Protein AF-A0A7S1PKH4-F1 (afdb_monomer)

Sequence (376 aa):
MAAGSMKAMALVQIFLLLSVHPISAYRAHEVASMVTGLESARTLVQEEFERAIQKEAQDSDFVQAVNDTHLYIGESLAPCPQRKDDFERRSGKLKDRYDTAAADGNIDPAEAVWVILKARSLANTLAAAKSKGCEWTNHKENIDMSAVDALLATLKSKQPCFGHAARVLEDAKDSDAEGQKKAFIQGLGTLLSQDSECKVPETALDDLSGKSEATETSTSIEEDENALELAYLASQYEKDKKDQPKISESLAQLQLMDIKHLEAGTRAAVGSGNFIEQVGRFVTFIILMIIWGLLCGLVYGLITAALTLVLCMLKTVVTSVLNAVYGAEQWVLGDYVFCMSHWFSSTYSYDLHAGKDTFTEVGLASCALSNMPRLG

pLDDT: mean 70.68, std 19.46, range [33.09, 95.94]

Secondary structure (DSSP, 8-state):
--HHHHHHHHHHHHHHHHHS-THHHHHHHHHHHHHHHHHHHHHHHHHHHHHHHHHHTTSHHHHHHHHHS-----TTT--HHHHHHHHHHHHHHHHHHHHHHTTTSS--HHHHHHHHHHHHHHHHHHHHHHHTT-GGGG-GGGS--HHHHHHHHHHHHH-TTHHHHHHHHHHTTTS-HHHHHHHHHHHHHHHT---TT-PPPHHHHHHHHTTS-S------HHHHHHHHHHHHHHHHHHHT-TT-----SSSTTSSTTSHHHHHHHHTTSSS---HHHHHHHHHHHHHHHHHHHHHHHHHHHHHHHHHHHHHHHHHHHHHHHHHHHH--TTS----HHHHHHHHHHHHH---TTS---HHHHHHHHHHHHTT-----

Organism: Alexandrium catenella (NCBI:txid2925)

Foldseek 3Di:
DPPVVVVVVVVVVVVVVVPPDPVVVVVVVVVVVVVLVVVVVVVVVVVVVVVVCVVCVVPPVVVVVCVVPLDCPALQDDDLVNLLVVLVVLLVVLQVLLCVQCVVVDHDLVSLVLSVLSVVLSVVSLVSSVVVVRPCSVPPVSHPCVSVVVSLVCLVVPFLQLV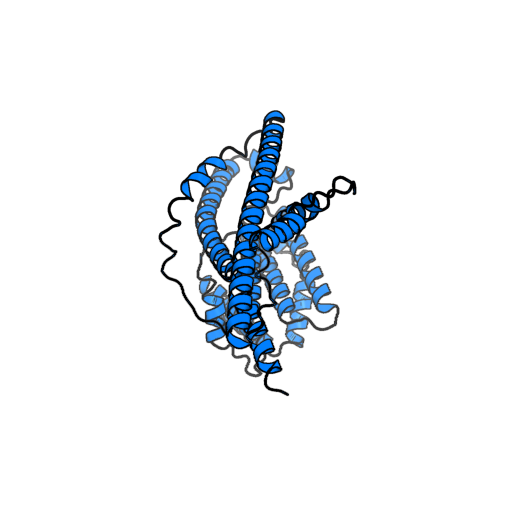VLVVLQVVQVPPPPVSNVLSNLLSSQLSSDPDPVSDRDPVVSCLVVVQVPPDDDPGHSVVVSVSVVVSVVVVVVVVVVPDDDDDDDDPVPPPPPPPVVVVVPPVVPDDDDDVVVVVVVVVVVVVVVVVVLVVLVVVVVVVLLVVLVVVLVVVQVVLVVCCVPVVDPPPDSPPSVVSVVVSCCVLPPPVVPPPDPVNSVVSVVVVVVVPDDPPD

Solvent-accessible surface area (backbone atoms only — not comparable to full-atom values): 22179 Å² total; per-residue (Å²): 144,69,77,68,62,59,57,55,53,51,51,51,51,50,49,51,64,70,61,61,56,73,61,61,64,49,50,57,52,48,51,56,54,48,50,58,54,46,49,61,54,43,54,54,51,48,53,52,48,52,51,51,45,59,64,41,63,74,37,69,65,50,57,50,51,48,69,72,62,76,62,84,73,51,86,89,67,50,52,62,69,58,48,49,56,48,44,53,52,47,39,50,52,41,31,56,49,44,54,61,40,42,68,81,78,54,60,52,72,70,51,48,49,53,46,52,51,46,49,49,52,43,50,50,53,51,50,55,40,47,77,70,63,30,69,68,71,75,41,69,91,74,54,82,48,64,50,58,53,52,49,49,54,49,43,59,74,73,29,90,20,34,70,58,15,52,45,42,41,59,76,21,67,86,46,56,74,65,48,35,51,52,23,47,55,50,16,53,43,13,39,69,31,87,46,93,83,33,59,60,61,68,71,60,50,49,64,62,47,69,74,57,74,74,71,97,63,101,67,62,67,72,54,56,52,50,49,51,50,50,49,52,54,47,51,60,54,52,71,75,52,87,82,77,86,90,86,84,81,88,72,79,79,78,65,87,77,63,67,76,68,58,65,73,66,62,78,78,72,83,77,80,94,49,69,70,58,56,52,50,53,52,53,52,50,51,52,51,51,52,54,50,52,52,51,52,52,52,53,50,51,51,51,53,51,52,51,50,51,53,51,49,50,50,50,51,53,51,52,51,52,48,36,72,73,65,69,49,86,77,71,65,79,70,49,69,64,56,54,51,48,52,54,48,48,75,75,62,63,74,55,88,84,54,98,61,77,61,68,63,51,55,58,49,47,59,57,50,66,73,65,58,75,80,91,120

Structure (mmCIF, N/CA/C/O backbone):
data_AF-A0A7S1PKH4-F1
#
_entry.id   AF-A0A7S1PKH4-F1
#
loop_
_atom_site.group_PDB
_atom_site.id
_atom_site.type_symbol
_atom_site.label_atom_id
_atom_site.label_alt_id
_atom_site.label_comp_id
_atom_site.label_asym_id
_atom_site.label_entity_id
_atom_site.label_seq_id
_atom_site.pdbx_PDB_ins_code
_atom_site.Cartn_x
_atom_site.Cartn_y
_atom_site.Cartn_z
_atom_site.occupancy
_atom_site.B_iso_or_equiv
_atom_site.a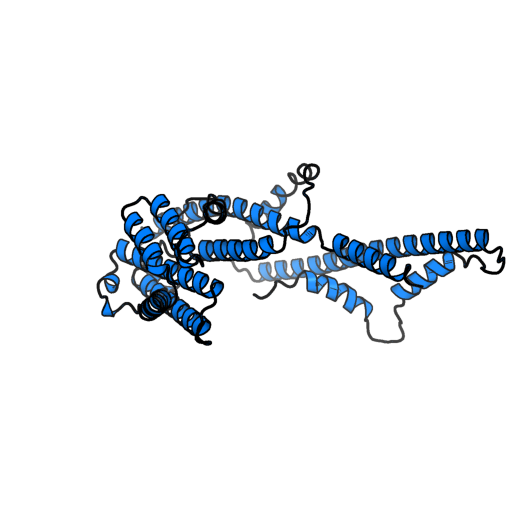uth_seq_id
_atom_site.auth_comp_id
_atom_site.auth_asym_id
_atom_site.auth_atom_id
_atom_site.pdbx_PDB_model_num
ATOM 1 N N . MET A 1 1 ? 36.309 -13.143 -39.064 1.00 46.31 1 MET A N 1
ATOM 2 C CA . MET A 1 1 ? 35.035 -12.403 -39.222 1.00 46.31 1 MET A CA 1
ATOM 3 C C . MET A 1 1 ? 34.262 -12.324 -37.893 1.00 46.31 1 MET A C 1
ATOM 5 O O . MET A 1 1 ? 33.108 -12.711 -37.844 1.00 46.31 1 MET A O 1
ATOM 9 N N . ALA A 1 2 ? 34.869 -11.826 -36.805 1.00 47.09 2 ALA A N 1
ATOM 10 C CA . ALA A 1 2 ? 34.221 -11.791 -35.476 1.00 47.09 2 ALA A CA 1
ATOM 11 C C . ALA A 1 2 ? 34.242 -10.405 -34.793 1.00 47.09 2 ALA A C 1
ATOM 13 O O . ALA A 1 2 ? 33.642 -10.225 -33.741 1.00 47.09 2 ALA A O 1
ATOM 14 N N . ALA A 1 3 ? 34.882 -9.399 -35.401 1.00 45.78 3 ALA A N 1
ATOM 15 C CA . ALA A 1 3 ? 35.001 -8.059 -34.815 1.00 45.78 3 ALA A CA 1
ATOM 16 C C . ALA A 1 3 ? 33.793 -7.136 -35.096 1.00 45.78 3 ALA A C 1
ATOM 18 O O . ALA A 1 3 ? 33.648 -6.105 -34.445 1.00 45.78 3 ALA A O 1
ATOM 19 N N . GLY A 1 4 ? 32.921 -7.491 -36.049 1.00 45.28 4 GLY A N 1
ATOM 20 C CA . GLY A 1 4 ? 31.737 -6.691 -36.400 1.00 45.28 4 GLY A CA 1
ATOM 21 C C . GLY A 1 4 ? 30.554 -6.872 -35.441 1.00 45.28 4 GLY A C 1
ATOM 22 O O . GLY A 1 4 ? 29.844 -5.912 -35.163 1.00 45.28 4 GLY A O 1
ATOM 23 N N . SER A 1 5 ? 30.382 -8.075 -34.879 1.00 51.00 5 SER A N 1
ATOM 24 C CA . SER A 1 5 ? 29.235 -8.420 -34.020 1.00 51.00 5 SER A CA 1
ATOM 25 C C . SER A 1 5 ? 29.271 -7.703 -32.661 1.00 51.00 5 SER A C 1
ATOM 27 O O . SER A 1 5 ? 28.258 -7.183 -32.198 1.00 51.00 5 SER A O 1
ATOM 29 N N . MET A 1 6 ? 30.461 -7.554 -32.064 1.00 55.31 6 MET A N 1
ATOM 30 C CA . MET A 1 6 ? 30.611 -6.885 -30.764 1.00 55.31 6 MET A CA 1
ATOM 31 C C . MET A 1 6 ? 30.281 -5.386 -30.811 1.00 55.31 6 MET A C 1
ATOM 33 O O . MET A 1 6 ? 29.756 -4.846 -29.842 1.00 55.31 6 MET A O 1
ATOM 37 N N . LYS A 1 7 ? 30.522 -4.711 -31.944 1.00 63.19 7 LYS A N 1
ATOM 38 C CA . LYS A 1 7 ? 30.201 -3.281 -32.093 1.00 63.19 7 LYS A CA 1
ATOM 39 C C . LYS A 1 7 ? 28.695 -3.034 -32.228 1.00 63.19 7 LYS A C 1
ATOM 41 O O . LYS A 1 7 ? 28.203 -2.044 -31.701 1.00 63.19 7 LYS A O 1
ATOM 46 N N . ALA A 1 8 ? 27.965 -3.944 -32.877 1.00 64.62 8 ALA A N 1
ATOM 47 C CA . ALA A 1 8 ? 26.509 -3.859 -32.992 1.00 64.62 8 ALA A CA 1
ATOM 48 C C . ALA A 1 8 ? 25.814 -4.105 -31.640 1.00 64.62 8 ALA A C 1
ATOM 50 O O . ALA A 1 8 ? 24.929 -3.344 -31.264 1.00 64.62 8 ALA A O 1
ATOM 51 N N . MET A 1 9 ? 26.273 -5.100 -30.871 1.00 57.53 9 MET A N 1
ATOM 52 C CA . MET A 1 9 ? 25.779 -5.375 -29.512 1.00 57.53 9 MET A CA 1
ATOM 53 C C . MET A 1 9 ? 26.019 -4.198 -28.553 1.00 57.53 9 MET A C 1
ATOM 55 O O . MET A 1 9 ? 25.106 -3.803 -27.831 1.00 57.53 9 MET A O 1
ATOM 59 N N . ALA A 1 10 ? 27.208 -3.584 -28.594 1.00 65.94 10 ALA A N 1
ATOM 60 C CA . ALA A 1 10 ? 27.526 -2.427 -27.756 1.00 65.94 10 ALA A CA 1
ATOM 61 C C . ALA A 1 10 ? 26.653 -1.203 -28.085 1.00 65.94 10 ALA A C 1
ATOM 63 O O . ALA A 1 10 ? 26.196 -0.512 -27.180 1.00 65.94 10 ALA A O 1
ATOM 64 N N . LEU A 1 11 ? 26.364 -0.953 -29.368 1.00 64.50 11 LEU A N 1
ATOM 65 C CA . LEU A 1 11 ? 25.483 0.147 -29.776 1.00 64.50 11 LEU A CA 1
ATOM 66 C C . LEU A 1 11 ? 24.021 -0.093 -29.375 1.00 64.50 11 LEU A C 1
ATOM 68 O O . LEU A 1 11 ? 23.356 0.852 -28.963 1.00 64.50 11 LEU A O 1
ATOM 72 N N . VAL A 1 12 ? 23.537 -1.339 -29.425 1.00 64.06 12 VAL A N 1
ATOM 73 C CA . VAL A 1 12 ? 22.191 -1.701 -28.944 1.00 64.06 12 VAL A CA 1
ATOM 74 C C . VAL A 1 12 ? 22.092 -1.565 -27.424 1.00 64.06 12 VAL A C 1
ATOM 76 O O . VAL A 1 12 ? 21.092 -1.054 -26.934 1.00 64.06 12 VAL A O 1
ATOM 79 N N . GLN A 1 13 ? 23.127 -1.947 -26.671 1.00 57.59 13 GLN A N 1
ATOM 80 C CA . GLN A 1 13 ? 23.157 -1.759 -25.216 1.00 57.59 13 GLN A CA 1
ATOM 81 C C . GLN A 1 13 ? 23.246 -0.285 -24.813 1.00 57.59 13 GLN A C 1
ATOM 83 O O . GLN A 1 13 ? 22.555 0.120 -23.886 1.00 57.59 13 GLN A O 1
ATOM 88 N N . ILE A 1 14 ? 24.028 0.534 -25.525 1.00 62.69 14 ILE A N 1
ATOM 89 C CA . ILE A 1 14 ? 24.076 1.988 -25.307 1.00 62.69 14 ILE A CA 1
ATOM 90 C C . ILE A 1 14 ? 22.729 2.628 -25.665 1.00 62.69 14 ILE A C 1
ATOM 92 O O . ILE A 1 14 ? 22.243 3.470 -24.918 1.00 62.69 14 ILE A O 1
ATOM 96 N N . PHE A 1 15 ? 22.089 2.206 -26.759 1.00 59.47 15 PHE A N 1
ATOM 97 C CA . PHE A 1 15 ? 20.751 2.671 -27.127 1.00 59.47 15 PHE A CA 1
ATOM 98 C C . PHE A 1 15 ? 19.705 2.263 -26.084 1.00 59.47 15 PHE A C 1
ATOM 100 O O . PHE A 1 15 ? 18.919 3.107 -25.670 1.00 59.47 15 PHE A O 1
ATOM 107 N N . LEU A 1 16 ? 19.746 1.020 -25.587 1.00 49.56 16 LEU A N 1
ATOM 108 C CA . LEU A 1 16 ? 18.877 0.552 -24.506 1.00 49.56 16 LEU A CA 1
ATOM 109 C C . LEU A 1 16 ? 19.100 1.366 -23.226 1.00 49.56 16 LEU A C 1
ATOM 111 O O . LEU A 1 16 ? 18.130 1.895 -22.696 1.00 49.56 16 LEU A O 1
ATOM 115 N N . LEU A 1 17 ? 20.353 1.572 -22.805 1.00 48.31 17 LEU A N 1
ATOM 116 C CA . LEU A 1 17 ? 20.722 2.392 -21.641 1.00 48.31 17 LEU A CA 1
ATOM 117 C C . LEU A 1 17 ? 20.301 3.864 -21.772 1.00 48.31 17 LEU A C 1
ATOM 119 O O . LEU A 1 17 ? 19.899 4.463 -20.780 1.00 48.31 17 LEU A O 1
ATOM 123 N N . LEU A 1 18 ? 20.359 4.439 -22.977 1.00 49.72 18 LEU A N 1
ATOM 124 C CA . LEU A 1 18 ? 19.906 5.808 -23.260 1.00 49.72 18 LEU A CA 1
ATOM 125 C C . LEU A 1 18 ? 18.383 5.912 -23.456 1.00 49.72 18 LEU A C 1
ATOM 127 O O . LEU A 1 18 ? 17.827 7.001 -23.341 1.00 49.72 18 LEU A O 1
ATOM 131 N N . SER A 1 19 ? 17.707 4.797 -23.749 1.00 44.94 19 SER A N 1
ATOM 132 C CA . SER A 1 19 ? 16.248 4.716 -23.917 1.00 44.94 19 SER A CA 1
ATOM 133 C C . SER A 1 19 ? 15.490 4.363 -22.630 1.00 44.94 19 SER A C 1
ATOM 135 O O . SER A 1 19 ? 14.261 4.459 -22.604 1.00 44.94 19 SER A O 1
ATOM 137 N N . VAL A 1 20 ? 16.189 4.024 -21.535 1.00 46.34 20 VAL A N 1
ATOM 138 C CA . VAL A 1 20 ? 15.584 3.979 -20.195 1.00 46.34 20 VAL A CA 1
ATOM 139 C C . VAL A 1 20 ? 15.276 5.419 -19.768 1.00 46.34 20 VAL A C 1
ATOM 141 O O . VAL A 1 20 ? 16.151 6.210 -19.429 1.00 46.34 20 VAL A O 1
ATOM 144 N N . HIS A 1 21 ? 13.999 5.771 -19.874 1.00 44.97 21 HIS A N 1
ATOM 145 C CA . HIS A 1 21 ? 13.482 7.136 -19.846 1.00 44.97 21 HIS A CA 1
ATOM 146 C C . HIS A 1 21 ? 13.821 7.904 -18.540 1.00 44.97 21 HIS A C 1
ATOM 148 O O . HIS A 1 21 ? 13.416 7.459 -17.460 1.00 44.97 21 HIS A O 1
ATOM 154 N N . PRO A 1 22 ? 14.387 9.131 -18.602 1.00 48.00 22 PRO A N 1
ATOM 155 C CA . PRO A 1 22 ? 14.523 10.035 -17.442 1.00 48.00 22 PRO A CA 1
ATOM 156 C C . PRO A 1 22 ? 13.176 10.439 -16.801 1.00 48.00 22 PRO A C 1
ATOM 158 O O . PRO A 1 22 ? 13.139 10.982 -15.700 1.00 48.00 22 PRO A O 1
ATOM 161 N N . ILE A 1 23 ? 12.056 10.108 -17.451 1.00 45.72 23 ILE A N 1
ATOM 162 C CA . ILE A 1 23 ? 10.684 10.292 -16.956 1.00 45.72 23 ILE A CA 1
ATOM 163 C C . ILE A 1 23 ? 10.398 9.442 -15.705 1.00 45.72 23 ILE A C 1
ATOM 165 O O . ILE A 1 23 ? 9.606 9.844 -14.859 1.00 45.72 23 ILE A O 1
ATOM 169 N N . SER A 1 24 ? 11.040 8.282 -15.553 1.00 45.31 24 SER A N 1
ATOM 170 C CA . SER A 1 24 ? 10.784 7.360 -14.434 1.00 45.31 24 SER A CA 1
ATOM 171 C C . SER A 1 24 ? 11.332 7.887 -13.097 1.00 45.31 24 SER A C 1
ATOM 173 O O . SER A 1 24 ? 10.631 7.865 -12.086 1.00 45.31 24 SER A O 1
ATOM 175 N N . ALA A 1 25 ? 12.539 8.465 -13.100 1.00 46.41 25 ALA A N 1
ATOM 176 C CA . ALA A 1 25 ? 13.110 9.117 -11.919 1.00 46.41 25 ALA A CA 1
ATOM 177 C C . ALA A 1 25 ? 12.412 10.451 -11.591 1.00 46.41 25 ALA A C 1
ATOM 179 O O . ALA A 1 25 ? 12.243 10.777 -10.418 1.00 46.41 25 ALA A O 1
ATOM 180 N N . TYR A 1 26 ? 11.958 11.178 -12.620 1.00 46.91 26 TYR A N 1
ATOM 181 C CA . TYR A 1 26 ? 11.150 12.391 -12.476 1.00 46.91 26 TYR A CA 1
ATOM 182 C C . TYR A 1 26 ? 9.810 12.108 -11.781 1.00 46.91 26 TYR A C 1
ATOM 184 O O . TYR A 1 26 ? 9.497 12.774 -10.803 1.00 46.91 26 TYR A O 1
ATOM 192 N N . ARG A 1 27 ? 9.079 11.056 -12.182 1.00 45.50 27 ARG A N 1
ATOM 193 C CA . ARG A 1 27 ? 7.801 10.671 -11.551 1.00 45.50 27 ARG A CA 1
ATOM 194 C C . ARG A 1 27 ? 7.943 10.283 -10.079 1.00 45.50 27 ARG A C 1
ATOM 196 O O . ARG A 1 27 ? 7.085 10.635 -9.283 1.00 45.50 27 ARG A O 1
ATOM 203 N N . ALA A 1 28 ? 9.015 9.586 -9.701 1.00 42.56 28 ALA A N 1
ATOM 204 C CA . ALA A 1 28 ? 9.241 9.217 -8.300 1.00 42.56 28 ALA A CA 1
ATOM 205 C C . ALA A 1 28 ? 9.523 10.446 -7.413 1.00 42.56 28 ALA A C 1
ATOM 207 O O . ALA A 1 28 ? 9.031 10.526 -6.291 1.00 42.56 28 ALA A O 1
ATOM 208 N N . HIS A 1 29 ? 10.270 11.426 -7.931 1.00 47.50 29 HIS A N 1
ATOM 209 C CA . HIS A 1 29 ? 10.529 12.686 -7.232 1.00 47.50 29 HIS A CA 1
ATOM 210 C C . HIS A 1 29 ? 9.291 13.601 -7.207 1.00 47.50 29 HIS A C 1
ATOM 212 O O . HIS A 1 29 ? 9.008 14.241 -6.198 1.00 47.50 29 HIS A O 1
ATOM 218 N N . GLU A 1 30 ? 8.530 13.643 -8.301 1.00 46.47 30 GLU A N 1
ATOM 219 C CA . GLU A 1 30 ? 7.285 14.401 -8.425 1.00 46.47 30 GLU A CA 1
ATOM 220 C C . GLU A 1 30 ? 6.226 13.887 -7.440 1.00 46.47 30 GLU A C 1
ATOM 222 O O . GLU A 1 30 ? 5.691 14.681 -6.671 1.00 46.47 30 GLU A O 1
ATOM 227 N N . VAL A 1 31 ? 6.029 12.565 -7.351 1.00 44.50 31 VAL A N 1
ATOM 228 C CA . VAL A 1 31 ? 5.143 11.939 -6.353 1.00 44.50 31 VAL A CA 1
ATOM 229 C C . VAL A 1 31 ? 5.600 12.264 -4.926 1.00 44.50 31 VAL A C 1
ATOM 231 O O . VAL A 1 31 ? 4.777 12.681 -4.122 1.00 44.50 31 VAL A O 1
ATOM 234 N N . ALA A 1 32 ? 6.899 12.187 -4.614 1.00 41.75 32 ALA A N 1
ATOM 235 C CA . ALA A 1 32 ? 7.411 12.540 -3.282 1.00 41.75 32 ALA A CA 1
ATOM 236 C C . ALA A 1 32 ? 7.189 14.028 -2.915 1.00 41.75 32 ALA A C 1
ATOM 238 O O . ALA A 1 32 ? 6.864 14.358 -1.773 1.00 41.75 32 ALA A O 1
ATOM 239 N N . SER A 1 33 ? 7.310 14.939 -3.886 1.00 44.22 33 SER A N 1
ATOM 240 C CA . SER A 1 33 ? 7.063 16.375 -3.676 1.00 44.22 33 SER A CA 1
ATOM 241 C C . SER A 1 33 ? 5.574 16.744 -3.623 1.00 44.22 33 SER A C 1
ATOM 243 O O . SER A 1 33 ? 5.185 17.656 -2.897 1.00 44.22 33 SER A O 1
ATOM 245 N N . MET A 1 34 ? 4.718 16.014 -4.344 1.00 42.22 34 MET A N 1
ATOM 246 C CA . MET A 1 34 ? 3.266 16.174 -4.259 1.00 42.22 34 MET A CA 1
ATOM 247 C C . MET A 1 34 ? 2.725 15.636 -2.936 1.00 42.22 34 MET A C 1
ATOM 249 O O . MET A 1 34 ? 1.824 16.251 -2.378 1.00 42.22 34 MET A O 1
ATOM 253 N N . VAL A 1 35 ? 3.293 14.547 -2.407 1.00 42.88 35 VAL A N 1
ATOM 254 C CA . VAL A 1 35 ? 2.914 13.972 -1.106 1.00 42.88 35 VAL A CA 1
ATOM 255 C C . VAL A 1 35 ? 3.180 14.959 0.035 1.00 42.88 35 VAL A C 1
ATOM 257 O O . VAL A 1 35 ? 2.276 15.224 0.819 1.00 42.88 35 VAL A O 1
ATOM 260 N N . THR A 1 36 ? 4.350 15.602 0.067 1.00 47.06 36 THR A N 1
ATOM 261 C CA . THR A 1 36 ? 4.683 16.602 1.106 1.00 47.06 36 THR A CA 1
ATOM 262 C C . THR A 1 36 ? 3.834 17.881 1.010 1.00 47.06 36 THR A C 1
ATOM 264 O O . THR A 1 36 ? 3.450 18.461 2.028 1.00 47.06 36 THR A O 1
ATOM 267 N N . GLY A 1 37 ? 3.466 18.307 -0.205 1.00 47.22 37 GLY A N 1
ATOM 268 C CA . GLY A 1 37 ? 2.516 19.407 -0.420 1.00 47.22 37 GLY A CA 1
ATOM 269 C C . GLY A 1 37 ? 1.069 19.053 -0.044 1.00 47.22 37 GLY A C 1
ATOM 270 O O . GLY A 1 37 ? 0.365 19.881 0.540 1.00 47.22 37 GLY A O 1
ATOM 271 N N . LEU A 1 38 ? 0.633 17.820 -0.330 1.00 41.47 38 LEU A N 1
ATOM 272 C CA . LEU A 1 38 ? -0.678 17.308 0.078 1.00 41.47 38 LEU A CA 1
ATOM 273 C C . LEU A 1 38 ? -0.800 17.246 1.596 1.00 41.47 38 LEU A C 1
ATOM 275 O O . LEU A 1 38 ? -1.862 17.534 2.124 1.00 41.47 38 LEU A O 1
ATOM 279 N N . GLU A 1 39 ? 0.272 16.899 2.293 1.00 47.91 39 GLU A N 1
ATOM 280 C CA . GLU A 1 39 ? 0.287 16.710 3.740 1.00 47.91 39 GLU A CA 1
ATOM 281 C C . GLU A 1 39 ? 0.032 18.016 4.509 1.00 47.91 39 GLU A C 1
ATOM 283 O O . GLU A 1 39 ? -0.798 18.064 5.416 1.00 47.91 39 GLU A O 1
ATOM 288 N N . SER A 1 40 ? 0.639 19.122 4.065 1.00 51.41 40 SER A N 1
ATOM 289 C CA . SER A 1 40 ? 0.370 20.461 4.618 1.00 51.41 40 SER A CA 1
ATOM 290 C C . SER A 1 40 ? -1.048 20.957 4.296 1.00 51.41 40 SER A C 1
ATOM 292 O O . SER A 1 40 ? -1.687 21.616 5.113 1.00 51.41 40 SER A O 1
ATOM 294 N N . ALA A 1 41 ? -1.573 20.637 3.108 1.00 49.00 41 ALA A N 1
ATOM 295 C CA . ALA A 1 41 ? -2.954 20.964 2.750 1.00 49.00 41 ALA A CA 1
ATOM 296 C C . ALA A 1 41 ? -3.962 20.096 3.520 1.00 49.00 41 ALA A C 1
ATOM 298 O O . ALA A 1 41 ? -5.051 20.549 3.868 1.00 49.00 41 ALA A O 1
ATOM 299 N N . ARG A 1 42 ? -3.591 18.853 3.808 1.00 53.06 42 ARG A N 1
ATOM 300 C CA . ARG A 1 42 ? -4.415 17.867 4.489 1.00 53.06 42 ARG A CA 1
ATOM 301 C C . ARG A 1 42 ? -4.523 18.140 5.978 1.00 53.06 42 ARG A C 1
ATOM 303 O O . ARG A 1 42 ? -5.631 18.067 6.486 1.00 53.06 42 ARG A O 1
ATOM 310 N N . THR A 1 43 ? -3.431 18.474 6.664 1.00 61.53 43 THR A N 1
ATOM 311 C CA . THR A 1 43 ? -3.486 18.865 8.084 1.00 61.53 43 THR A CA 1
ATOM 312 C C . THR A 1 43 ? -4.421 20.055 8.280 1.00 61.53 43 THR A C 1
ATOM 314 O O . THR A 1 43 ? -5.272 20.020 9.162 1.00 61.53 43 THR A O 1
ATOM 317 N N . LEU A 1 44 ? -4.366 21.043 7.380 1.00 66.69 44 LEU A N 1
ATOM 318 C CA . LEU A 1 44 ? -5.274 22.189 7.386 1.00 66.69 44 LEU A CA 1
ATOM 319 C C . LEU A 1 44 ? -6.737 21.792 7.112 1.00 66.69 44 LEU A C 1
ATOM 321 O O . LEU A 1 44 ? -7.643 22.238 7.811 1.00 66.69 44 LEU A O 1
ATOM 325 N N . VAL A 1 45 ? -6.984 20.951 6.100 1.00 64.12 45 VAL A N 1
ATOM 326 C CA . VAL A 1 45 ? -8.336 20.450 5.785 1.00 64.12 45 VAL A CA 1
ATOM 327 C C . VAL A 1 45 ? -8.884 19.611 6.931 1.00 64.12 45 VAL A C 1
ATOM 329 O O . VAL A 1 45 ? -10.064 19.708 7.243 1.00 64.12 45 VAL A O 1
ATOM 332 N N . GLN A 1 46 ? -8.041 18.811 7.571 1.00 64.00 46 GLN A N 1
ATOM 333 C CA . GLN A 1 46 ? -8.428 17.954 8.672 1.00 64.00 46 GLN A CA 1
ATOM 334 C C . GLN A 1 46 ? -8.698 18.755 9.943 1.00 64.00 46 GLN A C 1
ATOM 336 O O . GLN A 1 46 ? -9.706 18.499 10.590 1.00 64.00 46 GLN A O 1
ATOM 341 N N . GLU A 1 47 ? -7.889 19.768 10.257 1.00 73.56 47 GLU A N 1
ATOM 342 C CA . GLU A 1 47 ? -8.152 20.673 11.380 1.00 73.56 47 GLU A CA 1
ATOM 343 C C . GLU A 1 47 ? -9.464 21.447 11.170 1.00 73.56 47 GLU A C 1
ATOM 345 O O . GLU A 1 47 ? -10.287 21.536 12.081 1.00 73.56 47 GLU A O 1
ATOM 350 N N . GLU A 1 48 ? -9.709 21.965 9.962 1.00 72.75 48 GLU A N 1
ATOM 351 C CA . GLU A 1 48 ? -10.960 22.662 9.638 1.00 72.75 48 GLU A CA 1
ATOM 352 C C . GLU A 1 48 ? -12.167 21.716 9.627 1.00 72.75 48 GLU A C 1
ATOM 354 O O . GLU A 1 48 ? -13.242 22.082 10.103 1.00 72.75 48 GLU A O 1
ATOM 359 N N . PHE A 1 49 ? -12.000 20.482 9.151 1.00 71.69 49 PHE A N 1
ATOM 360 C CA . PHE A 1 49 ? -13.048 19.465 9.179 1.00 71.69 49 PHE A CA 1
ATOM 361 C C . PHE A 1 49 ? -13.366 19.017 10.610 1.00 71.69 49 PHE A C 1
ATOM 363 O O . PHE A 1 49 ? -14.534 18.945 10.984 1.00 71.69 49 PHE A O 1
ATOM 370 N N . GLU A 1 50 ? -12.354 18.789 11.448 1.00 70.56 50 GLU A N 1
ATOM 371 C CA . GLU A 1 50 ? -12.532 18.466 12.866 1.00 70.56 50 GLU A CA 1
ATOM 372 C C . GLU A 1 50 ? -13.166 19.631 13.630 1.00 70.56 50 GLU A C 1
ATOM 374 O O . GLU A 1 50 ? -14.050 19.409 14.457 1.00 70.56 50 GLU A O 1
ATOM 379 N N . ARG A 1 51 ? -12.792 20.877 13.318 1.00 77.44 51 ARG A N 1
ATOM 380 C CA . ARG A 1 51 ? -13.417 22.080 13.884 1.00 77.44 51 ARG A CA 1
ATOM 381 C C . ARG A 1 51 ? -14.876 22.219 13.441 1.00 77.44 51 ARG A C 1
ATOM 383 O O . ARG A 1 51 ? -15.725 22.546 14.272 1.00 77.44 51 ARG A O 1
ATOM 390 N N . ALA A 1 52 ? -15.184 21.956 12.170 1.00 72.25 52 ALA A N 1
ATOM 391 C CA . ALA A 1 52 ? -16.549 21.966 11.646 1.00 72.25 52 ALA A CA 1
ATOM 392 C C . ALA A 1 52 ? -17.406 20.886 12.317 1.00 72.25 52 ALA A C 1
ATOM 394 O O . ALA A 1 52 ? -18.485 21.188 12.824 1.00 72.25 52 ALA A O 1
ATOM 395 N N . ILE A 1 53 ? -16.880 19.666 12.439 1.00 68.38 53 ILE A N 1
ATOM 396 C CA . ILE A 1 53 ? -17.575 18.575 13.119 1.00 68.38 53 ILE A CA 1
ATOM 397 C C . ILE A 1 53 ? -17.709 18.837 14.612 1.00 68.38 53 ILE A C 1
ATOM 399 O O . ILE A 1 53 ? -18.767 18.567 15.148 1.00 68.38 53 ILE A O 1
ATOM 403 N N . GLN A 1 54 ? -16.716 19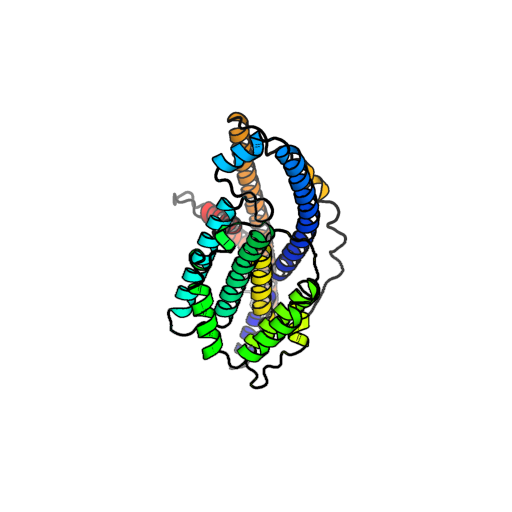.375 15.321 1.00 74.44 54 GLN A N 1
ATOM 404 C CA . GLN A 1 54 ? -16.890 19.706 16.743 1.00 74.44 54 GLN A CA 1
ATOM 405 C C . GLN A 1 54 ? -17.984 20.753 16.957 1.00 74.44 54 GLN A C 1
ATOM 407 O O . GLN A 1 54 ? -18.710 20.698 17.951 1.00 74.44 54 GLN A O 1
ATOM 412 N N . LYS A 1 55 ? -18.111 21.694 16.019 1.00 77.62 55 LYS A N 1
ATOM 413 C CA . LYS A 1 55 ? -19.154 22.714 16.041 1.00 77.62 55 LYS A CA 1
ATOM 414 C C . LYS A 1 55 ? -20.539 22.123 15.758 1.00 77.62 55 LYS A C 1
ATOM 416 O O . LYS A 1 55 ? -21.496 22.542 16.398 1.00 77.62 55 LYS A O 1
ATOM 421 N N . GLU A 1 56 ? -20.635 21.145 14.858 1.00 67.75 56 GLU A N 1
ATOM 422 C CA . GLU A 1 56 ? -21.890 20.453 14.520 1.00 67.75 56 GLU A CA 1
ATOM 423 C C . GLU A 1 56 ? -22.227 19.290 15.466 1.00 67.75 56 GLU A C 1
ATOM 425 O O . GLU A 1 56 ? -23.390 18.993 15.675 1.00 67.75 56 GLU A O 1
ATOM 430 N N . ALA A 1 57 ? -21.251 18.664 16.122 1.00 61.69 57 ALA A N 1
ATOM 431 C CA . ALA A 1 57 ? -21.451 17.570 17.077 1.00 61.69 57 ALA A CA 1
ATOM 432 C C . ALA A 1 57 ? -22.025 18.047 18.420 1.00 61.69 57 ALA A C 1
ATOM 434 O O . ALA A 1 57 ? -22.484 17.230 19.217 1.00 61.69 57 ALA A O 1
ATOM 435 N N . GLN A 1 58 ? -22.009 19.360 18.683 1.00 66.19 58 GLN A N 1
ATOM 436 C CA . GLN A 1 58 ? -22.823 19.960 19.746 1.00 66.19 58 GLN A CA 1
ATOM 437 C C . GLN A 1 58 ? -24.312 20.011 19.380 1.00 66.19 58 GLN A C 1
ATOM 439 O O . GLN A 1 58 ? -25.144 20.178 20.272 1.00 66.19 58 GLN A O 1
ATOM 444 N N . ASP A 1 59 ? -24.644 19.845 18.100 1.00 71.56 59 ASP A N 1
ATOM 445 C CA . ASP A 1 59 ? -26.007 19.739 17.606 1.00 71.56 59 ASP A CA 1
ATOM 446 C C . ASP A 1 59 ? -26.426 18.260 17.605 1.00 71.56 59 ASP A C 1
ATOM 448 O O . ASP A 1 59 ? -25.867 17.422 16.889 1.00 71.56 59 ASP A O 1
ATOM 452 N N . SER A 1 60 ? -27.394 17.899 18.453 1.00 64.62 60 SER A N 1
ATOM 453 C CA . SER A 1 60 ? -27.845 16.506 18.608 1.00 64.62 60 SER A CA 1
ATOM 454 C C . SER A 1 60 ? -28.374 15.902 17.304 1.00 64.62 60 SER A C 1
ATOM 456 O O . SER A 1 60 ? -28.312 14.685 17.118 1.00 64.62 60 SER A O 1
ATOM 458 N N . ASP A 1 61 ? -28.842 16.750 16.388 1.00 74.31 61 ASP A N 1
ATOM 459 C CA . ASP A 1 61 ? -29.424 16.347 15.110 1.00 74.31 61 ASP A CA 1
ATOM 460 C C . ASP A 1 61 ? -28.363 15.837 14.121 1.00 74.31 61 ASP A C 1
ATOM 462 O O . ASP A 1 61 ? -28.634 14.917 13.346 1.00 74.31 61 ASP A O 1
ATOM 466 N N . PHE A 1 62 ? -27.126 16.348 14.185 1.00 69.31 62 PHE A N 1
ATOM 467 C CA . PHE A 1 62 ? -26.028 15.866 13.340 1.00 69.31 62 PHE A CA 1
ATOM 468 C C . PHE A 1 62 ? -25.618 14.439 13.718 1.00 69.31 62 PHE A C 1
ATOM 470 O O . PHE A 1 62 ? -25.475 13.580 12.851 1.00 69.31 62 PHE A O 1
ATOM 477 N N . VAL A 1 63 ? -25.497 14.145 15.017 1.00 64.44 63 VAL A N 1
ATOM 478 C CA . VAL A 1 63 ? -25.153 12.796 15.505 1.00 64.44 63 VAL A CA 1
ATOM 479 C C . VAL A 1 63 ? -26.210 11.771 15.079 1.00 64.44 63 VAL A C 1
ATOM 481 O O . VAL A 1 63 ? -25.871 10.646 14.706 1.00 64.44 63 VAL A O 1
ATOM 484 N N . GLN A 1 64 ? -27.485 12.166 15.084 1.00 69.75 64 GLN A N 1
ATOM 485 C CA . GLN A 1 64 ? -28.581 11.329 14.605 1.00 69.75 64 GLN A CA 1
ATOM 486 C C . GLN A 1 64 ? -28.486 11.094 13.085 1.00 69.75 64 GLN A C 1
ATOM 488 O O . GLN A 1 64 ? -28.518 9.949 12.642 1.00 69.75 64 GLN A O 1
ATOM 493 N N . ALA A 1 65 ? -28.255 12.148 12.294 1.00 67.56 65 ALA A N 1
ATOM 494 C CA . ALA A 1 65 ? -28.106 12.044 10.841 1.00 67.56 65 ALA A CA 1
ATOM 495 C C . ALA A 1 65 ? -26.889 11.198 10.414 1.00 67.56 65 ALA A C 1
ATOM 497 O O . ALA A 1 65 ? -26.953 10.457 9.430 1.00 67.56 65 ALA A O 1
ATOM 498 N N . VAL A 1 66 ? -25.781 11.260 11.158 1.00 65.44 66 VAL A N 1
ATOM 499 C CA . VAL A 1 66 ? -24.596 10.411 10.935 1.00 65.44 66 VAL A CA 1
ATOM 500 C C . VAL A 1 66 ? -24.882 8.945 11.262 1.00 65.44 66 VAL A C 1
ATOM 502 O O . VAL A 1 66 ? -24.431 8.054 10.540 1.00 65.44 66 VAL A O 1
ATOM 505 N N . ASN A 1 67 ? -25.651 8.678 12.320 1.00 64.94 67 ASN A N 1
ATOM 506 C CA . ASN A 1 67 ? -26.096 7.319 12.624 1.00 64.94 67 ASN A CA 1
ATOM 507 C C . ASN A 1 67 ? -27.007 6.759 11.518 1.00 64.94 67 ASN A C 1
ATOM 509 O O . ASN A 1 67 ? -26.872 5.586 11.176 1.00 64.94 67 ASN A O 1
ATOM 513 N N . ASP A 1 68 ? -27.863 7.593 10.923 1.00 71.06 68 ASP A N 1
ATOM 514 C CA . ASP A 1 68 ? -28.823 7.175 9.893 1.00 71.06 68 ASP A CA 1
ATOM 515 C C . ASP A 1 68 ? -28.196 7.003 8.495 1.00 71.06 68 ASP A C 1
ATOM 517 O O . ASP A 1 68 ? -28.691 6.227 7.677 1.00 71.06 68 ASP A O 1
ATOM 521 N N . THR A 1 69 ? -27.104 7.711 8.184 1.00 62.41 69 THR A N 1
ATOM 522 C CA . THR A 1 69 ? -26.535 7.745 6.820 1.00 62.41 69 THR A CA 1
ATOM 523 C C . THR A 1 69 ? -25.562 6.611 6.495 1.00 62.41 69 THR A C 1
ATOM 525 O O . THR A 1 69 ? -25.142 6.503 5.344 1.00 62.41 69 THR A O 1
ATOM 528 N N . HIS A 1 70 ? -25.197 5.753 7.457 1.00 59.41 70 HIS A N 1
ATOM 529 C CA . HIS A 1 70 ? -24.174 4.699 7.294 1.00 59.41 70 HIS A CA 1
ATOM 530 C C . HIS A 1 70 ? -22.829 5.193 6.706 1.00 59.41 70 HIS A C 1
ATOM 532 O O . HIS A 1 70 ? -21.992 4.388 6.290 1.00 59.41 70 HIS A O 1
ATOM 538 N N . LEU A 1 71 ? -22.602 6.509 6.652 1.00 61.03 71 LEU A N 1
ATOM 539 C CA . LEU A 1 71 ? -21.427 7.099 6.031 1.00 61.03 71 LEU A CA 1
ATOM 540 C C . LEU A 1 71 ? -20.264 7.018 7.021 1.00 61.03 71 LEU A C 1
ATOM 542 O O . LEU A 1 71 ? -20.352 7.511 8.143 1.00 61.03 71 LEU A O 1
ATOM 546 N N . TYR A 1 72 ? -19.171 6.381 6.615 1.00 58.25 72 TYR A N 1
ATOM 547 C CA . TYR A 1 72 ? -17.986 6.244 7.454 1.00 58.25 72 TYR A CA 1
ATOM 548 C C . TYR A 1 72 ? -17.213 7.572 7.516 1.00 58.25 72 TYR A C 1
ATOM 550 O O . TYR A 1 72 ? -16.614 7.981 6.525 1.00 58.25 72 TYR A O 1
ATOM 558 N N . ILE A 1 73 ? -17.206 8.237 8.678 1.00 62.03 73 ILE A N 1
ATOM 559 C CA . ILE A 1 73 ? -16.591 9.572 8.890 1.00 62.03 73 ILE A CA 1
ATOM 560 C C . ILE A 1 73 ? -15.157 9.463 9.451 1.00 62.03 73 ILE A C 1
ATOM 562 O O . ILE A 1 73 ? -14.667 10.320 10.180 1.00 62.03 73 ILE A O 1
ATOM 566 N N . GLY A 1 74 ? -14.452 8.380 9.126 1.00 70.31 74 GLY A N 1
ATOM 567 C CA . GLY A 1 74 ? -13.080 8.161 9.580 1.00 70.31 74 GLY A CA 1
ATOM 568 C C . GLY A 1 74 ? -12.951 7.648 11.022 1.00 70.31 74 GLY A C 1
ATOM 569 O O . GLY A 1 74 ? -13.871 7.686 11.847 1.00 70.31 74 GLY A O 1
ATOM 570 N N . GLU A 1 75 ? -11.758 7.135 11.327 1.00 67.88 75 GLU A N 1
ATOM 571 C CA . GLU A 1 75 ? -11.474 6.379 12.553 1.00 67.88 75 GLU A CA 1
ATOM 572 C C . GLU A 1 75 ? -11.520 7.222 13.825 1.00 67.88 75 GLU A C 1
ATOM 574 O O . GLU A 1 75 ? -11.760 6.674 14.895 1.00 67.88 75 GLU A O 1
ATOM 579 N N . SER A 1 76 ? -11.296 8.534 13.779 1.00 72.25 76 SER A N 1
ATOM 580 C CA . SER A 1 76 ? -11.273 9.368 14.990 1.00 72.25 76 SER A CA 1
ATOM 581 C C . SER A 1 76 ? -12.681 9.691 15.497 1.00 72.25 76 SER A C 1
ATOM 583 O O . SER A 1 76 ? -12.881 9.822 16.706 1.00 72.25 76 SER A O 1
ATOM 585 N N . LEU A 1 77 ? -13.690 9.708 14.622 1.00 76.75 77 LEU A N 1
ATOM 586 C CA . LEU A 1 77 ? -15.029 10.226 14.931 1.00 76.75 77 LEU A CA 1
ATOM 587 C C . LEU A 1 77 ? -16.127 9.159 14.950 1.00 76.75 77 LEU A C 1
ATOM 589 O O . LEU A 1 77 ? -17.154 9.377 15.585 1.00 76.75 77 LEU A O 1
ATOM 593 N N . ALA A 1 78 ? -15.884 7.975 14.379 1.00 84.44 78 ALA A N 1
ATOM 594 C CA . ALA A 1 78 ? -16.880 6.906 14.337 1.00 84.44 78 ALA A CA 1
ATOM 595 C C . ALA A 1 78 ? -17.436 6.544 15.743 1.00 84.44 78 ALA A C 1
ATOM 597 O O . ALA A 1 78 ? -16.637 6.390 16.688 1.00 84.44 78 ALA A O 1
ATOM 598 N N . PRO A 1 79 ? -18.769 6.394 15.900 1.00 88.31 79 PRO A N 1
ATOM 599 C CA . PRO A 1 79 ? -19.410 5.903 17.119 1.00 88.31 79 PRO A CA 1
ATOM 600 C C . PRO A 1 79 ? -19.105 4.413 17.351 1.00 88.31 79 PRO A C 1
ATOM 602 O O . PRO A 1 79 ? -18.662 3.699 16.450 1.00 88.31 79 PRO A O 1
ATOM 605 N N . CYS A 1 80 ? -19.343 3.921 18.571 1.00 92.31 80 CYS A N 1
ATOM 606 C CA . CYS A 1 80 ? -18.981 2.552 18.959 1.00 92.31 80 CYS A CA 1
ATOM 607 C C . CYS A 1 80 ? -19.561 1.436 18.067 1.00 92.31 80 CYS A C 1
ATOM 609 O O . CYS A 1 80 ? -18.807 0.499 17.799 1.00 92.31 80 CYS A O 1
ATOM 611 N N . PRO A 1 81 ? -20.822 1.500 17.584 1.00 91.62 81 PRO A N 1
ATOM 612 C CA . PRO A 1 81 ? -21.344 0.514 16.636 1.00 91.62 81 PRO A CA 1
ATOM 613 C C . PRO A 1 81 ? -20.586 0.518 15.303 1.00 91.62 81 PRO A C 1
ATOM 615 O O . PRO A 1 81 ? -20.104 -0.523 14.882 1.00 91.62 81 PRO A O 1
ATOM 618 N N . GLN A 1 82 ? -20.350 1.691 14.705 1.00 88.56 82 GLN A N 1
ATOM 619 C CA . GLN A 1 82 ? -19.600 1.789 13.446 1.00 88.56 82 GLN A CA 1
ATOM 620 C C . GLN A 1 82 ? -18.148 1.307 13.585 1.00 88.56 82 GLN A C 1
ATOM 622 O O . GLN A 1 82 ? -17.606 0.708 12.664 1.00 88.56 82 GLN A O 1
ATOM 627 N N . ARG A 1 83 ? -17.507 1.527 14.743 1.00 90.44 83 ARG A N 1
ATOM 628 C CA . ARG A 1 83 ? -16.171 0.965 15.020 1.00 90.44 83 ARG A CA 1
ATOM 629 C C . ARG A 1 83 ? -16.178 -0.550 15.104 1.00 90.44 83 ARG A C 1
ATOM 631 O O . ARG A 1 83 ? -15.184 -1.166 14.742 1.00 90.44 83 ARG A O 1
ATOM 638 N N . LYS A 1 84 ? -17.258 -1.131 15.626 1.00 93.19 84 LYS A N 1
ATOM 639 C CA . LYS A 1 84 ? -17.422 -2.580 15.670 1.00 93.19 84 LYS A CA 1
ATOM 640 C C . LYS A 1 84 ? -17.519 -3.128 14.247 1.00 93.19 84 LYS A C 1
ATOM 642 O O . LYS A 1 84 ? -16.753 -4.018 13.903 1.00 93.19 84 LYS A O 1
ATOM 647 N N . ASP A 1 85 ? -18.370 -2.528 13.418 1.00 91.25 85 ASP A N 1
ATOM 648 C CA . ASP A 1 85 ? -18.531 -2.921 12.015 1.00 91.25 85 ASP A CA 1
ATOM 649 C C . ASP A 1 85 ? -17.217 -2.750 11.227 1.00 91.25 85 ASP A C 1
ATOM 651 O O . ASP A 1 85 ? -16.841 -3.615 10.435 1.00 91.25 85 ASP A O 1
ATOM 655 N N . ASP A 1 86 ? -16.472 -1.663 11.468 1.00 90.06 86 ASP A N 1
ATOM 656 C CA . ASP A 1 86 ? -15.152 -1.451 10.865 1.00 90.06 86 ASP A CA 1
ATOM 657 C C . ASP A 1 86 ? -14.128 -2.493 11.334 1.00 90.06 86 ASP A C 1
ATOM 659 O O . ASP A 1 86 ? -13.405 -3.057 10.512 1.00 90.06 86 ASP A O 1
ATOM 663 N N . PHE A 1 87 ? -14.101 -2.801 12.633 1.00 92.75 87 PHE A N 1
ATOM 664 C CA . PHE A 1 87 ? -13.249 -3.848 13.189 1.00 92.75 87 PHE A CA 1
ATOM 665 C C . PHE A 1 87 ? -13.561 -5.213 12.558 1.00 92.75 87 PHE A C 1
ATOM 667 O O . PHE A 1 87 ? -12.647 -5.890 12.092 1.00 92.75 87 PHE A O 1
ATOM 674 N N . GLU A 1 88 ? -14.835 -5.608 12.485 1.00 92.88 88 GLU A N 1
ATOM 675 C CA . GLU A 1 88 ? -15.263 -6.874 11.874 1.00 92.88 88 GLU A CA 1
ATOM 676 C C . GLU A 1 88 ? -14.887 -6.929 10.386 1.00 92.88 88 GLU A C 1
ATOM 678 O O . GLU A 1 88 ? -14.314 -7.916 9.919 1.00 92.88 88 GLU A O 1
ATOM 683 N N . ARG A 1 89 ? -15.103 -5.834 9.648 1.00 91.75 89 ARG A N 1
ATOM 684 C CA . ARG A 1 89 ? -14.697 -5.703 8.243 1.00 91.75 89 ARG A CA 1
ATOM 685 C C . ARG A 1 89 ? -13.183 -5.834 8.060 1.00 91.75 89 ARG A C 1
ATOM 687 O O . ARG A 1 89 ? -12.738 -6.529 7.146 1.00 91.75 89 ARG A O 1
ATOM 694 N N . ARG A 1 90 ? -12.378 -5.158 8.888 1.00 91.44 90 ARG A N 1
ATOM 695 C CA . ARG A 1 90 ? -10.906 -5.229 8.842 1.00 91.44 90 ARG A CA 1
ATOM 696 C C . ARG A 1 90 ? -10.403 -6.616 9.242 1.00 91.44 90 ARG A C 1
ATOM 698 O O . ARG A 1 90 ? -9.480 -7.112 8.603 1.00 91.44 90 ARG A O 1
ATOM 705 N N . SER A 1 91 ? -11.027 -7.256 10.232 1.00 93.44 91 SER A N 1
ATOM 706 C CA . SER A 1 91 ? -10.705 -8.628 10.646 1.00 93.44 91 SER A CA 1
ATOM 707 C C . SER A 1 91 ? -10.989 -9.622 9.517 1.00 93.44 91 SER A C 1
ATOM 709 O O . SER A 1 91 ? -10.125 -10.431 9.185 1.00 93.44 91 SER A O 1
ATOM 711 N N . GLY A 1 92 ? -12.130 -9.482 8.830 1.00 91.31 92 GLY A N 1
ATOM 712 C CA . GLY A 1 92 ? -12.446 -10.253 7.624 1.00 91.31 92 GLY A CA 1
ATOM 713 C C . GLY A 1 92 ? -11.400 -10.072 6.520 1.00 91.31 92 GLY A C 1
ATOM 714 O O . GLY A 1 92 ? -10.849 -11.052 6.032 1.00 91.31 92 GLY A O 1
ATOM 715 N N . LYS A 1 93 ? -11.024 -8.825 6.199 1.00 91.31 93 LYS A N 1
ATOM 716 C CA . LYS A 1 93 ? -9.959 -8.545 5.214 1.00 91.31 93 LYS A CA 1
ATOM 717 C C . LYS A 1 93 ? -8.604 -9.134 5.618 1.00 91.31 93 LYS A C 1
ATOM 719 O O . LYS A 1 93 ? -7.874 -9.628 4.762 1.00 91.31 93 LYS A O 1
ATOM 724 N N . LEU A 1 94 ? -8.250 -9.063 6.902 1.00 93.19 94 LEU A N 1
ATOM 725 C CA . LEU A 1 94 ? -7.024 -9.660 7.428 1.00 93.19 94 LEU A CA 1
ATOM 726 C C . LEU A 1 94 ? -7.049 -11.182 7.269 1.00 93.19 94 LEU A C 1
ATOM 728 O O . LEU A 1 94 ? -6.056 -11.758 6.831 1.00 93.19 94 LEU A O 1
ATOM 732 N N . LYS A 1 95 ? -8.182 -11.813 7.592 1.00 92.81 95 LYS A N 1
ATOM 733 C CA . LYS A 1 95 ? -8.402 -13.248 7.420 1.00 92.81 95 LYS A CA 1
ATOM 734 C C . LYS A 1 95 ? -8.248 -13.656 5.959 1.00 92.81 95 LYS A C 1
ATOM 736 O O . LYS A 1 95 ? -7.411 -14.499 5.670 1.00 92.81 95 LYS A O 1
ATOM 741 N N . ASP A 1 96 ? -8.968 -13.003 5.050 1.00 92.69 96 ASP A N 1
ATOM 742 C CA . ASP A 1 96 ? -8.908 -1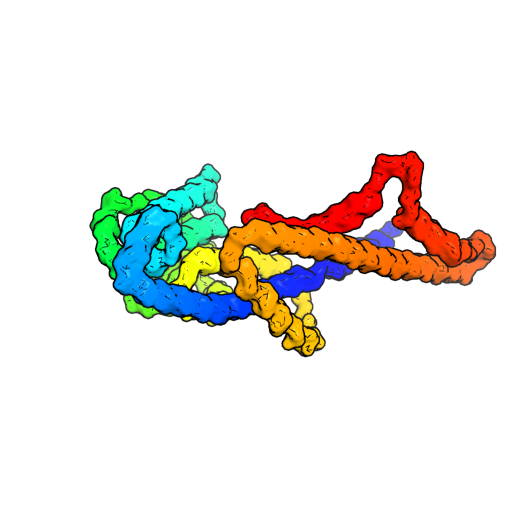3.291 3.614 1.00 92.69 96 ASP A CA 1
ATOM 743 C C . ASP A 1 96 ? -7.477 -13.154 3.079 1.00 92.69 96 ASP A C 1
ATOM 745 O O . ASP A 1 96 ? -7.008 -13.972 2.283 1.00 92.69 96 ASP A O 1
ATOM 749 N N . ARG A 1 97 ? -6.746 -12.130 3.544 1.00 91.62 97 ARG A N 1
ATOM 750 C CA . ARG A 1 97 ? -5.358 -11.903 3.138 1.00 91.62 97 ARG A CA 1
ATOM 751 C C . ARG A 1 97 ? -4.413 -12.965 3.689 1.00 91.62 97 ARG A C 1
ATOM 753 O O . ARG A 1 97 ? -3.554 -13.432 2.946 1.00 91.62 97 ARG A O 1
ATOM 760 N N . TYR A 1 98 ? -4.574 -13.344 4.953 1.00 92.44 98 TYR A N 1
ATOM 761 C CA . TYR A 1 98 ? -3.811 -14.430 5.561 1.00 92.44 98 TYR A CA 1
ATOM 762 C C . TYR A 1 98 ? -4.089 -15.762 4.855 1.00 92.44 98 TYR A C 1
ATOM 764 O O . TYR A 1 98 ? -3.142 -16.433 4.463 1.00 92.44 98 TYR A O 1
ATOM 772 N N . ASP A 1 99 ? -5.358 -16.107 4.630 1.00 93.44 99 ASP A N 1
ATOM 773 C CA . ASP A 1 99 ? -5.763 -17.350 3.969 1.00 93.44 99 ASP A CA 1
ATOM 774 C C . ASP A 1 99 ? -5.226 -17.408 2.528 1.00 93.44 99 ASP A C 1
ATOM 776 O O . ASP A 1 99 ? -4.744 -18.451 2.088 1.00 93.44 99 ASP A O 1
ATOM 780 N N . THR A 1 100 ? -5.224 -16.273 1.815 1.00 93.50 100 THR A N 1
ATOM 781 C CA . THR A 1 100 ? -4.620 -16.156 0.476 1.00 93.50 100 THR A CA 1
ATOM 782 C C . THR A 1 100 ? -3.108 -16.373 0.519 1.00 93.50 100 THR A C 1
ATOM 784 O O . THR A 1 100 ? -2.586 -17.169 -0.255 1.00 93.50 100 THR A O 1
ATOM 787 N N . ALA A 1 101 ? -2.404 -15.705 1.436 1.00 90.00 101 ALA A N 1
ATOM 788 C CA . ALA A 1 101 ? -0.951 -15.821 1.564 1.00 90.00 101 ALA A CA 1
ATOM 789 C C . ALA A 1 101 ? -0.508 -17.202 2.084 1.00 90.00 101 ALA A C 1
ATOM 791 O O . ALA A 1 101 ? 0.606 -17.652 1.838 1.00 90.00 101 ALA A O 1
ATOM 792 N N . ALA A 1 102 ? -1.374 -17.892 2.828 1.00 90.44 102 ALA A N 1
ATOM 793 C CA . ALA A 1 102 ? -1.117 -19.218 3.375 1.00 90.44 102 ALA A CA 1
ATOM 794 C C . ALA A 1 102 ? -1.591 -20.364 2.463 1.00 90.44 102 ALA A C 1
ATOM 796 O O . ALA A 1 102 ? -1.366 -21.527 2.812 1.00 90.44 102 ALA A O 1
ATOM 797 N N . ALA A 1 103 ? -2.218 -20.071 1.315 1.00 93.62 103 ALA A N 1
ATOM 798 C CA . ALA A 1 103 ? -2.801 -21.073 0.417 1.00 93.62 103 ALA A CA 1
ATOM 799 C C . ALA A 1 103 ? -1.784 -22.143 -0.025 1.00 93.62 103 ALA A C 1
ATOM 801 O O . ALA A 1 103 ? -2.115 -23.326 -0.121 1.00 93.62 103 ALA A O 1
ATOM 802 N N . ASP A 1 104 ? -0.523 -21.741 -0.187 1.00 91.12 104 ASP A N 1
ATOM 803 C CA . ASP A 1 104 ? 0.568 -22.594 -0.664 1.00 91.12 104 ASP A CA 1
ATOM 804 C C . ASP A 1 104 ? 1.323 -23.293 0.489 1.00 91.12 104 ASP A C 1
ATOM 806 O O . ASP A 1 104 ? 2.347 -23.952 0.289 1.00 91.12 104 ASP A O 1
ATOM 810 N N . GLY A 1 105 ? 0.854 -23.132 1.733 1.00 87.75 105 GLY A N 1
ATOM 811 C CA . GLY A 1 105 ? 1.490 -23.656 2.948 1.00 87.75 105 GLY A CA 1
ATOM 812 C C . GLY A 1 105 ? 2.767 -22.916 3.377 1.00 87.75 105 GLY A C 1
ATOM 813 O O . GLY A 1 105 ? 3.374 -23.263 4.401 1.00 87.75 105 GLY A O 1
ATOM 814 N N . ASN A 1 106 ? 3.171 -21.890 2.626 1.00 85.50 106 ASN A N 1
ATOM 815 C CA . ASN A 1 106 ? 4.263 -20.978 2.941 1.00 85.50 106 ASN A CA 1
ATOM 816 C C . ASN A 1 106 ? 3.818 -19.548 2.637 1.00 85.50 106 ASN A C 1
ATOM 818 O O . ASN A 1 106 ? 3.283 -19.301 1.568 1.00 85.50 106 ASN A O 1
ATOM 822 N N . ILE A 1 107 ? 4.078 -18.634 3.570 1.00 83.75 107 ILE A N 1
ATOM 823 C CA . ILE A 1 107 ? 3.786 -17.207 3.420 1.00 83.75 107 ILE A CA 1
ATOM 824 C C . ILE A 1 107 ? 5.077 -16.526 2.967 1.00 83.75 107 ILE A C 1
ATOM 826 O O . ILE A 1 107 ? 6.093 -16.627 3.666 1.00 83.75 107 ILE A O 1
ATOM 830 N N . ASP A 1 108 ? 5.050 -15.855 1.815 1.00 83.00 108 ASP A N 1
ATOM 831 C CA . ASP A 1 108 ? 6.190 -15.070 1.336 1.00 83.00 108 ASP A CA 1
ATOM 832 C C . ASP A 1 108 ? 6.521 -13.933 2.329 1.00 83.00 108 ASP A C 1
ATOM 834 O O . ASP A 1 108 ? 5.603 -13.364 2.926 1.00 83.00 108 ASP A O 1
ATOM 838 N N . PRO A 1 109 ? 7.798 -13.558 2.544 1.00 78.25 109 PRO A N 1
ATOM 839 C CA . PRO A 1 109 ? 8.141 -12.468 3.456 1.00 78.25 109 PRO A CA 1
ATOM 840 C C . PRO A 1 109 ? 7.420 -11.144 3.160 1.00 78.25 109 PRO A C 1
ATOM 842 O O . PRO A 1 109 ? 7.055 -10.444 4.102 1.00 78.25 109 PRO A O 1
ATOM 845 N N . ALA A 1 110 ? 7.183 -10.800 1.889 1.00 79.94 110 ALA A N 1
ATOM 846 C CA . ALA A 1 110 ? 6.442 -9.594 1.516 1.00 79.94 110 ALA A CA 1
ATOM 847 C C . ALA A 1 110 ? 4.971 -9.688 1.941 1.00 79.94 110 ALA A C 1
ATOM 849 O O . ALA A 1 110 ? 4.407 -8.747 2.502 1.00 79.94 110 ALA A O 1
ATOM 850 N N . GLU A 1 111 ? 4.352 -10.848 1.727 1.00 86.38 111 GLU A N 1
ATOM 851 C CA . GLU A 1 111 ? 2.977 -11.094 2.151 1.00 86.38 111 GLU A CA 1
ATOM 852 C C . GLU A 1 111 ? 2.855 -11.129 3.673 1.00 86.38 111 GLU A C 1
ATOM 854 O O . GLU A 1 111 ? 1.908 -10.568 4.219 1.00 86.38 111 GLU A O 1
ATOM 859 N N . ALA A 1 112 ? 3.840 -11.704 4.368 1.00 83.75 112 ALA A N 1
ATOM 860 C CA . ALA A 1 112 ? 3.906 -11.695 5.823 1.00 83.75 112 ALA A CA 1
ATOM 861 C C . ALA A 1 112 ? 3.951 -10.263 6.366 1.00 83.75 112 ALA A C 1
ATOM 863 O O . ALA A 1 112 ? 3.190 -9.939 7.276 1.00 83.75 112 ALA A O 1
ATOM 864 N N . VAL A 1 113 ? 4.790 -9.394 5.785 1.00 82.62 113 VAL A N 1
ATOM 865 C CA . VAL A 1 113 ? 4.829 -7.964 6.130 1.00 82.62 113 VAL A CA 1
ATOM 866 C C . VAL A 1 113 ? 3.453 -7.343 5.959 1.00 82.62 113 VAL A C 1
ATOM 868 O O . VAL A 1 113 ? 2.952 -6.703 6.879 1.00 82.62 113 VAL A O 1
ATOM 871 N N . TRP A 1 114 ? 2.812 -7.565 4.815 1.00 85.25 114 TRP A N 1
ATOM 872 C CA . TRP A 1 114 ? 1.529 -6.937 4.535 1.00 85.25 114 TRP A CA 1
ATOM 873 C C . TRP A 1 114 ? 0.421 -7.409 5.483 1.00 85.25 114 TRP A C 1
ATOM 875 O O . TRP A 1 114 ? -0.352 -6.602 5.998 1.00 85.25 114 TRP A O 1
ATOM 885 N N . VAL A 1 115 ? 0.392 -8.706 5.792 1.00 89.00 115 VAL A N 1
ATOM 886 C CA . VAL A 1 115 ? -0.529 -9.282 6.776 1.00 89.00 115 VAL A CA 1
ATOM 887 C C . VAL A 1 115 ? -0.269 -8.704 8.176 1.00 89.00 115 VAL A C 1
ATOM 889 O O . VAL A 1 115 ? -1.219 -8.371 8.885 1.00 89.00 115 VAL A O 1
ATOM 892 N N . ILE A 1 116 ? 0.994 -8.501 8.569 1.00 85.62 116 ILE A N 1
ATOM 893 C CA . ILE A 1 116 ? 1.348 -7.862 9.849 1.00 85.62 116 ILE A CA 1
ATOM 894 C C . ILE A 1 116 ? 0.887 -6.398 9.894 1.00 85.62 116 ILE A C 1
ATOM 896 O O . ILE A 1 116 ? 0.375 -5.957 10.923 1.00 85.62 116 ILE A O 1
ATOM 900 N N . LEU A 1 117 ? 1.023 -5.647 8.799 1.00 86.19 117 LEU A N 1
ATOM 901 C CA . LEU A 1 117 ? 0.546 -4.260 8.726 1.00 86.19 117 LEU A CA 1
ATOM 902 C C . LEU A 1 117 ? -0.972 -4.181 8.890 1.00 86.19 117 LEU A C 1
ATOM 904 O O . LEU A 1 117 ? -1.453 -3.416 9.725 1.00 86.19 117 LEU A O 1
ATOM 908 N N . LYS A 1 118 ? -1.714 -5.058 8.208 1.00 89.56 118 LYS A N 1
ATOM 909 C CA . LYS A 1 118 ? -3.171 -5.160 8.368 1.00 89.56 118 LYS A CA 1
ATOM 910 C C . LYS A 1 118 ? -3.564 -5.551 9.794 1.00 89.56 118 LYS A C 1
ATOM 912 O O . LYS A 1 118 ? -4.513 -4.997 10.347 1.00 89.56 118 LYS A O 1
ATOM 917 N N . ALA A 1 119 ? -2.813 -6.457 10.423 1.00 89.06 119 ALA A N 1
ATOM 918 C CA . ALA A 1 119 ? -3.018 -6.814 11.824 1.00 89.06 119 ALA A CA 1
ATOM 919 C C . ALA A 1 119 ? -2.763 -5.623 12.765 1.00 89.06 119 ALA A C 1
ATOM 921 O O . ALA A 1 119 ? -3.514 -5.430 13.722 1.00 89.06 119 ALA A O 1
ATOM 922 N N . ARG A 1 120 ? -1.760 -4.784 12.475 1.00 86.56 120 ARG A N 1
ATOM 923 C CA . ARG A 1 120 ? -1.512 -3.537 13.213 1.00 86.56 120 ARG A CA 1
ATOM 924 C C . ARG A 1 120 ? -2.661 -2.547 13.042 1.00 86.56 120 ARG A C 1
ATOM 926 O O . ARG A 1 120 ? -3.111 -1.988 14.037 1.00 86.56 120 ARG A O 1
ATOM 933 N N . SER A 1 121 ? -3.154 -2.351 11.818 1.00 86.31 121 SER A N 1
ATOM 934 C CA . SER A 1 121 ? -4.318 -1.493 11.567 1.00 86.31 121 SER A CA 1
ATOM 935 C C . SER A 1 121 ? -5.525 -1.954 12.389 1.00 86.31 121 SER A C 1
ATOM 937 O O . SER A 1 121 ? -6.095 -1.159 13.133 1.00 86.31 121 SER A O 1
ATOM 939 N N . LEU A 1 122 ? -5.834 -3.255 12.370 1.00 90.69 122 LEU A N 1
ATOM 940 C CA . LEU A 1 122 ? -6.900 -3.845 13.183 1.00 90.69 122 LEU A CA 1
ATOM 941 C C . LEU A 1 122 ? -6.696 -3.607 14.693 1.00 90.69 122 LEU A C 1
ATOM 943 O O . LEU A 1 122 ? -7.638 -3.250 15.406 1.00 90.69 122 LEU A O 1
ATOM 947 N N . ALA A 1 123 ? -5.466 -3.782 15.190 1.00 87.62 123 ALA A N 1
ATOM 948 C CA . ALA A 1 123 ? -5.124 -3.545 16.591 1.00 87.62 123 ALA A CA 1
ATOM 949 C C . ALA A 1 123 ? -5.307 -2.073 16.994 1.00 87.62 123 ALA A C 1
ATOM 951 O O . ALA A 1 123 ? -5.812 -1.796 18.084 1.00 87.62 123 ALA A O 1
ATOM 952 N N . ASN A 1 124 ? -4.966 -1.133 16.111 1.00 86.00 124 ASN A N 1
ATOM 953 C CA . ASN A 1 124 ? -5.182 0.295 16.332 1.00 86.00 124 ASN A CA 1
ATOM 954 C C . ASN A 1 124 ? -6.677 0.639 16.389 1.00 86.00 124 ASN A C 1
ATOM 956 O O . ASN A 1 124 ? -7.097 1.368 17.290 1.00 86.00 124 ASN A O 1
ATOM 960 N N . THR A 1 125 ? -7.501 0.070 15.499 1.00 89.06 125 THR A N 1
ATOM 961 C CA . THR A 1 125 ? -8.965 0.230 15.547 1.00 89.06 125 THR A CA 1
ATOM 962 C C . THR A 1 125 ? -9.523 -0.251 16.889 1.00 89.06 125 THR A C 1
ATOM 964 O O . THR A 1 125 ? -10.333 0.441 17.515 1.00 89.06 125 THR A O 1
ATOM 967 N N . LEU A 1 126 ? -9.048 -1.400 17.381 1.00 91.62 126 LEU A N 1
ATOM 968 C CA . LEU A 1 126 ? -9.445 -1.937 18.682 1.00 91.62 126 LEU A CA 1
ATOM 969 C C . LEU A 1 126 ? -8.974 -1.056 19.849 1.00 91.62 126 LEU A C 1
ATOM 971 O O . LEU A 1 126 ? -9.748 -0.798 20.772 1.00 91.62 126 LEU A O 1
ATOM 975 N N . ALA A 1 127 ? -7.732 -0.570 19.812 1.00 87.81 127 ALA A N 1
ATOM 976 C CA . ALA A 1 127 ? -7.187 0.328 20.828 1.00 87.81 127 ALA A CA 1
ATOM 977 C C . ALA A 1 127 ? -7.978 1.644 20.899 1.00 87.81 127 ALA A C 1
ATOM 979 O O . ALA A 1 127 ? -8.338 2.088 21.990 1.00 87.81 127 ALA A O 1
ATOM 980 N N . ALA A 1 128 ? -8.327 2.217 19.744 1.00 88.12 128 ALA A N 1
ATOM 981 C CA . ALA A 1 128 ? -9.159 3.412 19.648 1.00 88.12 128 ALA A CA 1
ATOM 982 C C . ALA A 1 128 ? -10.598 3.170 20.139 1.00 88.12 128 ALA A C 1
ATOM 984 O O . ALA A 1 128 ? -11.196 4.031 20.781 1.00 88.12 128 ALA A O 1
ATOM 985 N N . ALA A 1 129 ? -11.176 1.995 19.876 1.00 92.19 129 ALA A N 1
ATOM 986 C CA . ALA A 1 129 ? -12.484 1.633 20.421 1.00 92.19 129 ALA A CA 1
ATOM 987 C C . ALA A 1 129 ? -12.444 1.466 21.951 1.00 92.19 129 ALA A C 1
ATOM 989 O O . ALA A 1 129 ? -13.354 1.911 22.653 1.00 92.19 129 ALA A O 1
ATOM 990 N N . LYS A 1 130 ? -11.366 0.874 22.478 1.00 92.94 130 LYS A N 1
ATOM 991 C CA . LYS A 1 130 ? -11.159 0.694 23.918 1.00 92.94 130 LYS A CA 1
ATOM 992 C C . LYS A 1 130 ? -10.958 2.028 24.636 1.00 92.94 130 LYS A C 1
ATOM 994 O O . LYS A 1 130 ? -11.545 2.231 25.695 1.00 92.94 130 LYS A O 1
ATOM 999 N N . SER A 1 131 ? -10.179 2.951 24.065 1.00 89.62 131 SER A N 1
ATOM 1000 C CA . SER A 1 131 ? -9.962 4.282 24.653 1.00 89.62 131 SER A CA 1
ATOM 1001 C C . SER A 1 131 ? -11.246 5.116 24.711 1.00 89.62 131 SER A C 1
ATOM 1003 O O . SER A 1 131 ? -11.427 5.889 25.648 1.00 89.62 131 SER A O 1
ATOM 1005 N N . LYS A 1 132 ? -12.179 4.899 23.775 1.00 91.69 132 LYS A N 1
ATOM 1006 C CA . LYS A 1 132 ? -13.530 5.483 23.804 1.00 91.69 132 LYS A CA 1
ATOM 1007 C C . LYS A 1 132 ? -14.525 4.760 24.721 1.00 91.69 132 LYS A C 1
ATOM 1009 O O . LYS A 1 132 ? -15.674 5.183 24.802 1.00 91.69 132 LYS A O 1
ATOM 1014 N N . GLY A 1 133 ? -14.118 3.688 25.401 1.00 94.44 133 GLY A N 1
ATOM 1015 C CA . GLY A 1 133 ? -14.981 2.954 26.328 1.00 94.44 133 GLY A CA 1
ATOM 1016 C C . GLY A 1 133 ? -16.092 2.147 25.648 1.00 94.44 133 GLY A C 1
ATOM 1017 O O . GLY A 1 133 ? -17.146 1.945 26.244 1.00 94.44 133 GLY A O 1
ATOM 1018 N N . CYS A 1 134 ? -15.891 1.685 24.409 1.00 95.06 134 CYS A N 1
ATOM 1019 C CA . CYS A 1 134 ? -16.893 0.877 23.718 1.00 95.06 134 CYS A CA 1
ATOM 1020 C C . CYS A 1 134 ? -17.085 -0.486 24.404 1.00 95.06 134 CYS A C 1
ATOM 1022 O O . CYS A 1 134 ? -16.153 -1.290 24.455 1.00 95.06 134 CYS A O 1
ATOM 1024 N N . GLU A 1 135 ? -18.298 -0.780 24.886 1.00 95.62 135 GLU A N 1
ATOM 1025 C CA . GLU A 1 135 ? -18.589 -1.973 25.703 1.00 95.62 135 GLU A CA 1
ATOM 1026 C C . GLU A 1 135 ? -18.201 -3.298 25.034 1.00 95.62 135 GLU A C 1
ATOM 1028 O O . GLU A 1 135 ? -17.671 -4.194 25.691 1.00 95.62 135 GLU A O 1
ATOM 1033 N N . TRP A 1 136 ? -18.385 -3.408 23.713 1.00 94.88 136 TRP A N 1
ATOM 1034 C CA . TRP A 1 136 ? -18.047 -4.615 22.953 1.00 94.88 136 TRP A CA 1
ATOM 1035 C C . TRP A 1 136 ? -16.559 -4.988 23.042 1.00 94.88 136 TRP A C 1
ATOM 1037 O O . TRP A 1 136 ? -16.230 -6.163 22.908 1.00 94.88 136 TRP A O 1
ATOM 1047 N N . THR A 1 137 ? -15.673 -4.032 23.342 1.00 95.25 137 THR A N 1
ATOM 1048 C CA . THR A 1 137 ? -14.232 -4.290 23.500 1.00 95.25 137 THR A CA 1
ATOM 1049 C C . THR A 1 137 ? -13.884 -5.038 24.792 1.00 95.25 137 THR A C 1
ATOM 1051 O O . THR A 1 137 ? -12.817 -5.644 24.881 1.00 95.25 137 THR A O 1
ATOM 1054 N N . ASN A 1 138 ? -14.777 -5.036 25.790 1.00 93.88 138 ASN A N 1
ATOM 1055 C CA . ASN A 1 138 ? -14.570 -5.725 27.069 1.00 93.88 138 ASN A CA 1
ATOM 1056 C C . ASN A 1 138 ? -14.943 -7.213 27.003 1.00 93.88 138 ASN A C 1
ATOM 1058 O O . ASN A 1 138 ? -14.478 -8.017 27.813 1.00 93.88 138 ASN A O 1
ATOM 1062 N N . HIS A 1 139 ? -15.776 -7.590 26.033 1.00 91.19 139 HIS A N 1
ATOM 1063 C CA . HIS A 1 139 ? -16.250 -8.954 25.852 1.00 91.19 139 HIS A CA 1
ATOM 1064 C C . HIS A 1 139 ? -15.382 -9.661 24.816 1.00 91.19 139 HIS A C 1
ATOM 1066 O O . HIS A 1 139 ? -15.653 -9.594 23.620 1.00 91.19 139 HIS A O 1
ATOM 1072 N N . LYS A 1 140 ? -14.344 -10.369 25.280 1.00 85.44 140 LYS A N 1
ATOM 1073 C CA . LYS A 1 140 ? -13.414 -11.112 24.408 1.00 85.44 140 LYS A CA 1
ATOM 1074 C C . LYS A 1 140 ? -14.132 -12.070 23.442 1.00 85.44 140 LYS A C 1
ATOM 1076 O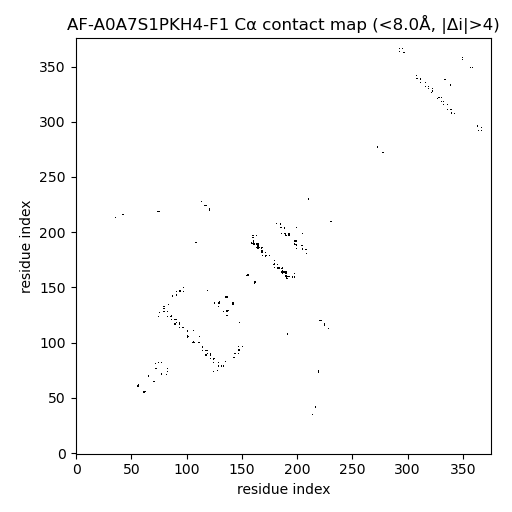 O . LYS A 1 140 ? -13.652 -12.289 22.340 1.00 85.44 140 LYS A O 1
ATOM 1081 N N . GLU A 1 141 ? -15.286 -12.598 23.841 1.00 88.81 141 GLU A N 1
ATOM 1082 C CA . GLU A 1 141 ? -16.131 -13.495 23.039 1.00 88.81 141 GLU A CA 1
ATOM 1083 C C . GLU A 1 141 ? -16.712 -12.836 21.776 1.00 88.81 141 GLU A C 1
ATOM 1085 O O . GLU A 1 141 ? -17.027 -13.534 20.819 1.00 88.81 141 GLU A O 1
ATOM 1090 N N . ASN A 1 142 ? -16.818 -11.503 21.745 1.00 86.81 142 ASN A N 1
ATOM 1091 C CA . ASN A 1 142 ? -17.379 -10.753 20.618 1.00 86.81 142 ASN A CA 1
ATOM 1092 C C . ASN A 1 142 ? -16.323 -10.292 19.604 1.00 86.81 142 ASN A C 1
ATOM 1094 O O . ASN A 1 142 ? -16.668 -9.628 18.630 1.00 86.81 142 ASN A O 1
ATOM 1098 N N . ILE A 1 143 ? -15.044 -10.580 19.852 1.00 89.00 143 ILE A N 1
ATOM 1099 C CA . ILE A 1 143 ? -13.931 -10.108 19.032 1.00 89.00 143 ILE A CA 1
ATOM 1100 C C . ILE A 1 143 ? -13.318 -11.320 18.337 1.00 89.00 143 ILE A C 1
ATOM 1102 O O . ILE A 1 143 ? -12.589 -12.095 18.959 1.00 89.00 143 ILE A O 1
ATOM 1106 N N . ASP A 1 144 ? -13.601 -11.480 17.044 1.00 86.81 144 ASP A N 1
ATOM 1107 C CA . ASP A 1 144 ? -12.956 -12.518 16.242 1.00 86.81 144 ASP A CA 1
ATOM 1108 C C . ASP A 1 144 ? -11.484 -12.156 15.995 1.00 86.81 144 ASP A C 1
ATOM 1110 O O . ASP A 1 144 ? -11.147 -11.380 15.098 1.00 86.81 144 ASP A O 1
ATOM 1114 N N . MET A 1 145 ? -10.615 -12.726 16.830 1.00 87.12 145 MET A N 1
ATOM 1115 C CA . MET A 1 145 ? -9.158 -12.670 16.701 1.00 87.12 145 MET A CA 1
ATOM 1116 C C . MET A 1 145 ? -8.581 -13.912 16.016 1.00 87.12 145 MET A C 1
ATOM 1118 O O . MET A 1 145 ? -7.364 -14.064 15.980 1.00 87.12 145 MET A O 1
ATOM 1122 N N . SER A 1 146 ? -9.409 -14.799 15.449 1.00 87.81 146 SER A N 1
ATOM 1123 C CA . SER A 1 146 ? -8.942 -16.080 14.903 1.00 87.81 146 SER A CA 1
ATOM 1124 C C . SER A 1 146 ? -7.870 -15.915 13.823 1.00 87.81 146 SER A C 1
ATOM 1126 O O . SER A 1 146 ? -6.902 -16.673 13.804 1.00 87.81 146 SER A O 1
ATOM 1128 N N . ALA A 1 147 ? -7.995 -14.898 12.964 1.00 81.31 147 ALA A N 1
ATOM 1129 C CA . ALA A 1 147 ? -7.000 -14.579 11.940 1.00 81.31 147 ALA A CA 1
ATOM 1130 C C . ALA A 1 147 ? -5.668 -14.106 12.546 1.00 81.31 147 ALA A C 1
ATOM 1132 O O . ALA A 1 147 ? -4.598 -14.537 12.119 1.00 81.31 147 ALA A O 1
ATOM 1133 N N . VAL A 1 148 ? -5.730 -13.259 13.579 1.00 87.06 148 VAL A N 1
ATOM 1134 C CA . VAL A 1 148 ? -4.544 -12.777 14.303 1.00 87.06 148 VAL A CA 1
ATOM 1135 C C . VAL A 1 148 ? -3.873 -13.933 15.046 1.00 87.06 148 VAL A C 1
ATOM 1137 O O . VAL A 1 148 ? -2.658 -14.094 14.965 1.00 87.06 148 VAL A O 1
ATOM 1140 N N . ASP A 1 149 ? -4.651 -14.778 15.720 1.00 90.38 149 ASP A N 1
ATOM 1141 C CA . ASP A 1 149 ? -4.149 -15.940 16.451 1.00 90.38 149 ASP A CA 1
ATOM 1142 C C . ASP A 1 149 ? -3.503 -16.968 15.503 1.00 90.38 149 ASP A C 1
ATOM 1144 O O . ASP A 1 149 ? -2.426 -17.491 15.801 1.00 90.38 149 ASP A O 1
ATOM 1148 N N . ALA A 1 150 ? -4.105 -17.220 14.334 1.00 86.75 150 ALA A N 1
ATOM 1149 C CA . ALA A 1 150 ? -3.545 -18.094 13.301 1.00 86.75 150 ALA A CA 1
ATOM 1150 C C . ALA A 1 150 ? -2.232 -17.540 12.724 1.00 86.75 150 ALA A C 1
ATOM 1152 O O . ALA A 1 150 ? -1.246 -18.278 12.585 1.00 86.75 150 ALA A O 1
ATOM 1153 N N . LEU A 1 151 ? -2.181 -16.231 12.458 1.00 85.88 151 LEU A N 1
ATOM 1154 C CA . LEU A 1 151 ? -0.964 -15.537 12.048 1.00 85.88 151 LEU A CA 1
ATOM 1155 C C . LEU A 1 151 ? 0.133 -15.676 13.107 1.00 85.88 151 LEU A C 1
ATOM 1157 O O . LEU A 1 151 ? 1.245 -16.088 12.782 1.00 85.88 151 LEU A O 1
ATOM 1161 N N . LEU A 1 152 ? -0.172 -15.390 14.376 1.00 89.00 152 LEU A N 1
ATOM 1162 C CA . LEU A 1 152 ? 0.786 -15.492 15.478 1.00 89.00 152 LEU A CA 1
ATOM 1163 C C . LEU A 1 152 ? 1.287 -16.925 15.669 1.00 89.00 152 LEU A C 1
ATOM 1165 O O . LEU A 1 152 ? 2.485 -17.129 15.868 1.00 89.00 152 LEU A O 1
ATOM 1169 N N . ALA A 1 153 ? 0.409 -17.924 15.571 1.00 90.56 153 ALA A N 1
ATOM 1170 C CA . ALA A 1 153 ? 0.797 -19.330 15.630 1.00 90.56 153 ALA A CA 1
ATOM 1171 C C . ALA A 1 153 ? 1.750 -19.698 14.481 1.00 90.56 153 ALA A C 1
ATOM 1173 O O . ALA A 1 153 ? 2.778 -20.347 14.701 1.00 90.56 153 ALA A O 1
ATOM 1174 N N . THR A 1 154 ? 1.452 -19.224 13.270 1.00 86.94 154 THR A N 1
ATOM 1175 C CA . THR A 1 154 ? 2.283 -19.450 12.081 1.00 86.94 154 THR A CA 1
ATOM 1176 C C . THR A 1 154 ? 3.646 -18.791 12.236 1.00 86.94 154 THR A C 1
ATOM 1178 O O . THR A 1 154 ? 4.663 -19.476 12.129 1.00 86.94 154 THR A O 1
ATOM 1181 N N . LEU A 1 155 ? 3.681 -17.498 12.576 1.00 86.44 155 LEU A N 1
ATOM 1182 C CA . LEU A 1 155 ? 4.911 -16.738 12.793 1.00 86.44 155 LEU A CA 1
ATOM 1183 C C . LEU A 1 155 ? 5.763 -17.364 13.898 1.00 86.44 155 LEU A C 1
ATOM 1185 O O . LEU A 1 155 ? 6.950 -17.583 13.694 1.00 86.44 155 LEU A O 1
ATOM 1189 N N . LYS A 1 156 ? 5.161 -17.745 15.028 1.00 90.94 156 LYS A N 1
ATOM 1190 C CA . LYS A 1 156 ? 5.874 -18.399 16.131 1.00 90.94 156 LYS A CA 1
ATOM 1191 C C . LYS A 1 156 ? 6.505 -19.733 15.723 1.00 90.94 156 LYS A C 1
ATOM 1193 O O . LYS A 1 156 ? 7.556 -20.086 16.248 1.00 90.94 156 LYS A O 1
ATOM 1198 N N . SER A 1 157 ? 5.865 -20.483 14.824 1.00 91.06 157 SER A N 1
ATOM 1199 C CA . SER A 1 157 ? 6.372 -21.782 14.362 1.00 91.06 157 SER A CA 1
ATOM 1200 C C . SER A 1 157 ? 7.421 -21.676 13.250 1.00 91.06 157 SER A C 1
ATOM 1202 O O . SER A 1 157 ? 8.328 -22.502 13.190 1.00 91.06 157 SER A O 1
ATOM 1204 N N . LYS A 1 158 ? 7.299 -20.676 12.368 1.00 88.31 158 LYS A N 1
ATOM 1205 C CA . LYS A 1 158 ? 8.108 -20.543 11.147 1.00 88.31 158 LYS A CA 1
ATOM 1206 C C . LYS A 1 158 ? 9.254 -19.540 11.289 1.00 88.31 158 LYS A C 1
ATOM 1208 O O . LYS A 1 158 ? 10.240 -19.680 10.574 1.00 88.31 158 LYS A O 1
ATOM 1213 N N . GLN A 1 159 ? 9.144 -18.555 12.186 1.00 88.81 159 GLN A N 1
ATOM 1214 C CA . GLN A 1 159 ? 10.140 -17.496 12.351 1.00 88.81 159 GLN A CA 1
ATOM 1215 C C . GLN A 1 159 ? 10.976 -17.710 13.622 1.00 88.81 159 GLN A C 1
ATOM 1217 O O . GLN A 1 159 ? 10.461 -17.532 14.732 1.00 88.81 159 GLN A O 1
ATOM 1222 N N . PRO A 1 160 ? 12.279 -18.035 13.504 1.00 91.31 160 PRO A N 1
ATOM 1223 C CA . PRO A 1 160 ? 13.144 -18.266 14.666 1.00 91.31 160 PRO A CA 1
ATOM 1224 C C . PRO A 1 160 ? 13.302 -17.007 15.535 1.00 91.31 160 PRO A C 1
ATOM 1226 O O . PRO A 1 160 ? 13.478 -17.099 16.750 1.00 91.31 160 PRO A O 1
ATOM 1229 N N . CYS A 1 161 ? 13.166 -15.826 14.929 1.00 94.12 161 CYS A N 1
ATOM 1230 C CA . CYS A 1 161 ? 13.340 -14.537 15.589 1.00 94.12 161 CYS A CA 1
ATOM 1231 C C . CYS A 1 161 ? 12.074 -13.962 16.227 1.00 94.12 161 CYS A C 1
A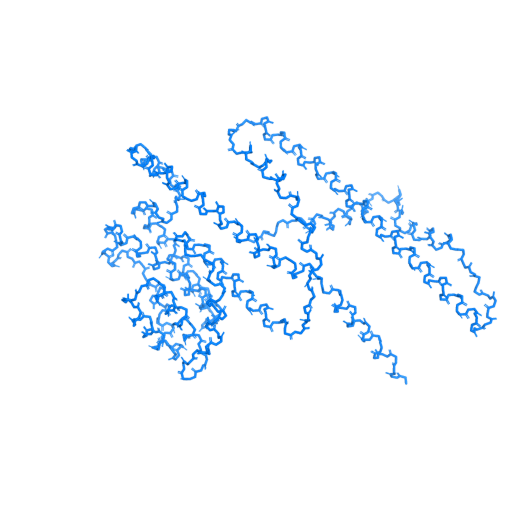TOM 1233 O O . CYS A 1 161 ? 12.136 -12.899 16.848 1.00 94.12 161 CYS A O 1
ATOM 1235 N N . PHE A 1 162 ? 10.948 -14.681 16.168 1.00 93.31 162 PHE A N 1
ATOM 1236 C CA . PHE A 1 162 ? 9.682 -14.236 16.754 1.00 93.31 162 PHE A CA 1
ATOM 1237 C C . PHE A 1 162 ? 9.815 -13.857 18.237 1.00 93.31 162 PHE A C 1
ATOM 1239 O O . PHE A 1 162 ? 9.322 -12.817 18.663 1.00 93.31 162 PHE A O 1
ATOM 1246 N N . GLY A 1 163 ? 10.528 -14.667 19.028 1.00 94.81 163 GLY A N 1
ATOM 1247 C CA . GLY A 1 163 ? 10.718 -14.400 20.457 1.00 94.81 163 GLY A CA 1
ATOM 1248 C C . GLY A 1 163 ? 11.520 -13.126 20.750 1.00 94.81 163 GLY A C 1
ATOM 1249 O O . GLY A 1 163 ? 11.241 -12.455 21.740 1.00 94.81 163 GLY A O 1
ATOM 1250 N N . HIS A 1 164 ? 12.486 -12.773 19.896 1.00 95.50 164 HIS A N 1
ATOM 1251 C CA . HIS A 1 164 ? 13.256 -11.533 20.033 1.00 95.50 164 HIS A CA 1
ATOM 1252 C C . HIS A 1 164 ? 12.419 -10.321 19.621 1.00 95.50 164 HIS A C 1
ATOM 1254 O O . HIS A 1 164 ? 12.355 -9.353 20.372 1.00 95.50 164 HIS A O 1
ATOM 1260 N N . ALA A 1 165 ? 11.709 -10.411 18.494 1.00 92.69 165 ALA A N 1
ATOM 1261 C CA . ALA A 1 165 ? 10.795 -9.366 18.039 1.00 92.69 165 ALA A CA 1
ATOM 1262 C C . ALA A 1 165 ? 9.706 -9.056 19.082 1.00 92.69 165 ALA A C 1
ATOM 1264 O O . ALA A 1 165 ? 9.448 -7.894 19.386 1.00 92.69 165 ALA A O 1
ATOM 1265 N N . ALA A 1 166 ? 9.116 -10.092 19.689 1.00 92.94 166 ALA A N 1
ATOM 1266 C CA . ALA A 1 166 ? 8.111 -9.935 20.737 1.00 92.94 166 ALA A CA 1
ATOM 1267 C C . ALA A 1 166 ? 8.661 -9.235 21.992 1.00 92.94 166 ALA A C 1
ATOM 1269 O O . ALA A 1 166 ? 7.948 -8.445 22.602 1.00 92.94 166 ALA A O 1
ATOM 1270 N N . ARG A 1 167 ? 9.925 -9.488 22.364 1.00 95.94 167 ARG A N 1
ATOM 1271 C CA . ARG A 1 167 ? 10.576 -8.791 23.485 1.00 95.94 167 ARG A CA 1
ATOM 1272 C C . ARG A 1 167 ? 10.793 -7.313 23.189 1.00 95.94 167 ARG A C 1
ATOM 1274 O O . ARG A 1 167 ? 10.445 -6.502 24.029 1.00 95.94 167 ARG A O 1
ATOM 1281 N N . VAL A 1 168 ? 11.274 -6.970 21.990 1.00 94.44 168 VAL A N 1
ATOM 1282 C CA . VAL A 1 168 ? 11.453 -5.565 21.574 1.00 94.44 168 VAL A CA 1
ATOM 1283 C C . VAL A 1 168 ? 10.139 -4.786 21.695 1.00 94.44 168 VAL A C 1
ATOM 1285 O O . VAL A 1 168 ? 10.131 -3.661 22.184 1.00 94.44 168 VAL A O 1
ATOM 1288 N N . LEU A 1 169 ? 9.023 -5.397 21.288 1.00 91.94 169 LEU A N 1
ATOM 1289 C CA . LEU A 1 169 ? 7.698 -4.787 21.406 1.00 91.94 169 LEU A CA 1
ATOM 1290 C C . LEU A 1 169 ? 7.225 -4.669 22.863 1.00 91.94 169 LEU A C 1
ATOM 1292 O O . LEU A 1 169 ? 6.674 -3.635 23.233 1.00 91.94 169 LEU A O 1
ATOM 1296 N N . GLU A 1 170 ? 7.427 -5.702 23.687 1.00 94.06 170 GLU A N 1
ATOM 1297 C CA . GLU A 1 170 ? 7.009 -5.672 25.097 1.00 94.06 170 GLU A CA 1
ATOM 1298 C C . GLU A 1 170 ? 7.833 -4.665 25.911 1.00 94.06 170 GLU A C 1
ATOM 1300 O O . GLU A 1 170 ? 7.262 -3.919 26.702 1.00 94.06 170 GLU A O 1
ATOM 1305 N N . ASP A 1 171 ? 9.144 -4.576 25.669 1.00 95.69 171 ASP A N 1
ATOM 1306 C CA . ASP A 1 171 ? 10.043 -3.627 26.340 1.00 95.69 171 ASP A CA 1
ATOM 1307 C C . ASP A 1 171 ? 9.657 -2.163 26.043 1.00 95.69 171 ASP A C 1
ATOM 1309 O O . ASP A 1 171 ? 9.897 -1.270 26.856 1.00 95.69 171 ASP A O 1
ATOM 1313 N N . ALA A 1 172 ? 9.019 -1.908 24.896 1.00 94.12 172 ALA A N 1
ATOM 1314 C CA . ALA A 1 172 ? 8.587 -0.578 24.472 1.00 94.12 172 ALA A CA 1
ATOM 1315 C C . ALA A 1 172 ? 7.136 -0.233 24.831 1.00 94.12 172 ALA A C 1
ATOM 13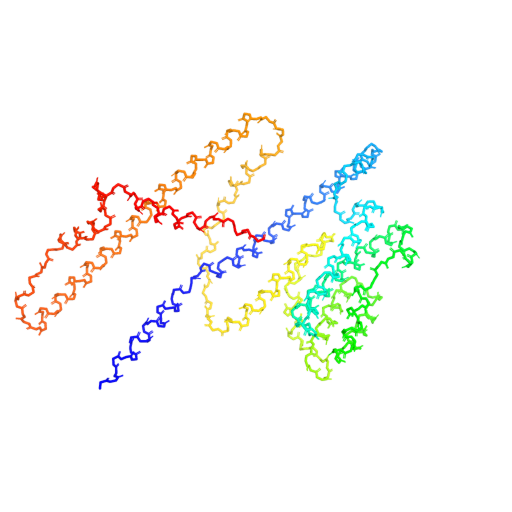17 O O . ALA A 1 172 ? 6.687 0.881 24.567 1.00 94.12 172 ALA A O 1
ATOM 1318 N N . LYS A 1 173 ? 6.388 -1.153 25.443 1.00 91.62 173 LYS A N 1
ATOM 1319 C CA . LYS A 1 173 ? 4.968 -0.964 25.774 1.00 91.62 173 LYS A CA 1
ATOM 1320 C C . LYS A 1 173 ? 4.699 0.270 26.637 1.00 91.62 173 LYS A C 1
ATOM 1322 O O . LYS A 1 173 ? 3.690 0.940 26.437 1.00 91.62 173 LYS A O 1
ATOM 1327 N N . ASP A 1 174 ? 5.620 0.577 27.546 1.00 93.38 174 ASP A N 1
ATOM 1328 C CA . ASP A 1 174 ? 5.539 1.729 28.451 1.00 93.38 174 ASP A CA 1
ATOM 1329 C C . ASP A 1 174 ? 6.334 2.951 27.943 1.00 93.38 174 ASP A C 1
ATOM 1331 O O . ASP A 1 174 ? 6.460 3.949 28.653 1.00 93.38 174 ASP A O 1
ATOM 1335 N N . SER A 1 175 ? 6.890 2.885 26.727 1.00 93.12 175 SER A N 1
ATOM 1336 C CA . SER A 1 175 ? 7.555 4.027 26.085 1.00 93.12 175 SER A CA 1
ATOM 1337 C C . SER A 1 175 ? 6.541 5.034 25.534 1.00 93.12 175 SER A C 1
ATOM 1339 O O . SER A 1 175 ? 5.348 4.744 25.416 1.00 93.12 175 SER A O 1
ATOM 1341 N N . ASP A 1 176 ? 7.020 6.228 25.184 1.00 89.38 176 ASP A N 1
ATOM 1342 C CA . ASP A 1 176 ? 6.233 7.211 24.440 1.00 89.38 176 ASP A CA 1
ATOM 1343 C C . ASP A 1 176 ? 5.895 6.719 23.016 1.00 89.38 176 ASP A C 1
ATOM 1345 O O . ASP A 1 176 ? 6.351 5.663 22.567 1.00 89.38 176 ASP A O 1
ATOM 1349 N N . ALA A 1 177 ? 5.050 7.472 22.304 1.00 80.94 177 ALA A N 1
ATOM 1350 C CA . ALA A 1 177 ? 4.577 7.090 20.971 1.00 80.94 177 ALA A CA 1
ATOM 1351 C C . ALA A 1 177 ? 5.733 6.859 19.980 1.00 80.94 177 ALA A C 1
ATOM 1353 O O . ALA A 1 177 ? 5.683 5.919 19.182 1.00 80.94 177 ALA A O 1
ATOM 1354 N N . GLU A 1 178 ? 6.792 7.664 20.072 1.00 83.31 178 GLU A N 1
ATOM 1355 C CA . GLU A 1 178 ? 7.961 7.555 19.201 1.00 83.31 178 GLU A CA 1
ATOM 1356 C C . GLU A 1 178 ? 8.816 6.328 19.548 1.00 83.31 178 GLU A C 1
ATOM 1358 O O . GLU A 1 178 ? 9.218 5.568 18.663 1.00 83.31 178 GLU A O 1
ATOM 1363 N N . GLY A 1 179 ? 9.008 6.042 20.838 1.00 85.88 179 GLY A N 1
ATOM 1364 C CA . GLY A 1 179 ? 9.635 4.809 21.304 1.00 85.88 179 GLY A CA 1
ATOM 1365 C C . GLY A 1 179 ? 8.868 3.561 20.862 1.00 85.88 179 GLY A C 1
ATOM 1366 O O . GLY A 1 179 ? 9.474 2.609 20.367 1.00 85.88 179 GLY A O 1
ATOM 1367 N N . GLN A 1 180 ? 7.534 3.581 20.948 1.00 85.44 180 GLN A N 1
ATOM 1368 C CA . GLN A 1 180 ? 6.676 2.498 20.457 1.00 85.44 180 GLN A CA 1
ATOM 1369 C C . GLN A 1 180 ? 6.776 2.324 18.935 1.00 85.44 180 GLN A C 1
ATOM 1371 O O . GLN A 1 180 ? 6.865 1.193 18.450 1.00 85.44 180 GLN A O 1
ATOM 1376 N N . LYS A 1 181 ? 6.803 3.422 18.166 1.00 84.19 181 LYS A N 1
ATOM 1377 C CA . LYS A 1 181 ? 6.988 3.397 16.705 1.00 84.19 181 LYS A CA 1
ATOM 1378 C C . LYS A 1 181 ? 8.340 2.788 16.334 1.00 84.19 181 LYS A C 1
ATOM 1380 O O . LYS A 1 181 ? 8.390 1.866 15.517 1.00 84.19 181 LYS A O 1
ATOM 1385 N N . LYS A 1 182 ? 9.423 3.240 16.972 1.00 87.56 182 LYS A N 1
ATOM 1386 C CA . LYS A 1 182 ? 10.777 2.720 16.748 1.00 87.56 182 LYS A CA 1
ATOM 1387 C C . LYS A 1 182 ? 10.880 1.238 17.095 1.00 87.56 182 LYS A C 1
ATOM 1389 O O . LYS A 1 182 ? 11.414 0.460 16.308 1.00 87.56 182 LYS A O 1
ATOM 1394 N N . ALA A 1 183 ? 10.322 0.833 18.231 1.00 91.75 183 ALA A N 1
ATOM 1395 C CA . ALA A 1 183 ? 10.291 -0.563 18.641 1.00 91.75 183 ALA A CA 1
ATOM 1396 C C . ALA A 1 183 ? 9.437 -1.429 17.714 1.00 91.75 183 ALA A C 1
ATOM 1398 O O . ALA A 1 183 ? 9.781 -2.583 17.476 1.00 91.75 183 ALA A O 1
ATOM 1399 N N . PHE A 1 184 ? 8.364 -0.884 17.134 1.00 88.31 184 PHE A N 1
ATOM 1400 C CA . PHE A 1 184 ? 7.598 -1.585 16.110 1.00 88.31 184 PHE A CA 1
ATOM 1401 C C . PHE A 1 184 ? 8.434 -1.857 14.859 1.00 88.31 184 PHE A C 1
ATOM 1403 O O . PHE A 1 184 ? 8.501 -3.001 14.409 1.00 88.31 184 PHE A O 1
ATOM 1410 N N . ILE A 1 185 ? 9.110 -0.834 14.329 1.00 87.62 185 ILE A N 1
ATOM 1411 C CA . ILE A 1 185 ? 9.990 -0.975 13.158 1.00 87.62 185 ILE A CA 1
ATOM 1412 C C . ILE A 1 185 ? 11.120 -1.964 13.465 1.00 87.62 185 ILE A C 1
ATOM 1414 O O . ILE A 1 185 ? 11.388 -2.869 12.674 1.00 87.62 185 ILE A O 1
ATOM 1418 N N . GLN A 1 186 ? 11.739 -1.845 14.642 1.00 90.19 186 GLN A N 1
ATOM 1419 C CA . GLN A 1 186 ? 12.799 -2.743 15.083 1.00 90.19 186 GLN A CA 1
ATOM 1420 C C . GLN A 1 186 ? 12.302 -4.179 15.257 1.00 90.19 186 GLN A C 1
ATOM 1422 O O . GLN A 1 186 ? 12.936 -5.105 14.761 1.00 90.19 186 GLN A O 1
ATOM 1427 N N . GLY A 1 187 ? 11.153 -4.374 15.901 1.00 90.50 187 GLY A N 1
ATOM 1428 C CA . GLY A 1 187 ? 10.528 -5.679 16.082 1.00 90.50 187 GLY A CA 1
ATOM 1429 C C . GLY A 1 187 ? 10.185 -6.335 14.747 1.00 90.50 187 GLY A C 1
ATOM 1430 O O . GLY A 1 187 ? 10.461 -7.519 14.562 1.00 90.50 187 GLY A O 1
ATOM 1431 N N . LEU A 1 188 ? 9.666 -5.568 13.783 1.00 88.38 188 LEU A N 1
ATOM 1432 C CA . LEU A 1 188 ? 9.396 -6.056 12.432 1.00 88.38 188 LEU A CA 1
ATOM 1433 C C . LEU A 1 188 ? 10.692 -6.442 11.704 1.00 88.38 188 LEU A C 1
ATOM 1435 O O . LEU A 1 188 ? 10.774 -7.530 11.138 1.00 88.38 188 LEU A O 1
ATOM 1439 N N . GLY A 1 189 ? 11.727 -5.602 11.777 1.00 87.75 189 GLY A N 1
ATOM 1440 C CA . GLY A 1 189 ? 13.047 -5.914 11.228 1.00 87.75 189 GLY A CA 1
ATOM 1441 C C . GLY A 1 189 ? 13.649 -7.182 11.841 1.00 87.75 189 GLY A C 1
ATOM 1442 O O . GLY A 1 189 ? 14.177 -8.028 11.121 1.00 87.75 189 GLY A O 1
ATOM 1443 N N . THR A 1 190 ? 13.519 -7.360 13.159 1.00 91.94 190 THR A N 1
ATOM 1444 C CA . THR A 1 190 ? 13.981 -8.558 13.874 1.00 91.94 190 THR A CA 1
ATOM 1445 C C . THR A 1 190 ? 13.201 -9.790 13.440 1.00 91.94 190 THR A C 1
ATOM 1447 O O . THR A 1 190 ? 13.798 -10.838 13.214 1.00 91.94 190 THR A O 1
ATOM 1450 N N . LEU A 1 191 ? 11.879 -9.675 13.299 1.00 88.75 191 LEU A N 1
ATOM 1451 C CA . LEU A 1 191 ? 11.010 -10.777 12.896 1.00 88.75 191 LEU A CA 1
ATOM 1452 C C . LEU A 1 191 ? 11.343 -11.295 11.491 1.00 88.75 191 LEU A C 1
ATOM 1454 O O . LEU A 1 191 ? 11.252 -12.496 11.257 1.00 88.75 191 LEU A O 1
ATOM 1458 N N . LEU A 1 192 ? 11.718 -10.395 10.581 1.00 87.50 192 LEU A N 1
ATOM 1459 C CA . LEU A 1 192 ? 12.031 -10.701 9.181 1.00 87.50 192 LEU A CA 1
ATOM 1460 C C . LEU A 1 192 ? 13.513 -11.016 8.945 1.00 87.50 192 LEU A C 1
ATOM 1462 O O . LEU A 1 192 ? 13.900 -11.333 7.817 1.00 87.50 192 LEU A O 1
ATOM 1466 N N . SER A 1 193 ? 14.354 -10.899 9.976 1.00 88.94 193 SER A N 1
ATOM 1467 C CA . SER A 1 193 ? 15.778 -11.179 9.847 1.00 88.94 193 SER A CA 1
ATOM 1468 C C . SER A 1 193 ? 15.997 -12.662 9.555 1.00 88.94 193 SER A C 1
ATOM 1470 O O . SER A 1 193 ? 15.484 -13.539 10.248 1.00 88.94 193 SER A O 1
ATOM 1472 N N . GLN A 1 194 ? 16.787 -12.939 8.519 1.00 87.38 194 GLN A N 1
ATOM 1473 C CA . GLN A 1 194 ? 17.245 -14.293 8.196 1.00 87.38 194 GLN A CA 1
ATOM 1474 C C . GLN A 1 194 ? 18.471 -14.697 9.027 1.00 87.38 194 GLN A C 1
ATOM 1476 O O . GLN A 1 194 ? 18.944 -15.828 8.917 1.00 87.38 194 GLN A O 1
ATOM 1481 N N . ASP A 1 195 ? 19.008 -13.778 9.836 1.00 89.88 195 ASP A N 1
ATOM 1482 C CA . ASP A 1 195 ? 20.137 -14.058 10.711 1.00 89.88 195 ASP A CA 1
ATOM 1483 C C . ASP A 1 195 ? 19.698 -14.959 11.873 1.00 89.88 195 ASP A C 1
ATOM 1485 O O . ASP A 1 195 ? 18.738 -14.668 12.587 1.00 89.88 195 ASP A O 1
ATOM 1489 N N . SER A 1 196 ? 20.448 -16.037 12.103 1.00 89.69 196 SER A N 1
ATOM 1490 C CA . SER A 1 196 ? 20.286 -16.913 13.266 1.00 89.69 196 SER A CA 1
ATOM 1491 C C . SER A 1 196 ? 20.436 -16.185 14.605 1.00 89.69 196 SER A C 1
ATOM 1493 O O . SER A 1 196 ? 19.881 -16.631 15.608 1.00 89.69 196 SER A O 1
ATOM 1495 N N . GLU A 1 197 ? 21.165 -15.066 14.627 1.00 92.00 197 GLU A N 1
ATOM 1496 C CA . GLU A 1 197 ? 21.331 -14.224 15.813 1.00 92.00 197 GLU A CA 1
ATOM 1497 C C . GLU A 1 197 ? 20.213 -13.182 15.966 1.00 92.00 197 GLU A C 1
ATOM 1499 O O . GLU A 1 197 ? 20.201 -12.441 16.950 1.00 92.00 197 GLU A O 1
ATOM 1504 N N . CYS A 1 198 ? 19.269 -13.115 15.019 1.00 92.75 198 CYS A N 1
ATOM 1505 C CA . CYS A 1 198 ? 18.133 -12.192 15.035 1.00 92.75 198 CYS A CA 1
ATOM 1506 C C . CYS A 1 198 ? 18.527 -10.714 15.141 1.00 92.75 198 CYS A C 1
ATOM 1508 O O . CYS A 1 198 ? 17.770 -9.881 15.649 1.00 92.75 198 CYS A O 1
ATOM 1510 N N . LYS A 1 199 ? 19.723 -10.378 14.655 1.00 90.50 199 LYS A N 1
ATOM 1511 C CA . LYS A 1 199 ? 20.214 -9.006 14.600 1.00 90.50 199 LYS A CA 1
ATOM 1512 C C . LYS A 1 199 ? 19.627 -8.309 13.379 1.00 90.50 199 LYS A C 1
ATOM 1514 O O . LYS A 1 199 ? 19.504 -8.896 12.303 1.00 90.50 199 LYS A O 1
ATOM 1519 N N . VAL A 1 200 ? 19.250 -7.048 13.563 1.00 84.94 200 VAL A N 1
ATOM 1520 C CA . VAL A 1 200 ? 18.846 -6.160 12.471 1.00 84.94 200 VAL A CA 1
ATOM 1521 C C . VAL A 1 200 ? 20.057 -5.296 12.139 1.00 84.94 200 VAL A C 1
ATOM 1523 O O . VAL A 1 200 ? 20.608 -4.690 13.060 1.00 84.94 200 VAL A O 1
ATOM 1526 N N . PRO A 1 201 ? 20.514 -5.242 10.878 1.00 77.75 201 PRO A N 1
ATOM 1527 C CA . PRO A 1 201 ? 21.560 -4.304 10.490 1.00 77.75 201 PRO A CA 1
ATOM 1528 C C . PRO A 1 201 ? 21.087 -2.880 10.801 1.00 77.75 201 PRO A C 1
ATOM 1530 O O . PRO A 1 201 ? 19.999 -2.509 10.365 1.00 77.75 201 PRO A O 1
ATOM 1533 N N . GLU A 1 202 ? 21.877 -2.080 11.524 1.00 76.62 202 GLU A N 1
ATOM 1534 C CA . GLU A 1 202 ? 21.510 -0.689 11.864 1.00 76.62 202 GLU A CA 1
ATOM 1535 C C . GLU A 1 202 ? 21.144 0.120 10.611 1.00 76.62 202 GLU A C 1
ATOM 1537 O O . GLU A 1 202 ? 20.145 0.830 10.594 1.00 76.62 202 GLU A O 1
ATOM 1542 N N . THR A 1 203 ? 21.852 -0.121 9.506 1.00 74.44 203 THR A N 1
ATOM 1543 C CA . THR A 1 203 ? 21.575 0.509 8.209 1.00 74.44 203 THR A CA 1
ATOM 1544 C C . THR A 1 203 ? 20.174 0.214 7.667 1.00 74.44 203 THR A C 1
ATOM 1546 O O . THR A 1 203 ? 19.604 1.039 6.967 1.00 74.44 203 THR A O 1
ATOM 1549 N N . ALA A 1 204 ? 19.600 -0.955 7.973 1.00 69.56 204 ALA A N 1
ATOM 1550 C CA . ALA A 1 204 ? 18.249 -1.308 7.535 1.00 69.56 204 ALA A CA 1
ATOM 1551 C C . ALA A 1 204 ? 17.166 -0.599 8.366 1.00 69.56 204 ALA A C 1
ATOM 1553 O O . ALA A 1 204 ? 16.059 -0.392 7.875 1.00 69.56 204 ALA A O 1
ATOM 1554 N N . LEU A 1 205 ? 17.475 -0.225 9.612 1.00 68.38 205 LEU A N 1
ATOM 1555 C CA . LEU A 1 205 ? 16.578 0.569 10.453 1.00 68.38 205 LEU A CA 1
ATOM 1556 C C . LEU A 1 205 ? 16.566 2.027 10.006 1.00 68.38 205 LEU A C 1
ATOM 1558 O O . LEU A 1 205 ? 15.493 2.617 9.946 1.00 68.38 205 LEU A O 1
ATOM 1562 N N . ASP A 1 206 ? 17.722 2.573 9.632 1.00 70.50 206 ASP A N 1
ATOM 1563 C CA . ASP A 1 206 ? 17.826 3.945 9.131 1.00 70.50 206 ASP A CA 1
ATOM 1564 C C . ASP A 1 206 ? 17.081 4.126 7.799 1.00 70.50 206 ASP A C 1
ATOM 1566 O O . ASP A 1 206 ? 16.407 5.135 7.611 1.00 70.50 206 ASP A O 1
ATOM 1570 N N . ASP A 1 207 ? 17.096 3.127 6.911 1.00 64.94 207 ASP A N 1
ATOM 1571 C CA . ASP A 1 207 ? 16.331 3.168 5.654 1.00 64.94 207 ASP A CA 1
ATOM 1572 C C . ASP A 1 207 ? 14.805 3.102 5.879 1.00 64.94 207 ASP A C 1
ATOM 1574 O O . ASP A 1 207 ? 14.034 3.715 5.135 1.00 64.94 207 ASP A O 1
ATOM 1578 N N . LEU A 1 208 ? 14.353 2.379 6.913 1.00 61.62 208 LEU A N 1
ATOM 1579 C CA . LEU A 1 208 ? 12.934 2.280 7.284 1.00 61.62 208 LEU A CA 1
ATOM 1580 C C . LEU A 1 208 ? 12.456 3.491 8.102 1.00 61.62 208 LEU A C 1
ATOM 1582 O O . LEU A 1 208 ? 11.303 3.898 7.977 1.00 61.62 208 LEU A O 1
ATOM 1586 N N . SER A 1 209 ? 13.334 4.073 8.921 1.00 56.75 209 SER A N 1
ATOM 1587 C CA . SER A 1 209 ? 13.037 5.227 9.777 1.00 56.75 209 SER A CA 1
ATOM 1588 C C . SER A 1 209 ? 13.170 6.553 9.023 1.00 56.75 209 SER A C 1
ATOM 1590 O O . SER A 1 209 ? 12.321 7.427 9.166 1.00 56.75 209 SER A O 1
ATOM 1592 N N . GLY A 1 210 ? 14.183 6.695 8.163 1.00 48.44 210 GLY A N 1
ATOM 1593 C CA . GLY A 1 210 ? 14.512 7.933 7.445 1.00 48.44 210 GLY A CA 1
ATOM 1594 C C . GLY A 1 210 ? 13.527 8.316 6.336 1.00 48.44 210 GLY A C 1
ATOM 1595 O O . GLY A 1 210 ? 13.521 9.459 5.888 1.00 48.44 210 GLY A O 1
ATOM 1596 N N . LYS A 1 211 ? 12.648 7.396 5.916 1.00 48.88 211 LYS A N 1
ATOM 1597 C CA . LYS A 1 211 ? 11.480 7.706 5.066 1.00 48.88 211 LYS A CA 1
ATOM 1598 C C . LYS A 1 211 ? 10.204 8.006 5.873 1.00 48.88 211 LYS A C 1
ATOM 1600 O O . LYS A 1 211 ? 9.200 8.363 5.271 1.00 48.88 211 LYS A O 1
ATOM 1605 N N . SER A 1 212 ? 10.238 7.889 7.204 1.00 42.22 212 SER A N 1
ATOM 1606 C CA . SER A 1 212 ? 9.088 8.073 8.108 1.00 42.22 212 SER A CA 1
ATOM 1607 C C . SER A 1 212 ? 9.202 9.311 9.018 1.00 42.22 212 SER A C 1
ATOM 1609 O O . SER A 1 212 ? 8.325 9.540 9.849 1.00 42.22 212 SER A O 1
ATOM 1611 N N . GLU A 1 213 ? 10.251 10.129 8.862 1.00 37.47 213 GLU A N 1
ATOM 1612 C CA . GLU A 1 213 ? 10.406 11.426 9.556 1.00 37.47 213 GLU A CA 1
ATOM 1613 C C . GLU A 1 213 ? 9.600 12.577 8.915 1.00 37.47 213 GLU A C 1
ATOM 1615 O O . GLU A 1 213 ? 9.667 13.716 9.374 1.00 37.47 213 GLU A O 1
ATOM 1620 N N . ALA A 1 214 ? 8.776 12.298 7.900 1.00 36.38 214 ALA A N 1
ATOM 1621 C CA . ALA A 1 214 ? 7.683 13.191 7.536 1.00 36.38 214 ALA A CA 1
ATOM 1622 C C . ALA A 1 214 ? 6.460 12.868 8.414 1.00 36.38 214 ALA A C 1
ATOM 1624 O O . ALA A 1 214 ? 5.742 11.905 8.171 1.00 36.38 214 ALA A O 1
ATOM 1625 N N . THR A 1 215 ? 6.276 13.715 9.430 1.00 37.91 215 THR A N 1
ATOM 1626 C CA . THR A 1 215 ? 4.985 14.100 10.024 1.00 37.91 215 THR A CA 1
ATOM 1627 C C . THR A 1 215 ? 4.354 13.167 11.066 1.00 37.91 215 THR A C 1
ATOM 1629 O O . THR A 1 215 ? 3.645 12.204 10.787 1.00 37.91 215 THR A O 1
ATOM 1632 N N . GLU A 1 216 ? 4.490 13.584 12.327 1.00 36.84 216 GLU A N 1
ATOM 1633 C CA . GLU A 1 216 ? 3.528 13.306 13.392 1.00 36.84 216 GLU A CA 1
ATOM 1634 C C . GLU A 1 216 ? 2.209 14.046 13.100 1.00 36.84 216 GLU A C 1
ATOM 1636 O O . GLU A 1 216 ? 2.008 15.200 13.476 1.00 36.84 216 GLU A O 1
ATOM 1641 N N . THR A 1 217 ? 1.266 13.413 12.411 1.00 35.09 217 THR A N 1
ATOM 1642 C CA . THR A 1 217 ? -0.150 13.792 12.514 1.00 35.09 217 THR A CA 1
ATOM 1643 C C . THR A 1 217 ? -0.967 12.508 12.516 1.00 35.09 217 THR A C 1
ATOM 1645 O O . THR A 1 217 ? -0.855 11.674 11.625 1.00 35.09 217 THR A O 1
ATOM 1648 N N . SER A 1 218 ? -1.751 12.307 13.574 1.00 37.09 218 SER A N 1
ATOM 1649 C CA . SER A 1 218 ? -2.553 11.109 13.844 1.00 37.09 218 SER A CA 1
ATOM 1650 C C . SER A 1 218 ? -3.756 10.970 12.896 1.00 37.09 218 SER A C 1
ATOM 1652 O O . SER A 1 218 ? -4.910 10.995 13.333 1.00 37.09 218 SER A O 1
ATOM 1654 N N . THR A 1 219 ? -3.510 10.862 11.592 1.00 34.28 219 THR A N 1
ATOM 1655 C CA . THR A 1 219 ? -4.542 10.890 10.550 1.00 34.28 219 THR A CA 1
ATOM 1656 C C . THR A 1 219 ? -4.555 9.592 9.752 1.00 34.28 219 THR A C 1
ATOM 1658 O O . THR A 1 219 ? -3.553 9.231 9.154 1.00 34.28 219 THR A O 1
ATOM 1661 N N . SER A 1 220 ? -5.706 8.908 9.810 1.00 45.62 220 SER A N 1
ATOM 1662 C CA . SER A 1 220 ? -6.118 7.662 9.134 1.00 45.62 220 SER A CA 1
ATOM 1663 C C . SER A 1 220 ? -5.015 6.716 8.639 1.00 45.62 220 SER A C 1
ATOM 1665 O O . SER A 1 220 ? -4.410 6.909 7.587 1.00 45.62 220 SER A O 1
ATOM 1667 N N . ILE A 1 221 ? -4.899 5.589 9.344 1.00 46.75 221 ILE A N 1
ATOM 1668 C CA . ILE A 1 221 ? -3.941 4.491 9.134 1.00 46.75 221 ILE A CA 1
ATOM 1669 C C . ILE A 1 221 ? -4.004 3.866 7.723 1.00 46.75 221 ILE A C 1
ATOM 1671 O O . ILE A 1 221 ? -3.051 3.221 7.298 1.00 46.75 221 ILE A O 1
ATOM 1675 N N . GLU A 1 222 ? -5.074 4.087 6.955 1.00 47.19 222 GLU A N 1
ATOM 1676 C CA . GLU A 1 222 ? -5.163 3.625 5.560 1.00 47.19 222 GLU A CA 1
ATOM 1677 C C . GLU A 1 222 ? -4.144 4.296 4.621 1.00 47.19 222 GLU A C 1
ATOM 1679 O O . GLU A 1 222 ? -3.733 3.679 3.640 1.00 47.19 222 GLU A O 1
ATOM 1684 N N . GLU A 1 223 ? -3.676 5.513 4.917 1.00 48.06 223 GLU A N 1
ATOM 1685 C CA . GLU A 1 223 ? -2.624 6.154 4.109 1.00 48.06 223 GLU A CA 1
ATOM 1686 C C . GLU A 1 223 ? -1.212 5.827 4.565 1.00 48.06 223 GLU A C 1
ATOM 1688 O O . GLU A 1 223 ? -0.316 5.798 3.726 1.00 48.06 223 GLU A O 1
ATOM 1693 N N . ASP A 1 224 ? -1.025 5.477 5.835 1.00 49.31 224 ASP A N 1
ATOM 1694 C CA . ASP A 1 224 ? 0.251 4.966 6.340 1.00 49.31 224 ASP A CA 1
ATOM 1695 C C . ASP A 1 224 ? 0.515 3.543 5.810 1.00 49.31 224 ASP A C 1
ATOM 1697 O O . ASP A 1 224 ? 1.645 3.191 5.476 1.00 49.31 224 ASP A O 1
ATOM 1701 N N . GLU A 1 225 ? -0.539 2.736 5.628 1.00 50.59 225 GLU A N 1
ATOM 1702 C CA . GLU A 1 225 ? -0.450 1.454 4.919 1.00 50.59 225 GLU A CA 1
ATOM 1703 C C . GLU A 1 225 ? -0.058 1.642 3.447 1.00 50.59 225 GLU A C 1
ATOM 1705 O O . GLU A 1 225 ? 0.846 0.953 2.978 1.00 50.59 225 GLU A O 1
ATOM 1710 N N . ASN A 1 226 ? -0.660 2.607 2.741 1.00 47.25 226 ASN A N 1
ATOM 1711 C CA . ASN A 1 226 ? -0.293 2.917 1.355 1.00 47.25 226 ASN A CA 1
ATOM 1712 C C . ASN A 1 226 ? 1.117 3.515 1.243 1.00 47.25 226 ASN A C 1
ATOM 1714 O O . ASN A 1 226 ? 1.832 3.200 0.296 1.00 47.25 226 ASN A O 1
ATOM 1718 N N . ALA A 1 227 ? 1.538 4.358 2.190 1.00 45.38 227 ALA A N 1
ATOM 1719 C CA . ALA A 1 227 ? 2.866 4.966 2.212 1.00 45.38 227 ALA A CA 1
ATOM 1720 C C . ALA A 1 227 ? 3.958 3.934 2.515 1.00 45.38 227 ALA A C 1
ATOM 1722 O O . ALA A 1 227 ? 5.002 3.943 1.862 1.00 45.38 227 ALA A O 1
ATOM 1723 N N . LEU A 1 228 ? 3.711 3.001 3.441 1.00 50.72 228 LEU A N 1
ATOM 1724 C CA . LEU A 1 228 ? 4.645 1.917 3.738 1.00 50.72 228 LEU A CA 1
ATOM 1725 C C . LEU A 1 228 ? 4.670 0.858 2.624 1.00 50.72 228 LEU A C 1
ATOM 1727 O O . LEU A 1 228 ? 5.730 0.311 2.329 1.00 50.72 228 LEU A O 1
ATOM 1731 N N . GLU A 1 229 ? 3.541 0.608 1.956 1.00 53.62 229 GLU A N 1
ATOM 1732 C CA . GLU A 1 229 ? 3.459 -0.225 0.750 1.00 53.62 229 GLU A CA 1
ATOM 1733 C C . GLU A 1 229 ? 4.235 0.409 -0.416 1.00 53.62 229 GLU A C 1
ATOM 1735 O O . GLU A 1 229 ? 5.061 -0.256 -1.044 1.00 53.62 229 GLU A O 1
ATOM 1740 N N . LEU A 1 230 ? 4.081 1.718 -0.642 1.00 46.97 230 LEU A N 1
ATOM 1741 C CA . LEU A 1 230 ? 4.887 2.483 -1.598 1.00 46.97 230 LEU A CA 1
ATOM 1742 C C . LEU A 1 230 ? 6.371 2.495 -1.224 1.00 46.97 230 LEU A C 1
ATOM 1744 O O . LEU A 1 230 ? 7.212 2.359 -2.110 1.00 46.97 230 LEU A O 1
ATOM 1748 N N . ALA A 1 231 ? 6.713 2.626 0.058 1.00 48.75 231 ALA A N 1
ATOM 1749 C CA . ALA A 1 231 ? 8.093 2.597 0.531 1.00 48.75 231 ALA A CA 1
ATOM 1750 C C . ALA A 1 231 ? 8.720 1.204 0.370 1.00 48.75 231 ALA A C 1
ATOM 1752 O O . ALA A 1 231 ? 9.880 1.097 -0.030 1.00 48.75 231 ALA A O 1
ATOM 1753 N N . TYR A 1 232 ? 7.951 0.138 0.605 1.00 57.03 232 TYR A N 1
ATOM 1754 C CA . TYR A 1 232 ? 8.392 -1.239 0.410 1.00 57.03 232 TYR A CA 1
ATOM 1755 C C . TYR A 1 232 ? 8.578 -1.565 -1.078 1.00 57.03 232 TYR A C 1
ATOM 1757 O O . TYR A 1 232 ? 9.633 -2.075 -1.464 1.00 57.03 232 TYR A O 1
ATOM 1765 N N . LEU A 1 233 ? 7.623 -1.186 -1.934 1.00 53.69 233 LEU A N 1
ATOM 1766 C CA . LEU A 1 233 ? 7.735 -1.303 -3.392 1.00 53.69 233 LEU A CA 1
ATOM 1767 C C . LEU A 1 233 ? 8.903 -0.468 -3.936 1.00 53.69 233 LEU A C 1
ATOM 1769 O O . LEU A 1 233 ? 9.659 -0.938 -4.787 1.00 53.69 233 LEU A O 1
ATOM 1773 N N . ALA A 1 234 ? 9.115 0.736 -3.399 1.00 48.25 234 ALA A N 1
ATOM 1774 C CA . ALA A 1 234 ? 10.277 1.560 -3.713 1.00 48.25 234 ALA A CA 1
ATOM 1775 C C . ALA A 1 234 ? 11.592 0.915 -3.244 1.00 48.25 234 ALA A C 1
ATOM 1777 O O . ALA A 1 234 ? 12.591 1.027 -3.948 1.00 48.25 234 ALA A O 1
ATOM 1778 N N . SER A 1 235 ? 11.602 0.197 -2.114 1.00 48.81 235 SER A N 1
ATOM 1779 C CA . SER A 1 235 ? 12.794 -0.508 -1.615 1.00 48.81 235 SER A CA 1
ATOM 1780 C C . SER A 1 235 ? 13.157 -1.735 -2.465 1.00 48.81 235 SER A C 1
ATOM 1782 O O . SER A 1 235 ? 14.338 -1.981 -2.722 1.00 48.81 235 SER A O 1
ATOM 1784 N N . GLN A 1 236 ? 12.160 -2.467 -2.986 1.00 52.72 236 GLN A N 1
ATOM 1785 C CA . GLN A 1 236 ? 12.393 -3.500 -4.001 1.00 52.72 236 GLN A CA 1
ATOM 1786 C C . GLN A 1 236 ? 12.937 -2.889 -5.299 1.00 52.72 236 GLN A C 1
ATOM 1788 O O . GLN A 1 236 ? 13.881 -3.423 -5.875 1.00 52.72 236 GLN A O 1
ATOM 1793 N N . TYR A 1 237 ? 12.413 -1.732 -5.709 1.00 43.47 237 TYR A N 1
ATOM 1794 C CA . TYR A 1 237 ? 12.851 -1.023 -6.912 1.00 43.47 237 TYR A CA 1
ATOM 1795 C C . TYR A 1 237 ? 14.259 -0.401 -6.781 1.00 43.47 237 TYR A C 1
ATOM 1797 O O . TYR A 1 237 ? 14.989 -0.291 -7.764 1.00 43.47 237 TYR A O 1
ATOM 1805 N N . GLU A 1 238 ? 14.684 -0.011 -5.573 1.00 46.44 238 GLU A N 1
ATOM 1806 C CA . GLU A 1 238 ? 16.039 0.497 -5.295 1.00 46.44 238 GLU A CA 1
ATOM 1807 C C . GLU A 1 238 ? 17.104 -0.608 -5.310 1.00 46.44 238 GLU A C 1
ATOM 1809 O O . GLU A 1 238 ? 18.234 -0.354 -5.738 1.00 46.44 238 GLU A O 1
ATOM 1814 N N . LYS A 1 239 ? 16.747 -1.847 -4.941 1.00 46.91 239 LYS A N 1
ATOM 1815 C CA . LYS A 1 239 ? 17.633 -3.016 -5.086 1.00 46.91 239 LYS A CA 1
ATOM 1816 C C . LYS A 1 239 ? 18.047 -3.267 -6.543 1.00 46.91 239 LYS A C 1
ATOM 1818 O O . LYS A 1 239 ? 19.172 -3.709 -6.770 1.00 46.91 239 LYS A O 1
ATOM 1823 N N . ASP A 1 240 ? 17.205 -2.885 -7.502 1.00 46.47 240 ASP A N 1
ATOM 1824 C CA . ASP A 1 240 ? 17.467 -3.003 -8.942 1.00 46.47 240 ASP A CA 1
ATOM 1825 C C . ASP A 1 240 ? 18.249 -1.810 -9.536 1.00 46.47 240 ASP A C 1
ATOM 1827 O O . ASP A 1 240 ? 18.652 -1.839 -10.699 1.00 46.47 240 ASP A O 1
ATOM 1831 N N . LYS A 1 241 ? 18.510 -0.749 -8.756 1.00 43.75 241 LYS A N 1
ATOM 1832 C CA . LYS A 1 241 ? 18.993 0.552 -9.263 1.00 43.75 241 LYS A CA 1
ATOM 1833 C C . LYS A 1 241 ? 20.481 0.839 -9.023 1.00 43.75 241 LYS A C 1
ATOM 1835 O O . LYS A 1 241 ? 20.921 1.972 -9.213 1.00 43.75 241 LYS A O 1
ATOM 1840 N N . LYS A 1 242 ? 21.283 -0.147 -8.612 1.00 37.66 242 LYS A N 1
ATOM 1841 C CA . LYS A 1 242 ? 22.668 0.062 -8.134 1.00 37.66 242 LYS A CA 1
ATOM 1842 C C . LYS A 1 242 ? 23.705 0.519 -9.191 1.00 37.66 242 LYS A C 1
ATOM 1844 O O . LYS A 1 242 ? 24.883 0.534 -8.863 1.00 37.66 242 LYS A O 1
ATOM 1849 N N . ASP A 1 243 ? 23.301 0.955 -10.392 1.00 39.31 243 ASP A N 1
ATOM 1850 C CA . ASP A 1 243 ? 24.209 1.297 -11.507 1.00 39.31 243 ASP A CA 1
ATOM 1851 C C . ASP A 1 243 ? 23.826 2.555 -12.336 1.00 39.31 243 ASP A C 1
ATOM 1853 O O . ASP A 1 243 ? 23.906 2.511 -13.560 1.00 39.31 243 ASP A O 1
ATOM 1857 N N . GLN A 1 244 ? 23.460 3.715 -11.758 1.00 34.06 244 GLN A N 1
ATOM 1858 C CA . GLN A 1 244 ? 23.535 4.983 -12.531 1.00 34.06 244 GLN A CA 1
ATOM 1859 C C . GLN A 1 244 ? 23.825 6.266 -11.712 1.00 34.06 244 GLN A C 1
ATOM 1861 O O . GLN A 1 244 ? 23.362 6.395 -10.577 1.00 34.06 244 GLN A O 1
ATOM 1866 N N . PRO A 1 245 ? 24.578 7.236 -12.288 1.00 40.50 245 PRO A N 1
ATOM 1867 C CA . PRO A 1 245 ? 25.055 8.435 -11.599 1.00 40.50 245 PRO A CA 1
ATOM 1868 C C . PRO A 1 245 ? 24.115 9.653 -11.703 1.00 40.50 245 PRO A C 1
ATOM 1870 O O . PRO A 1 245 ? 23.312 9.792 -12.623 1.00 40.50 245 PRO A O 1
ATOM 1873 N N . LYS A 1 246 ? 24.270 10.559 -10.729 1.00 44.94 246 LYS A N 1
ATOM 1874 C CA . LYS A 1 246 ? 23.469 11.769 -10.472 1.00 44.94 246 LYS A CA 1
ATOM 1875 C C . LYS A 1 246 ? 23.871 12.948 -11.370 1.00 44.94 246 LYS A C 1
ATOM 1877 O O . LYS A 1 246 ? 25.049 13.290 -11.416 1.00 44.94 246 LYS A O 1
ATOM 1882 N N . ILE A 1 247 ? 22.895 13.633 -11.978 1.00 37.91 247 ILE A N 1
ATOM 1883 C CA . ILE A 1 247 ? 23.045 15.003 -12.506 1.00 37.91 247 ILE A CA 1
ATOM 1884 C C . ILE A 1 247 ? 21.759 15.785 -12.199 1.00 37.91 247 ILE A C 1
ATOM 1886 O O . ILE A 1 247 ? 20.712 15.529 -12.787 1.00 37.91 247 ILE A O 1
ATOM 1890 N N . SER A 1 248 ? 21.846 16.745 -11.281 1.00 47.50 248 SER A N 1
ATOM 1891 C CA . SER A 1 248 ? 20.791 17.713 -10.965 1.00 47.50 248 SER A CA 1
ATOM 1892 C C . SER A 1 248 ? 21.449 19.015 -10.530 1.00 47.50 248 SER A C 1
ATOM 1894 O O . SER A 1 248 ? 22.224 18.970 -9.583 1.00 47.50 248 SER A O 1
ATOM 1896 N N . GLU A 1 249 ? 21.130 20.140 -11.180 1.00 41.00 249 GLU A N 1
ATOM 1897 C CA . GLU A 1 249 ? 21.153 21.460 -10.513 1.00 41.00 249 GLU A CA 1
ATOM 1898 C C . GLU A 1 249 ? 20.565 22.609 -11.352 1.00 41.00 249 GLU A C 1
ATOM 1900 O O . GLU A 1 249 ? 20.134 23.608 -10.789 1.00 41.00 249 GLU A O 1
ATOM 1905 N N . SER A 1 250 ? 20.447 22.497 -12.679 1.00 39.31 250 SER A N 1
ATOM 1906 C CA . SER A 1 250 ? 20.074 23.659 -13.510 1.00 39.31 250 SER A CA 1
ATOM 1907 C C . SER A 1 250 ? 18.579 23.839 -13.816 1.00 39.31 250 SER A C 1
ATOM 1909 O O . SER A 1 250 ? 18.214 24.857 -14.399 1.00 39.31 250 SER A O 1
ATOM 1911 N N . LEU A 1 251 ? 17.693 22.912 -13.426 1.00 42.81 251 LEU A N 1
ATOM 1912 C CA . LEU A 1 251 ? 16.269 22.963 -13.819 1.00 42.81 251 LEU A CA 1
ATOM 1913 C C . LEU A 1 251 ? 15.304 23.424 -12.708 1.00 42.81 251 LEU A C 1
ATOM 1915 O O . LEU A 1 251 ? 14.121 23.621 -12.970 1.00 42.81 251 LEU A O 1
ATOM 1919 N N . ALA A 1 252 ? 15.803 23.656 -11.489 1.00 45.34 252 ALA A N 1
ATOM 1920 C CA . ALA A 1 252 ? 14.989 24.044 -10.330 1.00 45.34 252 ALA A CA 1
ATOM 1921 C C . ALA A 1 252 ? 14.457 25.493 -10.387 1.00 45.34 252 ALA A C 1
ATOM 1923 O O . ALA A 1 252 ? 13.548 25.847 -9.644 1.00 45.34 252 ALA A O 1
ATOM 1924 N N . GLN A 1 253 ? 14.987 26.343 -11.273 1.00 43.09 253 GLN A N 1
ATOM 1925 C CA . GLN A 1 253 ? 14.597 27.758 -11.330 1.00 43.09 253 GLN A CA 1
ATOM 1926 C C . GLN A 1 253 ? 13.421 28.059 -12.272 1.00 43.09 253 GLN A C 1
ATOM 1928 O O . GLN A 1 253 ? 12.881 29.161 -12.212 1.00 43.09 253 GLN A O 1
ATOM 1933 N N . LEU A 1 254 ? 12.977 27.110 -13.109 1.00 41.66 254 LEU A N 1
ATOM 1934 C CA . LEU A 1 254 ? 11.952 27.397 -14.123 1.00 41.66 254 LEU A CA 1
ATOM 1935 C C . LEU A 1 254 ? 10.497 27.154 -13.672 1.00 41.66 254 LEU A C 1
ATOM 1937 O O . LEU A 1 254 ? 9.585 27.508 -14.409 1.00 41.66 254 LEU A O 1
ATOM 1941 N N . GLN A 1 255 ? 10.250 26.560 -12.497 1.00 47.94 255 GLN A N 1
ATOM 1942 C CA . GLN A 1 255 ? 8.934 25.968 -12.177 1.00 47.94 255 GLN A CA 1
ATOM 1943 C C . GLN A 1 255 ? 8.119 26.684 -11.088 1.00 47.94 255 GLN A C 1
ATOM 1945 O O . GLN A 1 255 ? 7.006 26.269 -10.777 1.00 47.94 255 GLN A O 1
ATOM 1950 N N . LEU A 1 256 ? 8.604 27.801 -10.539 1.00 42.78 256 LEU A N 1
ATOM 1951 C CA . LEU A 1 256 ? 7.898 28.508 -9.461 1.00 42.78 256 LEU A CA 1
ATOM 1952 C C . LEU A 1 256 ? 6.741 29.413 -9.945 1.00 42.78 256 LEU A C 1
ATOM 1954 O O . LEU A 1 256 ? 6.114 30.084 -9.127 1.00 42.78 256 LEU A O 1
ATOM 1958 N N . MET A 1 257 ? 6.451 29.453 -11.255 1.00 47.94 257 MET A N 1
ATOM 1959 C CA . MET A 1 257 ? 5.469 30.383 -11.836 1.00 47.94 257 MET A CA 1
ATOM 1960 C C . MET A 1 257 ? 4.096 29.769 -12.190 1.00 47.94 257 MET A C 1
ATOM 1962 O O . MET A 1 257 ? 3.141 30.531 -12.304 1.00 47.94 257 MET A O 1
ATOM 1966 N N . ASP A 1 258 ? 3.942 28.439 -12.273 1.00 44.00 258 ASP A N 1
ATOM 1967 C CA . ASP A 1 258 ? 2.694 27.815 -12.777 1.00 44.00 258 ASP A CA 1
ATOM 1968 C C . ASP A 1 258 ? 1.679 27.379 -11.698 1.00 44.00 258 ASP A C 1
ATOM 1970 O O . ASP A 1 258 ? 0.487 27.239 -11.975 1.00 44.00 258 ASP A O 1
ATOM 1974 N N . ILE A 1 259 ? 2.093 27.217 -10.437 1.00 43.03 259 ILE A N 1
ATOM 1975 C CA . ILE A 1 259 ? 1.244 26.590 -9.400 1.00 43.03 259 ILE A CA 1
ATOM 1976 C C . ILE A 1 259 ? 0.088 27.503 -8.942 1.00 43.03 259 ILE A C 1
ATOM 1978 O O . ILE A 1 259 ? -0.987 27.025 -8.585 1.00 43.03 259 ILE A O 1
ATOM 1982 N N . LYS A 1 260 ? 0.238 28.831 -9.031 1.00 44.28 260 LYS A N 1
ATOM 1983 C CA . LYS A 1 260 ? -0.790 29.779 -8.554 1.00 44.28 260 LYS A CA 1
ATOM 1984 C C . LYS A 1 260 ? -2.013 29.903 -9.468 1.00 44.28 260 LYS A C 1
ATOM 1986 O O . LYS A 1 260 ? -3.052 30.375 -9.014 1.00 44.28 260 LYS A O 1
ATOM 1991 N N . HIS A 1 261 ? -1.920 29.485 -10.730 1.00 45.84 261 HIS A N 1
ATOM 1992 C CA . HIS A 1 261 ? -3.057 29.549 -11.655 1.00 45.84 261 HIS A CA 1
ATOM 1993 C C . HIS A 1 261 ? -3.949 28.303 -11.612 1.00 45.84 261 HIS A C 1
ATOM 1995 O O . HIS A 1 261 ? -5.115 28.390 -11.999 1.00 45.84 261 HIS A O 1
ATOM 2001 N N . LEU A 1 262 ? -3.453 27.179 -11.083 1.00 43.22 262 LEU A N 1
ATOM 2002 C CA . LEU A 1 262 ? -4.220 25.935 -10.996 1.00 43.22 262 LEU A CA 1
ATOM 2003 C C . LEU A 1 262 ? -5.188 25.910 -9.796 1.00 43.22 262 LEU A C 1
ATOM 2005 O O . LEU A 1 262 ? -6.274 25.348 -9.893 1.00 43.22 262 LEU A O 1
ATOM 2009 N N . GLU A 1 263 ? -4.848 26.574 -8.687 1.00 44.34 263 GLU A N 1
ATOM 2010 C CA . GLU A 1 263 ? -5.647 26.566 -7.447 1.00 44.34 263 GLU A CA 1
ATOM 2011 C C . GLU A 1 263 ? -6.949 27.384 -7.523 1.00 44.34 263 GLU A C 1
ATOM 2013 O O . GLU A 1 263 ? -7.917 27.094 -6.816 1.00 44.34 263 GLU A O 1
ATOM 2018 N N . ALA A 1 264 ? -7.014 28.384 -8.406 1.00 46.56 264 ALA A N 1
ATOM 2019 C CA . ALA A 1 264 ? -8.214 29.203 -8.584 1.00 46.56 264 ALA A CA 1
ATOM 2020 C C . ALA A 1 264 ? -9.324 28.489 -9.383 1.00 46.56 264 ALA A C 1
ATOM 2022 O O . ALA A 1 264 ? -10.491 28.859 -9.266 1.00 46.56 264 ALA A O 1
ATOM 2023 N N . GLY A 1 265 ? -8.990 27.461 -10.174 1.00 44.59 265 GLY A N 1
ATOM 2024 C CA . GLY A 1 265 ? -9.958 26.755 -11.021 1.00 44.59 265 GLY A CA 1
ATOM 2025 C C . GLY A 1 265 ? -10.771 25.681 -10.292 1.00 44.59 265 GLY A C 1
ATOM 2026 O O . GLY A 1 265 ? -11.916 25.419 -10.654 1.00 44.59 265 GLY A O 1
ATOM 2027 N N . THR A 1 266 ? -10.213 25.067 -9.247 1.00 45.81 266 THR A N 1
ATOM 2028 C CA . THR A 1 266 ? -10.758 23.817 -8.686 1.00 45.81 266 THR A CA 1
ATOM 2029 C C . THR A 1 266 ? -11.764 24.035 -7.552 1.00 45.81 266 THR A C 1
ATOM 2031 O O . THR A 1 266 ? -12.654 23.209 -7.354 1.00 45.81 266 THR A O 1
ATOM 2034 N N . ARG A 1 267 ? -11.698 25.163 -6.827 1.00 46.72 267 ARG A N 1
ATOM 2035 C CA . ARG A 1 267 ? -12.587 25.438 -5.675 1.00 46.72 267 ARG A CA 1
ATOM 2036 C C . ARG A 1 267 ? -14.016 25.859 -6.037 1.00 46.72 267 ARG A C 1
ATOM 2038 O O . ARG A 1 267 ? -14.885 25.803 -5.177 1.00 46.72 267 ARG A O 1
ATOM 2045 N N . ALA A 1 268 ? -14.296 26.215 -7.289 1.00 46.88 268 ALA A N 1
ATOM 2046 C CA . ALA A 1 268 ? -15.659 26.533 -7.729 1.00 46.88 268 ALA A CA 1
ATOM 2047 C C . ALA A 1 268 ? -16.488 25.286 -8.104 1.00 46.88 268 ALA A C 1
ATOM 2049 O O . ALA A 1 268 ? -17.665 25.405 -8.430 1.00 46.88 268 ALA A O 1
ATOM 2050 N N . ALA A 1 269 ? -15.890 24.088 -8.093 1.00 47.41 269 ALA A N 1
ATOM 2051 C CA . ALA A 1 269 ? -16.444 22.947 -8.810 1.00 47.41 269 ALA A CA 1
ATOM 2052 C C . ALA A 1 269 ? -17.304 21.973 -7.974 1.00 47.41 269 ALA A C 1
ATOM 2054 O O . ALA A 1 269 ? -17.890 21.051 -8.545 1.00 47.41 269 ALA A O 1
ATOM 2055 N N . VAL A 1 270 ? -17.423 22.132 -6.657 1.00 49.44 270 VAL A N 1
ATOM 2056 C CA . VAL A 1 270 ? -18.101 21.135 -5.806 1.00 49.44 270 VAL A CA 1
ATOM 2057 C C . VAL A 1 270 ? -19.154 21.813 -4.933 1.00 49.44 270 VAL A C 1
ATOM 2059 O O . VAL A 1 270 ? -18.966 22.007 -3.740 1.00 49.44 270 VAL A O 1
ATOM 2062 N N . GLY A 1 271 ? -20.272 22.220 -5.540 1.00 45.47 271 GLY A N 1
ATOM 2063 C CA . GLY A 1 271 ? -21.397 22.784 -4.796 1.00 45.47 271 GLY A CA 1
ATOM 2064 C C . GLY A 1 271 ? -22.644 23.015 -5.650 1.00 45.47 271 GLY A C 1
ATOM 2065 O O . GLY A 1 271 ? -22.708 23.969 -6.412 1.00 45.47 271 GLY A O 1
ATOM 2066 N N . SER A 1 272 ? -23.663 22.180 -5.433 1.00 46.59 272 SER A N 1
ATOM 2067 C CA . SER A 1 272 ? -25.031 22.218 -5.988 1.00 46.59 272 SER A CA 1
ATOM 2068 C C . SER A 1 272 ? -25.234 21.623 -7.396 1.00 46.59 272 SER A C 1
ATOM 2070 O O . SER A 1 272 ? -24.736 22.094 -8.412 1.00 46.59 272 SER A O 1
ATOM 2072 N N . GLY A 1 273 ? -25.991 20.523 -7.442 1.00 55.78 273 GLY A N 1
ATOM 2073 C CA . GLY A 1 273 ? -26.275 19.739 -8.642 1.00 55.78 273 GLY A CA 1
ATOM 2074 C C . GLY A 1 273 ? -27.319 20.375 -9.557 1.00 55.78 273 GLY A C 1
ATOM 2075 O O . GLY A 1 273 ? -28.457 19.918 -9.602 1.00 55.78 273 GLY A O 1
ATOM 2076 N N . ASN A 1 274 ? -26.919 21.375 -10.342 1.00 71.56 274 ASN A N 1
ATOM 2077 C CA . ASN A 1 274 ? -27.688 21.805 -11.506 1.00 71.56 274 ASN A CA 1
ATOM 2078 C C . ASN A 1 274 ? -27.234 21.009 -12.739 1.00 71.56 274 ASN A C 1
ATOM 2080 O O . ASN A 1 274 ? -26.093 21.119 -13.181 1.00 71.56 274 ASN A O 1
ATOM 2084 N N . PHE A 1 275 ? -28.136 20.218 -13.326 1.00 74.88 275 PHE A N 1
ATOM 2085 C CA . PHE A 1 275 ? -27.888 19.401 -14.528 1.00 74.88 275 PHE A CA 1
ATOM 2086 C C . PHE A 1 275 ? -27.240 20.196 -15.681 1.00 74.88 275 PHE A C 1
ATOM 2088 O O . PHE A 1 275 ? -26.370 19.689 -16.385 1.00 74.88 275 PHE A O 1
ATOM 2095 N N . ILE A 1 276 ? -27.601 21.475 -15.824 1.00 81.69 276 ILE A N 1
ATOM 2096 C CA . ILE A 1 276 ? -27.039 22.395 -16.827 1.00 81.69 276 ILE A CA 1
ATOM 2097 C C . ILE A 1 276 ? -25.529 22.607 -16.621 1.00 81.69 276 ILE A C 1
ATOM 2099 O O . ILE A 1 276 ? -24.776 22.687 -17.591 1.00 81.69 276 ILE A O 1
ATOM 2103 N N . GLU A 1 277 ? -25.064 22.640 -15.372 1.00 79.62 277 GLU A N 1
ATOM 2104 C CA . GLU A 1 277 ? -23.648 22.810 -15.050 1.00 79.62 277 GLU A CA 1
ATOM 2105 C C . GLU A 1 277 ? -22.843 21.536 -15.342 1.00 79.62 277 GLU A C 1
ATOM 2107 O O . GLU A 1 277 ? -21.749 21.607 -15.906 1.00 79.62 277 GLU A O 1
ATOM 2112 N N . GLN A 1 278 ? -23.405 20.358 -15.050 1.00 79.88 278 GLN A N 1
ATOM 2113 C CA . GLN A 1 278 ? -22.768 19.083 -15.396 1.00 79.88 278 GLN A CA 1
ATOM 2114 C C . GLN A 1 278 ? -22.626 18.903 -16.913 1.00 79.88 278 GLN A C 1
ATOM 2116 O O . GLN A 1 278 ? -21.565 18.488 -17.383 1.00 79.88 278 GLN A O 1
ATOM 2121 N N . VAL A 1 279 ? -23.644 19.285 -17.694 1.00 87.56 279 VAL A N 1
ATOM 2122 C CA . VAL A 1 279 ? -23.567 19.258 -19.164 1.00 87.56 279 VAL A CA 1
ATOM 2123 C C . VAL A 1 279 ? -22.500 20.232 -19.674 1.00 87.56 279 VAL A C 1
ATOM 2125 O O . VAL A 1 279 ? -21.711 19.867 -20.545 1.00 87.56 279 VAL A O 1
ATOM 2128 N N . GLY A 1 280 ? -22.402 21.435 -19.096 1.00 90.12 280 GLY A N 1
ATOM 2129 C CA . GLY A 1 280 ? -21.364 22.405 -19.459 1.00 90.12 280 GLY A CA 1
ATOM 2130 C C . GLY A 1 280 ? -19.940 21.882 -19.235 1.00 90.12 280 GLY A C 1
ATOM 2131 O O . GLY A 1 280 ? -19.069 22.053 -20.095 1.00 90.12 280 GLY A O 1
ATOM 2132 N N . ARG A 1 281 ? -19.705 21.171 -18.125 1.00 83.00 281 ARG A N 1
ATOM 2133 C CA . ARG A 1 281 ? -18.404 20.540 -17.843 1.00 83.00 281 ARG A CA 1
ATOM 2134 C C . ARG A 1 281 ? -18.084 19.415 -18.818 1.00 83.00 281 ARG A C 1
ATOM 2136 O O . ARG A 1 281 ? -16.950 19.324 -19.280 1.00 83.00 281 ARG A O 1
ATOM 2143 N N . PHE A 1 282 ? -19.077 18.607 -19.180 1.00 86.88 282 PHE A N 1
ATOM 2144 C CA . PHE A 1 282 ? -18.893 17.521 -20.141 1.00 86.88 282 PHE A CA 1
ATOM 2145 C C . PHE A 1 282 ? -18.546 18.043 -21.543 1.00 86.88 282 PHE A C 1
ATOM 2147 O O . PHE A 1 282 ? -17.603 17.564 -22.170 1.00 86.88 282 PHE A O 1
ATOM 2154 N N . VAL A 1 283 ? -19.237 19.087 -22.013 1.00 92.88 283 VAL A N 1
ATOM 2155 C CA . VAL A 1 283 ? -18.931 19.734 -23.302 1.00 92.88 283 VAL A CA 1
ATOM 2156 C C . VAL A 1 283 ? -17.531 20.350 -23.290 1.00 92.88 283 VAL A C 1
ATOM 2158 O O . VAL A 1 283 ? -16.770 20.168 -24.240 1.00 92.88 283 VAL A O 1
ATOM 2161 N N . THR A 1 284 ? -17.156 21.025 -22.201 1.00 88.69 284 THR A N 1
ATOM 2162 C CA . THR A 1 284 ? -15.809 21.601 -22.047 1.00 88.69 284 THR A CA 1
ATOM 2163 C C . THR A 1 284 ? -14.728 20.518 -22.086 1.00 88.69 284 THR A C 1
ATOM 2165 O O . THR A 1 284 ? -13.713 20.691 -22.760 1.00 88.69 284 THR A O 1
ATOM 2168 N N . PHE A 1 285 ? -14.962 19.371 -21.441 1.00 87.00 285 PHE A N 1
ATOM 2169 C CA . PHE A 1 285 ? -14.049 18.229 -21.477 1.00 87.00 285 PHE A CA 1
ATOM 2170 C C . PHE A 1 285 ? -13.875 17.664 -22.895 1.00 87.00 285 PHE A C 1
ATOM 2172 O O . PHE A 1 285 ? -12.750 17.396 -23.315 1.00 87.00 285 PHE A O 1
ATOM 2179 N N . ILE A 1 286 ? -14.960 17.550 -23.669 1.00 91.38 286 ILE A N 1
ATOM 2180 C CA . ILE A 1 286 ? -14.894 17.100 -25.069 1.00 91.38 286 ILE A CA 1
ATOM 2181 C C . ILE A 1 286 ? -14.069 18.071 -25.920 1.00 91.38 286 ILE A C 1
ATOM 2183 O O . ILE A 1 286 ? -13.200 17.640 -26.675 1.00 91.38 286 ILE A O 1
ATOM 2187 N N . ILE A 1 287 ? -14.308 19.380 -25.793 1.00 93.88 287 ILE A N 1
ATOM 2188 C CA . ILE A 1 287 ? -13.552 20.397 -26.538 1.00 93.88 287 ILE A CA 1
ATOM 2189 C C . ILE A 1 287 ? -12.064 20.321 -26.178 1.00 93.88 287 ILE A C 1
ATOM 2191 O O . ILE A 1 287 ? -11.215 20.349 -27.070 1.00 93.88 287 ILE A O 1
ATOM 2195 N N . LEU A 1 288 ? -11.743 20.161 -24.891 1.00 90.38 288 LEU A N 1
ATOM 2196 C CA . LEU A 1 288 ? -10.366 20.010 -24.427 1.00 90.38 288 LEU A CA 1
ATOM 2197 C C . LEU A 1 288 ? -9.701 18.762 -25.024 1.00 90.38 288 LEU A C 1
ATOM 2199 O O . LEU A 1 288 ? -8.568 18.848 -25.490 1.00 90.38 288 LEU A O 1
ATOM 2203 N N . MET A 1 289 ? -10.413 17.633 -25.085 1.00 86.44 289 MET A N 1
ATOM 2204 C CA . MET A 1 289 ? -9.926 16.402 -25.718 1.00 86.44 289 MET A CA 1
ATOM 2205 C C . MET A 1 289 ? -9.647 16.580 -27.215 1.00 86.44 289 MET A C 1
ATOM 2207 O O . MET A 1 289 ? -8.637 16.083 -27.712 1.00 86.44 289 MET A O 1
ATOM 2211 N N . ILE A 1 290 ? -10.488 17.330 -27.933 1.00 88.56 290 ILE A N 1
ATOM 2212 C CA . ILE A 1 290 ? -10.270 17.635 -29.356 1.00 88.56 290 ILE A CA 1
ATOM 2213 C C . ILE A 1 290 ? -9.024 18.510 -29.536 1.00 88.56 290 ILE A C 1
ATOM 2215 O O . ILE A 1 290 ? -8.167 18.194 -30.360 1.00 88.56 290 ILE A O 1
ATOM 2219 N N . ILE A 1 291 ? -8.894 19.586 -28.752 1.00 91.25 291 ILE A N 1
ATOM 2220 C CA . ILE A 1 291 ? -7.724 20.478 -28.805 1.00 91.25 291 ILE A CA 1
ATOM 2221 C C . ILE A 1 291 ? -6.448 19.697 -28.479 1.00 91.25 291 ILE A C 1
ATOM 2223 O O . ILE A 1 291 ? -5.444 19.837 -29.178 1.00 91.25 291 ILE A O 1
ATOM 2227 N N . TRP A 1 292 ? -6.494 18.839 -27.460 1.00 87.88 292 TRP A N 1
ATOM 2228 C CA . TRP A 1 292 ? -5.374 17.985 -27.084 1.00 87.88 292 TRP A CA 1
ATOM 2229 C C . TRP A 1 292 ? -4.993 17.015 -28.205 1.00 87.88 292 TRP A C 1
ATOM 2231 O O . TRP A 1 292 ? -3.819 16.906 -28.547 1.00 87.88 292 TRP A O 1
ATOM 2241 N N . GLY A 1 293 ? -5.976 16.372 -28.842 1.00 84.56 293 GLY A N 1
ATOM 2242 C CA . GLY A 1 293 ? -5.749 15.512 -30.004 1.00 84.56 293 GLY A CA 1
ATOM 2243 C C . GLY A 1 293 ? -5.066 16.248 -31.161 1.00 84.56 293 GLY A C 1
ATOM 2244 O O . GLY A 1 293 ? -4.113 15.730 -31.743 1.00 84.56 293 GLY A O 1
ATOM 2245 N N . LEU A 1 294 ? -5.486 17.485 -31.448 1.00 85.56 294 LEU A N 1
ATOM 2246 C CA . LEU A 1 294 ? -4.859 18.331 -32.470 1.00 85.56 294 LEU A CA 1
ATOM 2247 C C . LEU A 1 294 ? -3.419 18.717 -32.102 1.00 85.56 294 LEU A C 1
ATOM 2249 O O . LEU A 1 294 ? -2.534 18.652 -32.956 1.00 85.56 294 LEU A O 1
ATOM 2253 N N . LEU A 1 295 ? -3.165 19.076 -30.839 1.00 87.38 295 LEU A N 1
ATOM 2254 C CA . LEU A 1 295 ? -1.821 19.392 -30.349 1.00 87.38 295 LEU A CA 1
ATOM 2255 C C . LEU A 1 295 ? -0.895 18.174 -30.418 1.00 87.38 295 LEU A C 1
ATOM 2257 O O . LEU A 1 295 ? 0.225 18.288 -30.913 1.00 87.38 295 LEU A O 1
ATOM 2261 N N . CYS A 1 296 ? -1.363 17.000 -29.991 1.00 86.88 296 CYS A N 1
ATOM 2262 C CA . CYS A 1 296 ? -0.610 15.754 -30.101 1.00 86.88 296 CYS A CA 1
ATOM 2263 C C . CYS A 1 296 ? -0.291 15.407 -31.560 1.00 86.88 296 CYS A C 1
ATOM 2265 O O . CYS A 1 296 ? 0.852 15.068 -31.866 1.00 86.88 296 CYS A O 1
ATOM 2267 N N . GLY A 1 297 ? -1.263 15.547 -32.467 1.00 84.38 297 GLY A N 1
ATOM 2268 C CA . GLY A 1 297 ? -1.048 15.351 -33.902 1.00 84.38 297 GLY A CA 1
ATOM 2269 C C . GLY A 1 297 ? 0.005 16.304 -34.473 1.00 84.38 297 GLY A C 1
ATOM 2270 O O . GLY A 1 297 ? 0.887 15.876 -35.219 1.00 84.38 297 GLY A O 1
ATOM 2271 N N . LEU A 1 298 ? -0.024 17.578 -34.068 1.00 87.69 298 LEU A N 1
ATOM 2272 C CA . LEU A 1 298 ? 0.959 18.581 -34.479 1.00 87.69 298 LEU A CA 1
ATOM 2273 C C . LEU A 1 298 ? 2.367 18.242 -33.971 1.00 87.69 298 LEU A C 1
ATOM 2275 O O . LEU A 1 298 ? 3.319 18.264 -34.750 1.00 87.69 298 LEU A O 1
ATOM 2279 N N . VAL A 1 299 ? 2.510 17.891 -32.689 1.00 87.19 299 VAL A N 1
ATOM 2280 C CA . VAL A 1 299 ? 3.805 17.513 -32.096 1.00 87.19 299 VAL A CA 1
ATOM 2281 C C . VAL A 1 299 ? 4.369 16.264 -32.772 1.00 87.19 299 VAL A C 1
ATOM 2283 O O . VAL A 1 299 ? 5.543 16.240 -33.143 1.00 87.19 299 VAL A O 1
ATOM 2286 N N . TYR A 1 300 ? 3.535 15.249 -32.999 1.00 85.19 300 TYR A N 1
ATOM 2287 C CA . TYR A 1 300 ? 3.934 14.043 -33.720 1.00 85.19 300 TYR A CA 1
ATOM 2288 C C . TYR A 1 300 ? 4.385 14.357 -35.158 1.00 85.19 300 TYR A C 1
ATOM 2290 O O . TYR A 1 300 ? 5.426 13.869 -35.609 1.00 85.19 300 TYR A O 1
ATOM 2298 N N . GLY A 1 301 ? 3.661 15.234 -35.860 1.00 83.38 301 GLY A N 1
ATOM 2299 C CA . GLY A 1 301 ? 4.038 15.726 -37.186 1.00 83.38 301 GLY A CA 1
ATOM 2300 C C . GLY A 1 301 ? 5.395 16.441 -37.199 1.00 83.38 301 GLY A C 1
ATOM 2301 O O . GLY A 1 301 ? 6.215 16.201 -38.084 1.00 83.38 301 GLY A O 1
ATOM 2302 N N . LEU A 1 302 ? 5.683 17.266 -36.188 1.00 86.94 302 LEU A N 1
ATOM 2303 C CA . LEU A 1 302 ? 6.981 17.938 -36.061 1.00 86.94 302 LEU A CA 1
ATOM 2304 C C . LEU A 1 302 ? 8.127 16.951 -35.801 1.00 86.94 302 LEU A C 1
ATOM 2306 O O . LEU A 1 302 ? 9.183 17.064 -36.423 1.00 86.94 302 LEU A O 1
ATOM 2310 N N . ILE A 1 303 ? 7.925 15.968 -34.919 1.00 87.19 303 ILE A N 1
ATOM 2311 C CA . ILE A 1 303 ? 8.943 14.953 -34.602 1.00 87.19 303 ILE A CA 1
ATOM 2312 C C . ILE A 1 303 ? 9.257 14.104 -35.837 1.00 87.19 303 ILE A C 1
ATOM 2314 O O . ILE A 1 303 ? 10.424 13.903 -36.174 1.00 87.19 303 ILE A O 1
ATOM 2318 N N . THR A 1 304 ? 8.230 13.631 -36.543 1.00 83.12 304 THR A N 1
ATOM 2319 C CA . THR A 1 304 ? 8.406 12.825 -37.761 1.00 83.12 304 THR A CA 1
ATOM 2320 C C . THR A 1 304 ? 9.077 13.619 -38.883 1.00 83.12 304 THR A C 1
ATOM 2322 O O . THR A 1 304 ? 9.977 13.092 -39.543 1.00 83.12 304 THR A O 1
ATOM 2325 N N . ALA A 1 305 ? 8.738 14.902 -39.055 1.00 84.31 305 ALA A N 1
ATOM 2326 C CA . ALA A 1 305 ? 9.423 15.791 -39.993 1.00 84.31 305 ALA A CA 1
ATOM 2327 C C . ALA A 1 305 ? 10.908 15.983 -39.634 1.00 84.31 305 ALA A C 1
ATOM 2329 O O . ALA A 1 305 ? 11.773 15.882 -40.507 1.00 84.31 305 ALA A O 1
ATOM 2330 N N . ALA A 1 306 ? 11.223 16.195 -38.351 1.00 90.31 306 ALA A N 1
ATOM 2331 C CA . ALA A 1 306 ? 12.599 16.332 -37.878 1.00 90.31 306 ALA A CA 1
ATOM 2332 C C . ALA A 1 306 ? 13.416 15.048 -38.104 1.00 90.31 306 ALA A C 1
ATOM 2334 O O . ALA A 1 306 ? 14.524 15.107 -38.638 1.00 90.31 306 ALA A O 1
ATOM 2335 N N . LEU A 1 307 ? 12.857 13.881 -37.769 1.00 89.06 307 LEU A N 1
ATOM 2336 C CA . LEU A 1 307 ? 13.498 12.584 -38.006 1.00 89.06 307 LEU A CA 1
ATOM 2337 C C . LEU A 1 307 ? 13.739 12.333 -39.497 1.00 89.06 307 LEU A C 1
ATOM 2339 O O . LEU A 1 307 ? 14.827 11.906 -39.883 1.00 89.06 307 LEU A O 1
ATOM 2343 N N . THR A 1 308 ? 12.760 12.657 -40.342 1.00 84.50 308 THR A N 1
ATOM 2344 C CA . THR A 1 308 ? 12.881 12.534 -41.801 1.00 84.50 308 THR A CA 1
ATOM 2345 C C . THR A 1 308 ? 14.025 13.395 -42.334 1.00 84.50 308 THR A C 1
ATOM 2347 O O . THR A 1 308 ? 14.860 12.913 -43.104 1.00 84.50 308 THR A O 1
ATOM 2350 N N . LEU A 1 309 ? 14.119 14.648 -41.878 1.00 87.50 309 LEU A N 1
ATOM 2351 C CA . LEU A 1 309 ? 15.199 15.557 -42.256 1.00 87.50 309 LEU A CA 1
ATOM 2352 C C . LEU A 1 309 ? 16.565 14.978 -41.868 1.00 87.50 309 LEU A C 1
ATOM 2354 O O . LEU A 1 309 ? 17.467 14.932 -42.707 1.00 87.50 309 LEU A O 1
ATOM 2358 N N . VAL A 1 310 ? 16.709 14.490 -40.631 1.00 93.38 310 VAL A N 1
ATOM 2359 C CA . VAL A 1 310 ? 17.959 13.889 -40.135 1.00 93.38 310 VAL A CA 1
ATOM 2360 C C . VAL A 1 310 ? 18.351 12.662 -40.960 1.00 93.38 310 VAL A C 1
ATOM 2362 O O . VAL A 1 310 ? 19.510 12.539 -41.359 1.00 93.38 310 VAL A O 1
ATOM 2365 N N . LEU A 1 311 ? 17.404 11.777 -41.278 1.00 88.50 311 LEU A N 1
ATOM 2366 C CA . LEU A 1 311 ? 17.669 10.577 -42.075 1.00 88.50 311 LEU A CA 1
ATOM 2367 C C . LEU A 1 311 ? 18.053 10.907 -43.523 1.00 88.50 311 LEU A C 1
ATOM 2369 O O . LEU A 1 311 ? 18.984 10.300 -44.058 1.00 88.50 311 LEU A O 1
ATOM 2373 N N . CYS A 1 312 ? 17.401 11.887 -44.155 1.00 88.62 312 CYS A N 1
ATOM 2374 C CA . CYS A 1 312 ? 17.771 12.323 -45.504 1.00 88.62 312 CYS A CA 1
ATOM 2375 C C . CYS A 1 312 ? 19.146 13.016 -45.527 1.00 88.62 312 CYS A C 1
ATOM 2377 O O . CYS A 1 312 ? 19.934 12.781 -46.449 1.00 88.62 312 CYS A O 1
ATOM 2379 N N . MET A 1 313 ? 19.485 13.802 -44.498 1.00 88.19 313 MET A N 1
ATOM 2380 C CA . MET A 1 313 ? 20.832 14.367 -44.338 1.00 88.19 313 MET A CA 1
ATOM 2381 C C . MET A 1 313 ? 21.883 13.265 -44.172 1.00 88.19 313 MET A C 1
ATOM 2383 O O . MET A 1 313 ? 22.887 13.260 -44.885 1.00 88.19 313 MET A O 1
ATOM 2387 N N . LEU A 1 314 ? 21.631 12.285 -43.299 1.00 90.94 314 LEU A N 1
ATOM 2388 C CA . LEU A 1 314 ? 22.536 11.156 -43.079 1.00 90.94 314 LEU A CA 1
ATOM 2389 C C . LEU A 1 314 ? 22.751 10.351 -44.365 1.00 90.94 314 LEU A C 1
ATOM 2391 O O . LEU A 1 314 ? 23.889 10.041 -44.711 1.00 90.94 314 LEU A O 1
ATOM 2395 N N . LYS A 1 315 ? 21.676 10.069 -45.113 1.00 86.00 315 LYS A N 1
ATOM 2396 C CA . LYS A 1 315 ? 21.752 9.400 -46.419 1.00 86.00 315 LYS A CA 1
ATOM 2397 C C . LYS A 1 315 ? 22.653 10.174 -47.381 1.00 86.00 315 LYS A C 1
ATOM 2399 O O . LYS A 1 315 ? 23.521 9.563 -47.994 1.00 86.00 315 LYS A O 1
ATOM 2404 N N . THR A 1 316 ? 22.486 11.495 -47.461 1.00 85.88 316 THR A N 1
ATOM 2405 C CA . THR A 1 316 ? 23.279 12.373 -48.340 1.00 85.88 316 THR A CA 1
ATOM 2406 C C . THR A 1 316 ? 24.767 12.335 -47.981 1.00 85.88 316 THR A C 1
ATOM 2408 O O . THR A 1 316 ? 25.620 12.201 -48.861 1.00 85.88 316 THR A O 1
ATOM 2411 N N . VAL A 1 317 ? 25.090 12.390 -46.684 1.00 90.25 317 VAL A N 1
ATOM 2412 C CA . VAL A 1 317 ? 26.471 12.278 -46.191 1.00 90.25 317 VAL A CA 1
ATOM 2413 C C . VAL A 1 317 ? 27.063 10.914 -46.543 1.00 90.25 317 VAL A C 1
ATOM 2415 O O . VAL A 1 317 ? 28.160 10.853 -47.094 1.00 90.25 317 VAL A O 1
ATOM 2418 N N . VAL A 1 318 ? 26.331 9.823 -46.297 1.00 89.44 318 VAL A N 1
ATOM 2419 C CA . VAL A 1 318 ? 26.785 8.460 -46.617 1.00 89.44 318 VAL A CA 1
ATOM 2420 C C . VAL A 1 318 ? 27.036 8.299 -48.116 1.00 89.44 318 VAL A C 1
ATOM 2422 O O . VAL A 1 318 ? 28.090 7.798 -48.498 1.00 89.44 318 VAL A O 1
ATOM 2425 N N . THR A 1 319 ? 26.126 8.765 -48.977 1.00 85.75 319 THR A N 1
ATOM 2426 C CA . THR A 1 319 ? 26.319 8.700 -50.435 1.00 85.75 319 THR A CA 1
ATOM 2427 C C . THR A 1 319 ? 27.514 9.529 -50.898 1.00 85.75 319 THR A C 1
ATOM 2429 O O . THR A 1 319 ? 28.266 9.080 -51.757 1.00 85.75 319 THR A O 1
ATOM 2432 N N . SER A 1 320 ? 27.739 10.701 -50.295 1.00 85.88 320 SER A N 1
ATOM 2433 C CA . SER A 1 320 ? 28.890 11.555 -50.609 1.00 85.88 320 SER A CA 1
ATOM 2434 C C . SER A 1 320 ? 30.215 10.873 -50.250 1.00 85.88 320 SER A C 1
ATOM 2436 O O . SER A 1 320 ? 31.128 10.805 -51.073 1.00 85.88 320 SER A O 1
ATOM 2438 N N . VAL A 1 321 ? 30.298 10.274 -49.055 1.00 90.00 321 VAL A N 1
ATOM 2439 C CA . VAL A 1 321 ? 31.483 9.526 -48.607 1.00 90.00 321 VAL A CA 1
ATOM 2440 C C . VAL A 1 321 ? 31.733 8.304 -49.491 1.00 90.00 321 VAL A C 1
ATOM 2442 O O . VAL A 1 321 ? 32.870 8.062 -49.892 1.00 90.00 321 VAL A O 1
ATOM 2445 N N . LEU A 1 322 ? 30.690 7.544 -49.833 1.00 87.56 322 LEU A N 1
ATOM 2446 C CA . LEU A 1 322 ? 30.824 6.376 -50.706 1.00 87.56 322 LEU A CA 1
ATOM 2447 C C . LEU A 1 322 ? 31.313 6.762 -52.109 1.00 87.56 322 LEU A C 1
ATOM 2449 O O . LEU A 1 322 ? 32.196 6.089 -52.639 1.00 87.56 322 LEU A O 1
ATOM 2453 N N . ASN A 1 323 ? 30.819 7.865 -52.675 1.00 86.75 323 ASN A N 1
ATOM 2454 C CA . ASN A 1 323 ? 31.285 8.364 -53.971 1.00 86.75 323 ASN A CA 1
ATOM 2455 C C . ASN A 1 323 ? 32.748 8.816 -53.920 1.00 86.75 323 ASN A C 1
ATOM 2457 O O . ASN A 1 323 ? 33.513 8.501 -54.830 1.00 86.75 323 ASN A O 1
ATOM 2461 N N . ALA A 1 324 ? 33.156 9.480 -52.835 1.00 88.69 324 ALA A N 1
ATOM 2462 C CA . ALA A 1 324 ? 34.541 9.899 -52.638 1.00 88.69 324 ALA A CA 1
ATOM 2463 C C . ALA A 1 324 ? 35.511 8.711 -52.494 1.00 88.69 324 ALA A C 1
ATOM 2465 O O . ALA A 1 324 ? 36.631 8.774 -52.995 1.00 88.69 324 ALA A O 1
ATOM 2466 N N . VAL A 1 325 ? 35.096 7.630 -51.824 1.00 93.50 325 VAL A N 1
ATOM 2467 C CA . VAL A 1 325 ? 35.958 6.462 -51.561 1.00 93.50 325 VAL A CA 1
ATOM 2468 C C . VAL A 1 325 ? 36.023 5.506 -52.752 1.00 93.50 325 VAL A C 1
ATOM 2470 O O . VAL A 1 325 ? 37.095 4.992 -53.062 1.00 93.50 325 VAL A O 1
ATOM 2473 N N . TYR A 1 326 ? 34.893 5.242 -53.409 1.00 90.44 326 TYR A N 1
ATOM 2474 C CA . TYR A 1 326 ? 34.794 4.179 -54.414 1.00 90.44 326 TYR A CA 1
ATOM 2475 C C . TYR A 1 326 ? 34.83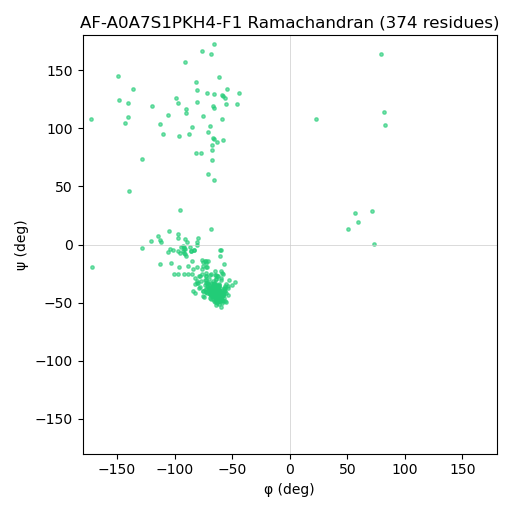5 4.677 -55.863 1.00 90.44 326 TYR A C 1
ATOM 2477 O O . TYR A 1 326 ? 34.844 3.848 -56.771 1.00 90.44 326 TYR A O 1
ATOM 2485 N N . GLY A 1 327 ? 34.857 5.995 -56.104 1.00 83.31 327 GLY A N 1
ATOM 2486 C CA . GLY A 1 327 ? 34.956 6.571 -57.454 1.00 83.31 327 GLY A CA 1
ATOM 2487 C C . GLY A 1 327 ? 33.815 6.161 -58.392 1.00 83.31 327 GLY A C 1
ATOM 2488 O O . GLY A 1 327 ? 33.954 6.212 -59.611 1.00 83.31 327 GLY A O 1
ATOM 2489 N N . ALA A 1 328 ? 32.694 5.699 -57.836 1.00 66.69 328 ALA A N 1
ATOM 2490 C CA . ALA A 1 328 ? 31.566 5.202 -58.600 1.00 66.69 328 ALA A CA 1
ATOM 2491 C C . ALA A 1 328 ? 30.636 6.368 -58.959 1.00 66.69 328 ALA A C 1
ATOM 2493 O O . ALA A 1 328 ? 29.743 6.709 -58.191 1.00 66.69 328 ALA A O 1
ATOM 2494 N N . GLU A 1 329 ? 30.799 6.938 -60.157 1.00 66.50 329 GLU A N 1
ATOM 2495 C CA . GLU A 1 329 ? 29.933 8.002 -60.715 1.00 66.50 329 GLU A CA 1
ATOM 2496 C C . GLU A 1 329 ? 28.447 7.607 -60.865 1.00 66.50 329 GLU A C 1
ATOM 2498 O O . GLU A 1 329 ? 27.606 8.423 -61.228 1.00 66.50 329 GLU A O 1
ATOM 2503 N N . GLN A 1 330 ? 28.103 6.352 -60.583 1.00 66.56 330 GLN A N 1
ATOM 2504 C CA . GLN A 1 330 ? 26.787 5.767 -60.833 1.00 66.56 330 GLN A CA 1
ATOM 2505 C C . GLN A 1 330 ? 25.833 5.792 -59.630 1.00 66.56 330 GLN A C 1
ATOM 2507 O O . GLN A 1 330 ? 24.645 5.519 -59.802 1.00 66.56 330 GLN A O 1
ATOM 2512 N N . TRP A 1 331 ? 26.283 6.191 -58.432 1.00 64.25 331 TRP A N 1
ATOM 2513 C CA . TRP A 1 331 ? 25.342 6.559 -57.368 1.00 64.25 331 TRP A CA 1
ATOM 2514 C C . TRP A 1 331 ? 24.897 7.992 -57.618 1.00 64.25 331 TRP A C 1
ATOM 2516 O O . TRP A 1 331 ? 25.398 8.938 -57.004 1.00 64.25 331 TRP A O 1
ATOM 2526 N N . VAL A 1 332 ? 23.973 8.132 -58.571 1.00 64.00 332 VAL A N 1
ATOM 2527 C CA . VAL A 1 332 ? 23.216 9.363 -58.790 1.00 64.00 332 VAL A CA 1
ATOM 2528 C C . VAL A 1 332 ? 22.764 9.826 -57.410 1.00 64.00 332 VAL A C 1
ATOM 2530 O O . VAL A 1 332 ? 22.132 9.044 -56.692 1.00 64.00 332 VAL A O 1
ATOM 2533 N N . LEU A 1 333 ? 23.158 11.040 -57.005 1.00 62.66 333 LEU A N 1
ATOM 2534 C CA . LEU A 1 333 ? 22.627 11.680 -55.806 1.00 62.66 333 LEU A CA 1
ATOM 2535 C C . LEU A 1 333 ? 21.119 11.762 -56.012 1.00 62.66 333 LEU A C 1
ATOM 2537 O O . LEU A 1 333 ? 20.630 12.692 -56.642 1.00 62.66 333 LEU A O 1
ATOM 2541 N N . GLY A 1 334 ? 20.402 10.725 -55.579 1.00 61.72 334 GLY A N 1
ATOM 2542 C CA . GLY A 1 334 ? 18.959 10.674 -55.686 1.00 61.72 334 GLY A CA 1
ATOM 2543 C C . GLY A 1 334 ? 18.447 11.919 -54.997 1.00 61.72 334 GLY A C 1
ATOM 2544 O O . GLY A 1 334 ? 18.792 12.137 -53.832 1.00 61.72 334 GLY A O 1
ATOM 2545 N N . ASP A 1 335 ? 17.726 12.746 -55.756 1.00 70.62 335 ASP A N 1
ATOM 2546 C CA . ASP A 1 335 ? 17.341 14.087 -55.348 1.00 70.62 335 ASP A CA 1
ATOM 2547 C C . ASP A 1 335 ? 16.862 14.058 -53.900 1.00 70.62 335 ASP A C 1
ATOM 2549 O O . ASP A 1 335 ? 16.027 13.235 -53.520 1.00 70.62 335 ASP A O 1
ATOM 2553 N N . TYR A 1 336 ? 17.379 14.957 -53.067 1.00 75.50 336 TYR A N 1
ATOM 2554 C CA . TYR A 1 336 ? 16.887 15.154 -51.701 1.00 75.50 336 TYR A CA 1
ATOM 2555 C C . TYR A 1 336 ? 15.345 15.247 -51.669 1.00 75.50 336 TYR A C 1
ATOM 2557 O O . TYR A 1 336 ? 14.686 14.745 -50.758 1.00 75.50 336 TYR A O 1
ATOM 2565 N N . VAL A 1 337 ? 14.775 15.795 -52.747 1.00 75.31 337 VAL A N 1
ATOM 2566 C CA . VAL A 1 337 ? 13.344 15.858 -53.056 1.00 75.31 337 VAL A CA 1
ATOM 2567 C C . VAL A 1 337 ? 12.687 14.472 -53.136 1.00 75.31 337 VAL A C 1
ATOM 2569 O O . VAL A 1 337 ? 11.583 14.296 -52.626 1.00 75.31 337 VAL A O 1
ATOM 2572 N N . PHE A 1 338 ? 13.346 13.464 -53.710 1.00 81.50 338 PHE A N 1
ATOM 2573 C CA . PHE A 1 338 ? 12.864 12.080 -53.742 1.00 81.50 338 PHE A CA 1
ATOM 2574 C C . PHE A 1 338 ? 12.883 11.432 -52.349 1.00 81.50 338 PHE A C 1
ATOM 2576 O O . PHE A 1 338 ? 11.930 10.756 -51.975 1.00 81.50 338 PHE A O 1
ATOM 2583 N N . CYS A 1 339 ? 13.923 11.684 -51.542 1.00 83.25 339 CYS A N 1
ATOM 2584 C CA . CYS A 1 339 ? 13.970 11.209 -50.152 1.00 83.25 339 CYS A CA 1
ATOM 2585 C C . CYS A 1 339 ? 12.813 11.799 -49.336 1.00 83.25 339 CYS A C 1
ATOM 2587 O O . CYS A 1 339 ? 12.041 11.061 -48.728 1.00 83.25 339 CYS A O 1
ATOM 2589 N N . MET A 1 340 ? 12.648 13.122 -49.390 1.00 80.56 340 MET A N 1
ATOM 2590 C CA . MET A 1 340 ? 11.573 13.815 -48.683 1.00 80.56 340 MET A CA 1
ATOM 2591 C C . MET A 1 340 ? 10.193 13.372 -49.177 1.00 80.56 340 MET A C 1
ATOM 2593 O O . MET A 1 340 ? 9.351 13.015 -48.362 1.00 80.56 340 MET A O 1
ATOM 2597 N N . SER A 1 341 ? 9.956 13.328 -50.492 1.00 81.25 341 SER A N 1
ATOM 2598 C CA . SER A 1 341 ? 8.654 12.918 -51.044 1.00 81.25 341 SER A CA 1
ATOM 2599 C C . SER A 1 341 ? 8.303 11.465 -50.738 1.00 81.25 341 SER A C 1
ATOM 2601 O O . SER A 1 341 ? 7.143 11.193 -50.452 1.00 81.25 341 SER A O 1
ATOM 2603 N N . HIS A 1 342 ? 9.269 10.542 -50.712 1.00 80.94 342 HIS A N 1
ATOM 2604 C CA . HIS A 1 342 ? 9.021 9.159 -50.309 1.00 80.94 342 HIS A CA 1
ATOM 2605 C C . HIS A 1 342 ? 8.552 9.078 -48.851 1.00 80.94 342 HIS A C 1
ATOM 2607 O O . HIS A 1 342 ? 7.513 8.481 -48.567 1.00 80.94 342 HIS A O 1
ATOM 2613 N N . TRP A 1 343 ? 9.253 9.750 -47.937 1.00 79.94 343 TRP A N 1
ATOM 2614 C CA . TRP A 1 343 ? 8.883 9.765 -46.522 1.00 79.94 343 TRP A CA 1
ATOM 2615 C C . TRP A 1 343 ? 7.557 10.488 -46.271 1.00 79.94 343 TRP A C 1
ATOM 2617 O O . TRP A 1 343 ? 6.696 9.944 -45.575 1.00 79.94 343 TRP A O 1
ATOM 2627 N N . PHE A 1 344 ? 7.329 11.643 -46.903 1.00 76.25 344 PHE A N 1
ATOM 2628 C CA . PHE A 1 344 ? 6.032 12.317 -46.847 1.00 76.25 344 PHE A CA 1
ATOM 2629 C C . PHE A 1 344 ? 4.921 11.452 -47.448 1.00 76.25 344 PHE A C 1
ATOM 2631 O O . PHE A 1 344 ? 3.862 11.352 -46.849 1.00 76.25 344 PHE A O 1
ATOM 2638 N N . SER A 1 345 ? 5.152 10.737 -48.552 1.00 75.31 345 SER A N 1
ATOM 2639 C CA . SER A 1 345 ? 4.142 9.833 -49.124 1.00 75.31 345 SER A CA 1
ATOM 2640 C C . SER A 1 345 ? 3.821 8.646 -48.211 1.00 75.31 345 SER A C 1
ATOM 2642 O O . SER A 1 345 ? 2.669 8.234 -48.144 1.00 75.31 345 SER A O 1
ATOM 2644 N N . SER A 1 346 ? 4.805 8.128 -47.465 1.00 74.25 346 SER A N 1
ATOM 2645 C CA . SER A 1 346 ? 4.599 7.022 -46.518 1.00 74.25 346 SER A CA 1
ATOM 2646 C C . SER A 1 346 ? 3.846 7.445 -45.254 1.00 74.25 346 SER A C 1
ATOM 2648 O O . SER A 1 346 ? 3.171 6.632 -44.633 1.00 74.25 346 SER A O 1
ATOM 2650 N N . THR A 1 347 ? 3.952 8.724 -44.887 1.00 68.00 347 THR A N 1
ATOM 2651 C CA . THR A 1 347 ? 3.326 9.298 -43.686 1.00 68.00 347 THR A CA 1
ATOM 2652 C C . THR A 1 347 ? 1.995 9.987 -43.982 1.00 68.00 347 THR A C 1
ATOM 2654 O O . THR A 1 347 ? 1.149 10.050 -43.101 1.00 68.00 347 THR A O 1
ATOM 2657 N N . TYR A 1 348 ? 1.786 10.464 -45.213 1.00 63.22 348 TYR A N 1
ATOM 2658 C CA . TYR A 1 348 ? 0.582 11.176 -45.658 1.00 63.22 348 TYR A CA 1
ATOM 2659 C C . TYR A 1 348 ? -0.237 10.429 -46.719 1.00 63.22 348 TYR A C 1
ATOM 2661 O O . TYR A 1 348 ? -1.185 11.018 -47.239 1.00 63.22 348 TYR A O 1
ATOM 2669 N N . SER A 1 349 ? 0.064 9.167 -47.060 1.00 53.53 349 SER A N 1
ATOM 2670 C CA . SER A 1 349 ? -0.862 8.360 -47.875 1.00 53.53 349 SER A CA 1
ATOM 2671 C C . SER A 1 349 ? -2.130 8.057 -47.079 1.00 53.53 349 SER A C 1
ATOM 2673 O O . SER A 1 349 ? -2.305 6.979 -46.520 1.00 53.53 349 SER A O 1
ATOM 2675 N N . TYR A 1 350 ? -3.033 9.034 -47.059 1.00 49.31 350 TYR A N 1
ATOM 2676 C CA . TYR A 1 350 ? -4.465 8.814 -47.017 1.00 49.31 350 TYR A CA 1
ATOM 2677 C C . TYR A 1 350 ? -4.808 8.084 -48.307 1.00 49.31 350 TYR A C 1
ATOM 2679 O O . TYR A 1 350 ? -5.051 8.702 -49.344 1.00 49.31 350 TYR A O 1
ATOM 2687 N N . ASP A 1 351 ? -4.733 6.760 -48.268 1.00 46.03 351 ASP A N 1
ATOM 2688 C CA . ASP A 1 351 ? -5.181 5.928 -49.368 1.00 46.03 351 ASP A CA 1
ATOM 2689 C C . ASP A 1 351 ? -6.709 6.070 -49.450 1.00 46.03 351 ASP A C 1
ATOM 2691 O O . ASP A 1 351 ? -7.470 5.313 -48.852 1.00 46.03 351 ASP A O 1
ATOM 2695 N N . LEU A 1 352 ? -7.170 7.110 -50.154 1.00 46.75 352 LEU A N 1
ATOM 2696 C CA . LEU A 1 352 ? -8.579 7.503 -50.297 1.00 46.75 352 LEU A CA 1
ATOM 2697 C C . LEU A 1 352 ? -9.441 6.401 -50.954 1.00 46.75 352 LEU A C 1
ATOM 2699 O O . LEU A 1 352 ? -10.656 6.546 -51.081 1.00 46.75 352 LEU A O 1
ATOM 2703 N N . HIS A 1 353 ? -8.816 5.305 -51.394 1.00 49.03 353 HIS A N 1
ATOM 2704 C CA . HIS A 1 353 ? -9.454 4.151 -52.017 1.00 49.03 353 HIS A CA 1
ATOM 2705 C C . HIS A 1 353 ? -9.542 2.907 -51.123 1.00 49.03 353 HIS A C 1
ATOM 2707 O O . HIS A 1 353 ? -10.241 1.961 -51.487 1.00 49.03 353 HIS A O 1
ATOM 2713 N N . ALA A 1 354 ? -8.937 2.910 -49.933 1.00 47.75 354 ALA A N 1
ATOM 2714 C CA . ALA A 1 354 ? -9.159 1.885 -48.922 1.00 47.75 354 ALA A CA 1
ATOM 2715 C C . ALA A 1 354 ? -9.939 2.521 -47.768 1.00 47.75 354 ALA A C 1
ATOM 2717 O O . ALA A 1 354 ? -9.353 3.156 -46.904 1.00 47.75 354 ALA A O 1
ATOM 2718 N N . GLY A 1 355 ? -11.270 2.383 -47.773 1.00 46.31 355 GLY A N 1
ATOM 2719 C CA . GLY A 1 355 ? -12.194 2.973 -46.789 1.00 46.31 355 GLY A CA 1
ATOM 2720 C C . GLY A 1 355 ? -12.059 2.435 -45.357 1.00 46.31 355 GLY A C 1
ATOM 2721 O O . GLY A 1 355 ? -13.030 1.931 -44.795 1.00 46.31 355 GLY A O 1
ATOM 2722 N N . LYS A 1 356 ? -10.858 2.508 -44.781 1.00 48.44 356 LYS A N 1
ATOM 2723 C CA . LYS A 1 356 ? -10.536 2.263 -43.376 1.00 48.44 356 LYS A CA 1
ATOM 2724 C C . LYS A 1 356 ? -9.446 3.247 -42.956 1.00 48.44 356 LYS A C 1
ATOM 2726 O O . LYS A 1 356 ? -8.280 3.075 -43.305 1.00 48.44 356 LYS A O 1
ATOM 2731 N N . ASP A 1 357 ? -9.856 4.262 -42.205 1.00 45.75 357 ASP A N 1
ATOM 2732 C CA . ASP A 1 357 ? -9.033 5.350 -41.673 1.00 45.75 357 ASP A CA 1
ATOM 2733 C C . ASP A 1 357 ? -8.035 4.855 -40.605 1.00 45.75 357 ASP A C 1
ATOM 2735 O O . ASP A 1 357 ? -8.182 5.100 -39.409 1.00 45.75 357 ASP A O 1
ATOM 2739 N N . THR A 1 358 ? -6.989 4.140 -41.020 1.00 50.59 358 THR A N 1
ATOM 2740 C CA . THR A 1 358 ? -5.988 3.552 -40.109 1.00 50.59 358 THR A CA 1
ATOM 2741 C C . THR A 1 358 ? -5.056 4.585 -39.467 1.00 50.59 358 THR A C 1
ATOM 2743 O O . THR A 1 358 ? -4.464 4.315 -38.422 1.00 50.59 358 THR A O 1
ATOM 2746 N N . PHE A 1 359 ? -4.929 5.790 -40.034 1.00 46.81 359 PHE A N 1
ATOM 2747 C CA . PHE A 1 359 ? -3.991 6.802 -39.529 1.00 46.81 359 PHE A CA 1
ATOM 2748 C C . PHE A 1 359 ? -4.508 7.540 -38.287 1.00 46.81 359 PHE A C 1
ATOM 2750 O O . PHE A 1 359 ? -3.752 7.795 -37.347 1.00 46.81 359 PHE A O 1
ATOM 2757 N N . THR A 1 360 ? -5.812 7.826 -38.234 1.00 51.19 360 THR A N 1
ATOM 2758 C CA . THR A 1 360 ? -6.456 8.347 -37.021 1.00 51.19 360 THR A CA 1
ATOM 2759 C C . THR A 1 360 ? -6.381 7.339 -35.882 1.00 51.19 360 THR A C 1
ATOM 2761 O O . THR A 1 360 ? -6.147 7.737 -34.747 1.00 51.19 360 THR A O 1
ATOM 2764 N N . GLU A 1 361 ? -6.484 6.040 -36.165 1.00 50.66 361 GLU A N 1
ATOM 2765 C CA . GLU A 1 361 ? -6.494 5.016 -35.119 1.00 50.66 361 GLU A CA 1
ATOM 2766 C C . GLU A 1 361 ? -5.145 4.876 -34.401 1.00 50.66 361 GLU A C 1
ATOM 2768 O O . GLU A 1 361 ? -5.132 4.813 -33.177 1.00 50.66 361 GLU A O 1
ATOM 2773 N N . VAL A 1 362 ? -4.000 4.901 -35.097 1.00 55.09 362 VAL A N 1
ATOM 2774 C CA . VAL A 1 362 ? -2.687 4.692 -34.444 1.00 55.09 362 VAL A CA 1
ATOM 2775 C C . VAL A 1 362 ? -2.227 5.923 -33.652 1.00 55.09 362 VAL A C 1
ATOM 2777 O O . VAL A 1 362 ? -1.717 5.786 -32.535 1.00 55.09 362 VAL A O 1
ATOM 2780 N N . GLY A 1 363 ? -2.438 7.129 -34.192 1.00 52.41 363 GLY A N 1
ATOM 2781 C CA . GLY A 1 363 ? -2.098 8.381 -33.509 1.00 52.41 363 GLY A CA 1
ATOM 2782 C C . GLY A 1 363 ? -2.985 8.643 -32.289 1.00 52.41 363 GLY A C 1
ATOM 2783 O O . GLY A 1 363 ? -2.470 8.911 -31.201 1.00 52.41 363 GLY A O 1
ATOM 2784 N N . LEU A 1 364 ? -4.311 8.490 -32.431 1.00 52.94 364 LEU A N 1
ATOM 2785 C CA . LEU A 1 364 ? -5.225 8.625 -31.294 1.00 52.94 364 LEU A CA 1
ATOM 2786 C C . LEU A 1 364 ? -5.062 7.489 -30.283 1.00 52.94 364 LEU A C 1
ATOM 2788 O O . LEU A 1 364 ? -5.110 7.778 -29.094 1.00 52.94 364 LEU A O 1
ATOM 2792 N N . ALA A 1 365 ? -4.826 6.236 -30.694 1.00 53.88 365 ALA A N 1
ATOM 2793 C CA . ALA A 1 365 ? -4.646 5.133 -29.743 1.00 53.88 365 ALA A CA 1
ATOM 2794 C C . ALA A 1 365 ? -3.384 5.310 -28.894 1.00 53.88 365 ALA A C 1
ATOM 2796 O O . ALA A 1 365 ? -3.430 5.096 -27.686 1.00 53.88 365 ALA A O 1
ATOM 2797 N N . SER A 1 366 ? -2.278 5.762 -29.491 1.00 54.03 366 SER A N 1
ATOM 2798 C CA . SER A 1 366 ? -1.022 5.985 -28.762 1.00 54.03 366 SER A CA 1
ATOM 2799 C C . SER A 1 366 ? -1.154 7.111 -27.724 1.00 54.03 366 SER A C 1
ATOM 2801 O O . SER A 1 366 ? -0.644 6.995 -26.610 1.00 54.03 366 SER A O 1
ATOM 2803 N N . CYS A 1 367 ? -1.897 8.175 -28.045 1.00 55.50 367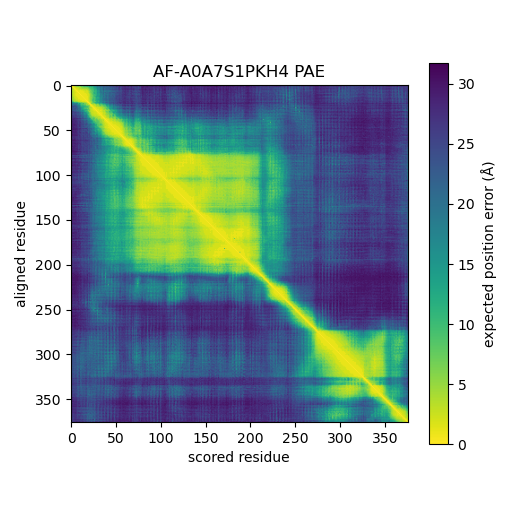 CYS A N 1
ATOM 2804 C CA . CYS A 1 367 ? -2.180 9.262 -27.105 1.00 55.50 367 CYS A CA 1
ATOM 2805 C C . CYS A 1 367 ? -3.273 8.901 -26.081 1.00 55.50 367 CYS A C 1
ATOM 2807 O O . CYS A 1 367 ? -3.147 9.263 -24.912 1.00 55.50 367 CYS A O 1
ATOM 2809 N N . ALA A 1 368 ? -4.301 8.142 -26.465 1.00 55.59 368 ALA A N 1
ATOM 2810 C CA . ALA A 1 368 ? -5.353 7.676 -25.560 1.00 55.59 368 ALA A CA 1
ATOM 2811 C C . ALA A 1 368 ? -4.827 6.654 -24.538 1.00 55.59 368 ALA A C 1
ATOM 2813 O O . ALA A 1 368 ? -5.173 6.732 -23.361 1.00 55.59 368 ALA A O 1
ATOM 2814 N N . LEU A 1 369 ? -3.924 5.753 -24.947 1.00 53.66 369 LEU A N 1
ATOM 2815 C CA . LEU A 1 369 ? -3.258 4.795 -24.054 1.00 53.66 369 LEU A CA 1
ATOM 2816 C C . LEU A 1 369 ? -2.373 5.478 -23.006 1.00 53.66 369 LEU A C 1
ATOM 2818 O O . LEU A 1 369 ? -2.180 4.928 -21.926 1.00 53.66 369 LEU A O 1
ATOM 2822 N N . SER A 1 370 ? -1.866 6.683 -23.286 1.00 53.62 370 SER A N 1
ATOM 2823 C CA . SER A 1 370 ? -1.068 7.438 -22.313 1.00 53.62 370 SER A CA 1
ATOM 2824 C C . SER A 1 370 ? -1.901 8.077 -21.191 1.00 53.62 370 SER A C 1
ATOM 2826 O O . SER A 1 370 ? -1.330 8.457 -20.172 1.00 53.62 370 SER A O 1
ATOM 2828 N N . ASN A 1 371 ? -3.229 8.157 -21.362 1.00 47.62 371 ASN A N 1
ATOM 2829 C CA . ASN A 1 371 ? -4.160 8.838 -20.455 1.00 47.62 371 ASN A CA 1
ATOM 2830 C C . ASN A 1 371 ? -5.247 7.930 -19.863 1.00 47.62 371 ASN A C 1
ATOM 2832 O O . ASN A 1 371 ? -6.102 8.425 -19.130 1.00 47.62 371 ASN A O 1
ATOM 2836 N N . MET A 1 372 ? -5.246 6.619 -20.137 1.00 41.28 372 MET A N 1
ATOM 2837 C CA . MET A 1 372 ? -6.105 5.721 -19.366 1.00 41.28 372 MET A CA 1
ATOM 2838 C C . MET A 1 372 ? -5.609 5.718 -17.914 1.00 41.28 372 MET A C 1
ATOM 2840 O O . MET A 1 372 ? -4.466 5.306 -17.681 1.00 41.28 372 MET A O 1
ATOM 2844 N N . PRO A 1 373 ? -6.421 6.162 -16.931 1.00 41.84 373 PRO A N 1
ATOM 2845 C CA . PRO A 1 373 ? -6.103 5.895 -15.541 1.00 41.84 373 PRO A CA 1
ATOM 2846 C C . PRO A 1 373 ? -5.963 4.381 -15.421 1.00 41.84 373 PRO A C 1
ATOM 2848 O O . PRO A 1 373 ? -6.835 3.633 -15.874 1.00 41.84 373 PRO A O 1
ATOM 2851 N N . ARG A 1 374 ? -4.827 3.918 -14.895 1.00 39.38 374 ARG A N 1
ATOM 2852 C CA . ARG A 1 374 ? -4.666 2.502 -14.575 1.00 39.38 374 ARG A CA 1
ATOM 2853 C C . ARG A 1 374 ? -5.775 2.172 -13.584 1.00 39.38 374 ARG A C 1
ATOM 2855 O O . ARG A 1 374 ? -5.737 2.655 -12.460 1.00 39.38 374 ARG A O 1
ATOM 2862 N N . LEU A 1 375 ? -6.776 1.426 -14.038 1.00 33.09 375 LEU A N 1
ATOM 2863 C CA . LEU A 1 375 ? -7.756 0.787 -13.173 1.00 33.09 375 LEU A CA 1
ATOM 2864 C C . LEU A 1 375 ? -6.982 -0.260 -12.366 1.00 33.09 375 LEU A C 1
ATOM 2866 O O . LEU A 1 375 ? -6.734 -1.361 -12.856 1.00 33.09 375 LEU A O 1
ATOM 2870 N N . GLY A 1 376 ? -6.494 0.170 -11.207 1.00 35.31 376 GLY A N 1
ATOM 2871 C CA . GLY A 1 376 ? -5.967 -0.647 -10.124 1.00 35.31 376 GLY A CA 1
ATOM 2872 C C . GLY A 1 376 ? -6.907 -0.525 -8.943 1.00 35.31 376 GLY A C 1
ATOM 2873 O O . GLY A 1 376 ? -7.340 0.623 -8.689 1.00 35.31 376 GLY A O 1
#

Radius of gyration: 30.66 Å; Cα contacts (8 Å, |Δi|>4): 149; chains: 1; bounding box: 65×54×89 Å

Mean predicted aligned error: 19.09 Å